Protein AF-0000000072576054 (afdb_homodimer)

Sequence (546 aa):
MPLNERQLDAFADEHAGQIPFDASPRHLAGPGDARHVTHGLAAAGWATISDPLSAEIVMASPDHRYRLQYDPQSATSAWWRLRATSADNEHGWYAEFGELVPAEVLSSLTDALIAPASPQSDPWQPVTSAGWRPDEAGAAHSPDAMCHIERRPTSEFHERPSWHIEVRDAHDTQYPGPRIWHAYLDEHAPDHLVGAFLSALTDQSPLQRGMFDRTAHYSAVKEPSPLRPQQVVDAHTSRVKVLRAQARAMRRQQTAPAKPPAPTTAVQPAARRMPLNERQLDAFADEHAGQIPFDASPRHLAGPGDARHVTHGLAAAGWATISDPLSAEIVMASPDHRYRLQYDPQSATSAWWRLRATSADNEHGWYAEFGELVPAEVLSSLTDALIAPASPQSDPWQPVTSAGWRPDEAGAAHSPDAMCHIERRPTSEFHERPSWHIEVRDAHDTQYPGPRIWHAYLDEHAPDHLVGAFLSALTDQSPLQRGMFDRTAHYSAVKEPSPLRPQQVVDAHTSRVKVLRAQARAMRRQQTAPAKPPAPTTAVQPAARR

Radius of gyration: 28.95 Å; Cα contacts (8 Å, |Δi|>4): 1069; chains: 2; bounding box: 53×137×101 Å

Organism: Streptomyces coelicolor (strain ATCC BAA-471 / A3(2) / M145) (NCBI:txid100226)

pLDDT: mean 88.99, std 12.32, range [41.44, 98.75]

Secondary structure (DSSP, 8-state):
----HHHHHHHHHHHHTS--EEEESGGGS----THHHHHHHHHTTPEE-S-TTSS-EEEE-TTSSEEEEE-TT-SSS-SEEEEE--BTTB--EEEEE-TTS-HHHHHHHHHHHHS-------TTHHHHHTTPEE-TTS-EE-TTS-EEEEEEPPPTT-SS-EEEEEEE----TTSPPPEEEEEEE-TTS-HHHHHHHHHHHH--SPEEE-TTPPPS-TT-EEEE-SS-HHHHHHHHHHHHHHHHHHHHHHHHHHHS-----------------/----HHHHHHHHHHHHTS--EEEESGGGS----THHHHHHHHHTTPEE-S-TTSS-EEEE-TTSSEEEEE-TT-SSS-SEEEEE--BTTB--EEEEE-TTS-HHHHHHHHHHHHS-------TTHHHHHTTPEE-TTS-EE-TTS-EEEEEEPPPTT-SS-EEEEEEE----TTSPPPEEEEEEE-TTS-HHHHHHHHHHHH--SPEEE-TTPPPS-TT-EEEE-SS-HHHHHHHHHHHHHHHHHHHHHHHHHHHS-----------------

Foldseek 3Di:
DADDPVNLVVVLVVLQVFQKKFKDDQQFFFAPDLCLAVNLQSLLPWDFDDDPVAPKTWTAHPVRQKIWIAALPDPDQFRIKIWGPDDDVAHIWIKTKGRTRYSNLLNLLNLCVLFDPDPQDQLCVLVVVLPFDADPQRWTADPVRQKIWDFAQADVPRPFTKIKIWGFDPDPPVDTHDTLMIMIIHRRPGRVSSSSSSNSSSDRGTDIDGPPDDTSDPPIDIGRDPDRSVVVSVVSVVSSVVSSVRSVVVVCVVPPPDDPPDPPPPDPPDPDD/DADDPVNLVVVLVVLQPFQKWFKDDQQFAFAPDLCLAVNLQSLLPWDFDDDPVAPKTWTAHPVRQKIWIAALPDPDQFRIKIWGPDDDVAHIWIKTKGRTRYSNLLNLLNLCVLFPPDPQDQLCVLVVVLPFDADPQRWTADPVRQKIWDFAQADVVRPFTKIKIWGFDPDPPVDTHDTLMIMIIHRRPGRVSSSSSVNSSSDRGTDIDGPPDDTSDPPIDIGRDPDRSVVVSVVSVVSSVVSSVRSVVVVCVVPPPDDPPDPPPPPPPDPDD

Structure (mmCIF, N/CA/C/O backbone):
data_AF-0000000072576054-model_v1
#
loop_
_entity.id
_entity.type
_entity.pdbx_description
1 polymer 'DUF317 domain-containing protein'
#
loop_
_atom_site.group_PDB
_atom_site.id
_atom_site.type_symbol
_atom_site.label_atom_id
_atom_site.label_alt_id
_atom_site.label_comp_id
_atom_site.label_asym_id
_atom_site.label_entity_id
_atom_site.label_seq_id
_atom_site.pdbx_PDB_ins_code
_atom_site.Cartn_x
_atom_site.Cartn_y
_atom_site.Cartn_z
_atom_site.occupancy
_atom_site.B_iso_or_equiv
_atom_site.auth_seq_id
_atom_site.auth_comp_id
_atom_site.auth_asym_id
_atom_site.auth_atom_id
_atom_site.pdbx_PDB_model_num
ATOM 1 N N . MET A 1 1 ? 1.215 14.828 -14.25 1 64.19 1 MET A N 1
ATOM 2 C CA . MET A 1 1 ? 0.018 15.078 -15.047 1 64.19 1 MET A CA 1
ATOM 3 C C . MET A 1 1 ? -1.132 15.555 -14.172 1 64.19 1 MET A C 1
ATOM 5 O O . MET A 1 1 ? -1.23 15.172 -13 1 64.19 1 MET A O 1
ATOM 9 N N . PRO A 1 2 ? -1.794 16.594 -14.625 1 79.31 2 PRO A N 1
ATOM 10 C CA . PRO A 1 2 ? -2.93 17.094 -13.852 1 79.31 2 PRO A CA 1
ATOM 11 C C . PRO A 1 2 ? -4 16.031 -13.609 1 79.31 2 PRO A C 1
ATOM 13 O O . PRO A 1 2 ? -4.105 15.07 -14.367 1 79.31 2 PRO A O 1
ATOM 16 N N . LEU A 1 3 ? -4.492 16.141 -12.453 1 87.06 3 LEU A N 1
ATOM 17 C CA . LEU A 1 3 ? -5.629 15.281 -12.125 1 87.06 3 LEU A CA 1
ATOM 18 C C . LEU A 1 3 ? -6.688 15.344 -13.219 1 87.06 3 LEU A C 1
ATOM 20 O O . LEU A 1 3 ? -7.145 16.422 -13.594 1 87.06 3 LEU A O 1
ATOM 24 N N . ASN A 1 4 ? -7.016 14.195 -13.82 1 89.81 4 ASN A N 1
ATOM 25 C CA . ASN A 1 4 ? -7.957 14.219 -14.938 1 89.81 4 ASN A CA 1
ATOM 26 C C . ASN A 1 4 ? -9.312 13.648 -14.531 1 89.81 4 ASN A C 1
ATOM 28 O O . ASN A 1 4 ? -9.492 13.195 -13.398 1 89.81 4 ASN A O 1
ATOM 32 N N . GLU A 1 5 ? -10.25 13.797 -15.43 1 90.75 5 GLU A N 1
ATOM 33 C CA . GLU A 1 5 ? -11.633 13.43 -15.164 1 90.75 5 GLU A CA 1
ATOM 34 C C . GLU A 1 5 ? -11.758 11.93 -14.883 1 90.75 5 GLU A C 1
ATOM 36 O O . GLU A 1 5 ? -12.57 11.516 -14.055 1 90.75 5 GLU A O 1
ATOM 41 N N . ARG A 1 6 ? -10.961 11.18 -15.531 1 89.69 6 ARG A N 1
ATOM 42 C CA . ARG A 1 6 ? -11 9.734 -15.344 1 89.69 6 ARG A CA 1
ATOM 43 C C . ARG A 1 6 ? -10.641 9.359 -13.914 1 89.69 6 ARG A C 1
ATOM 45 O O . ARG A 1 6 ? -11.25 8.453 -1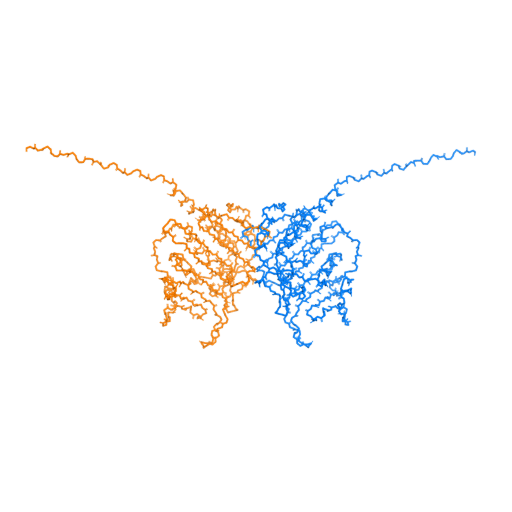3.328 1 89.69 6 ARG A O 1
ATOM 52 N N . GLN A 1 7 ? -9.711 10.031 -13.445 1 92.75 7 GLN A N 1
ATOM 53 C CA . GLN A 1 7 ? -9.273 9.766 -12.086 1 92.75 7 GLN A CA 1
ATOM 54 C C . GLN A 1 7 ? -10.352 10.164 -11.07 1 92.75 7 GLN A C 1
ATOM 56 O O . GLN A 1 7 ? -10.578 9.453 -10.094 1 92.75 7 GLN A O 1
ATOM 61 N N . LEU A 1 8 ? -11.016 11.266 -11.312 1 93.81 8 LEU A N 1
ATOM 62 C CA . LEU A 1 8 ? -12.102 11.68 -10.445 1 93.81 8 LEU A CA 1
ATOM 63 C C . LEU A 1 8 ? -13.289 10.727 -10.555 1 93.81 8 LEU A C 1
ATOM 65 O O . LEU A 1 8 ? -13.938 10.422 -9.547 1 93.81 8 LEU A O 1
ATOM 69 N N . ASP A 1 9 ? -13.508 10.242 -11.781 1 92.56 9 ASP A N 1
ATOM 70 C CA . ASP A 1 9 ? -14.562 9.266 -11.984 1 92.56 9 ASP A CA 1
ATOM 71 C C . ASP A 1 9 ? -14.266 7.969 -11.227 1 92.56 9 ASP A C 1
ATOM 73 O O . ASP A 1 9 ? -15.172 7.363 -10.641 1 92.56 9 ASP A O 1
ATOM 77 N N . ALA A 1 10 ? -13.039 7.539 -11.234 1 91.94 10 ALA A N 1
ATOM 78 C CA . ALA A 1 10 ? -12.656 6.328 -10.516 1 91.94 10 ALA A CA 1
ATOM 79 C C . ALA A 1 10 ? -12.883 6.484 -9.016 1 91.94 10 ALA A C 1
ATOM 81 O O . ALA A 1 10 ? -13.344 5.551 -8.352 1 91.94 10 ALA A O 1
ATOM 82 N N . PHE A 1 11 ? -12.531 7.598 -8.531 1 93.75 11 PHE A N 1
ATOM 83 C CA . PHE A 1 11 ? -12.789 7.914 -7.133 1 93.75 11 PHE A CA 1
ATOM 84 C C . PHE A 1 11 ? -14.281 7.855 -6.828 1 93.75 11 PHE A C 1
ATOM 86 O O . PHE A 1 11 ? -14.688 7.258 -5.832 1 93.75 11 PHE A O 1
ATOM 93 N N . ALA A 1 12 ? -15.023 8.477 -7.688 1 93.19 12 ALA A N 1
ATOM 94 C CA . ALA A 1 12 ? -16.469 8.523 -7.512 1 93.19 12 ALA A CA 1
ATOM 95 C C . ALA A 1 12 ? -17.078 7.121 -7.535 1 93.19 12 ALA A C 1
ATOM 97 O O . ALA A 1 12 ? -17.906 6.785 -6.691 1 93.19 12 ALA A O 1
ATOM 98 N N . ASP A 1 13 ? -16.656 6.348 -8.43 1 89.5 13 ASP A N 1
ATOM 99 C CA . ASP A 1 13 ? -17.172 4.988 -8.57 1 89.5 13 ASP A CA 1
ATOM 100 C C . ASP A 1 13 ? -16.891 4.168 -7.309 1 89.5 13 ASP A C 1
ATOM 102 O O . ASP A 1 13 ? -17.766 3.447 -6.828 1 89.5 13 ASP A O 1
ATOM 106 N N . GLU A 1 14 ? -15.703 4.266 -6.836 1 87.19 14 GLU A N 1
ATOM 107 C CA . GLU A 1 14 ? -15.32 3.529 -5.633 1 87.19 14 GLU A CA 1
ATOM 108 C C . GLU A 1 14 ? -16.172 3.938 -4.438 1 87.19 14 GLU A C 1
ATOM 110 O O . GLU A 1 14 ? -16.656 3.084 -3.689 1 87.19 14 GLU A O 1
ATOM 115 N N . HIS A 1 15 ? -16.453 5.199 -4.262 1 89.69 15 HIS A N 1
ATOM 116 C CA . HIS A 1 15 ? -17.141 5.711 -3.08 1 89.69 15 HIS A CA 1
ATOM 117 C C . HIS A 1 15 ? -18.656 5.664 -3.26 1 89.69 15 HIS A C 1
ATOM 119 O O . HIS A 1 15 ? -19.406 5.582 -2.279 1 89.69 15 HIS A O 1
ATOM 125 N N . ALA A 1 16 ? -19.125 5.738 -4.477 1 83.62 16 ALA A N 1
ATOM 126 C CA . ALA A 1 16 ? -20.547 5.766 -4.773 1 83.62 16 ALA A CA 1
ATOM 127 C C . ALA A 1 16 ? -21.219 4.461 -4.352 1 83.62 16 ALA A C 1
ATOM 129 O O . ALA A 1 16 ? -22.391 4.461 -3.959 1 83.62 16 ALA A O 1
ATOM 130 N N . GLY A 1 17 ? -20.469 3.441 -4.398 1 81.19 17 GLY A N 1
ATOM 131 C CA . GLY A 1 17 ? -21.062 2.164 -4.039 1 81.19 17 GLY A CA 1
ATOM 132 C C . GLY A 1 17 ? -20.938 1.835 -2.564 1 81.19 17 GLY A C 1
ATOM 133 O O . GLY A 1 17 ? -21.359 0.765 -2.121 1 81.19 17 GLY A O 1
ATOM 134 N N . GLN A 1 18 ? -20.312 2.754 -1.853 1 85 18 GLN A N 1
ATOM 135 C CA . GLN A 1 18 ? -20.078 2.488 -0.438 1 85 18 GLN A CA 1
ATOM 136 C C . GLN A 1 18 ? -20.938 3.393 0.445 1 85 18 GLN A C 1
ATOM 138 O O . GLN A 1 18 ? -20.938 4.613 0.276 1 85 18 GLN A O 1
ATOM 143 N N . ILE A 1 19 ? -21.781 2.82 1.372 1 85.12 19 ILE A N 1
ATOM 144 C CA . ILE A 1 19 ? -22.5 3.604 2.367 1 85.12 19 ILE A CA 1
ATOM 145 C C . ILE A 1 19 ? -21.531 4.121 3.424 1 85.12 19 ILE A C 1
ATOM 147 O O . ILE A 1 19 ? -20.875 3.336 4.113 1 85.12 19 ILE A O 1
ATOM 151 N N . PRO A 1 20 ? -21.562 5.414 3.508 1 91.88 20 PRO A N 1
ATOM 152 C CA . PRO A 1 20 ? -20.531 5.934 4.41 1 91.88 20 PRO A CA 1
ATOM 153 C C . PRO A 1 20 ? -20.922 5.812 5.883 1 91.88 20 PRO A C 1
ATOM 155 O O . PRO A 1 20 ? -22.094 5.926 6.227 1 91.88 20 PRO A O 1
ATOM 158 N N . PHE A 1 21 ? -20.016 5.59 6.688 1 95.75 21 PHE A N 1
ATOM 159 C CA . PHE A 1 21 ? -20.078 5.645 8.141 1 95.75 21 PHE A CA 1
ATOM 160 C C . PHE A 1 21 ? -19.25 6.805 8.68 1 95.75 21 PHE A C 1
ATOM 162 O O . PHE A 1 21 ? -18.219 7.148 8.102 1 95.75 21 PHE A O 1
ATOM 169 N N . ASP A 1 22 ? -19.797 7.406 9.711 1 96.94 22 ASP A N 1
ATOM 170 C CA . ASP A 1 22 ? -19.031 8.414 10.43 1 96.94 22 ASP A CA 1
ATOM 171 C C . ASP A 1 22 ? -18.109 7.773 11.469 1 96.94 22 ASP A C 1
ATOM 173 O O . ASP A 1 22 ? -18.562 6.992 12.305 1 96.94 22 ASP A O 1
ATOM 177 N N . ALA A 1 23 ? -16.859 8.047 11.32 1 97.25 23 ALA A N 1
ATOM 178 C CA . ALA A 1 23 ? -15.867 7.512 12.25 1 97.25 23 ALA A CA 1
ATOM 179 C C . ALA A 1 23 ? -15.266 8.617 13.109 1 97.25 23 ALA A C 1
ATOM 181 O O . ALA A 1 23 ? -14.805 9.633 12.594 1 97.25 23 ALA A O 1
ATOM 182 N N . SER A 1 24 ? -15.281 8.445 14.43 1 97.06 24 SER A N 1
ATOM 183 C CA . SER A 1 24 ? -14.766 9.398 15.406 1 97.06 24 SER A CA 1
ATOM 184 C C . SER A 1 24 ? -14.148 8.688 16.609 1 97.06 24 SER A C 1
ATOM 186 O O . SER A 1 24 ? -14.523 7.551 16.922 1 97.06 24 SER A O 1
ATOM 188 N N . PRO A 1 25 ? -13.289 9.43 17.297 1 97.19 25 PRO A N 1
ATOM 189 C CA . PRO A 1 25 ? -12.609 10.672 16.906 1 97.19 25 PRO A CA 1
ATOM 190 C C . PRO A 1 25 ? -11.68 10.484 15.711 1 97.19 25 PRO A C 1
ATOM 192 O O . PRO A 1 25 ? -11.383 9.352 15.328 1 97.19 25 PRO A O 1
ATOM 195 N N . ARG A 1 26 ? -11.203 11.547 15.086 1 98.25 26 ARG A N 1
ATOM 196 C CA . ARG A 1 26 ? -10.469 11.492 13.828 1 98.25 26 ARG A CA 1
ATOM 197 C C . ARG A 1 26 ? -9.172 10.703 13.984 1 98.25 26 ARG A C 1
ATOM 199 O O . ARG A 1 26 ? -8.797 9.93 13.102 1 98.25 26 ARG A O 1
ATOM 206 N N . HIS A 1 27 ? -8.555 10.898 15.102 1 98.12 27 HIS A N 1
ATOM 207 C CA . HIS A 1 27 ? -7.246 10.273 15.266 1 98.12 27 HIS A CA 1
ATOM 208 C C . HIS A 1 27 ? -7.367 8.758 15.383 1 98.12 27 HIS A C 1
ATOM 210 O O . HIS A 1 27 ? -6.367 8.047 15.32 1 98.12 27 HIS A O 1
ATOM 216 N N . LEU A 1 28 ? -8.602 8.25 15.469 1 97.5 28 LEU A N 1
ATOM 217 C CA . LEU A 1 28 ? -8.812 6.805 15.555 1 97.5 28 LEU A CA 1
ATOM 218 C C . LEU A 1 28 ? -9.555 6.289 14.328 1 97.5 28 LEU A C 1
ATOM 220 O O . LEU A 1 28 ? -9.867 5.098 14.242 1 97.5 28 LEU A O 1
ATOM 224 N N . ALA A 1 29 ? -9.828 7.09 13.375 1 97.5 29 ALA A N 1
ATOM 225 C CA . ALA A 1 29 ? -10.719 6.766 12.266 1 97.5 29 ALA A CA 1
ATOM 226 C C . ALA A 1 29 ? -10.039 5.832 11.273 1 97.5 29 ALA A C 1
ATOM 228 O O . ALA A 1 29 ? -10.703 5.133 10.508 1 97.5 29 ALA A O 1
ATOM 229 N N . GLY A 1 30 ? -8.695 5.832 11.273 1 96.69 30 GLY A N 1
ATOM 230 C CA . GLY A 1 30 ? -7.969 5.035 10.297 1 96.69 30 GLY A CA 1
ATOM 231 C C . GLY A 1 30 ? -7.531 5.832 9.086 1 96.69 30 GLY A C 1
ATOM 232 O O . GLY A 1 30 ? -7.852 7.016 8.961 1 96.69 30 GLY A O 1
ATOM 233 N N . PRO A 1 31 ? -6.84 5.234 8.188 1 96.31 31 PRO A N 1
ATOM 234 C CA . PRO A 1 31 ? -6.129 5.977 7.145 1 96.31 31 PRO A CA 1
ATOM 235 C C . PRO A 1 31 ? -7.062 6.555 6.086 1 96.31 31 PRO A C 1
ATOM 237 O O . PRO A 1 31 ? -6.809 7.641 5.559 1 96.31 31 PRO A O 1
ATOM 240 N N . GLY A 1 32 ? -8.164 5.77 5.75 1 95.06 32 GLY A N 1
ATOM 241 C CA . GLY A 1 32 ? -9.031 6.207 4.672 1 95.06 32 GLY A CA 1
ATOM 242 C C . GLY A 1 32 ? -8.367 6.133 3.307 1 95.06 32 GLY A C 1
ATOM 243 O O . GLY A 1 32 ? -7.445 5.344 3.102 1 95.06 32 GLY A O 1
ATOM 244 N N . ASP A 1 33 ? -8.891 6.895 2.373 1 95.19 33 ASP A N 1
ATOM 245 C CA . ASP A 1 33 ? -8.445 6.883 0.982 1 95.19 33 ASP A CA 1
ATOM 246 C C . ASP A 1 33 ? -7.297 7.863 0.765 1 95.19 33 ASP A C 1
ATOM 248 O O . ASP A 1 33 ? -7.469 9.078 0.924 1 95.19 33 ASP A O 1
ATOM 252 N N . ALA A 1 34 ? -6.109 7.348 0.356 1 97 34 ALA A N 1
ATOM 253 C CA . ALA A 1 34 ? -4.91 8.156 0.153 1 97 34 ALA A CA 1
ATOM 254 C C . ALA A 1 34 ? -5.152 9.25 -0.879 1 97 34 ALA A C 1
ATOM 256 O O . ALA A 1 34 ? -4.441 10.258 -0.906 1 97 34 ALA A O 1
ATOM 257 N N . ARG A 1 35 ? -6.199 9.141 -1.708 1 97.25 35 ARG A N 1
ATOM 258 C CA . ARG A 1 35 ? -6.453 10.07 -2.803 1 97.25 35 ARG A CA 1
ATOM 259 C C . ARG A 1 35 ? -6.969 11.406 -2.273 1 97.25 35 ARG A C 1
ATOM 261 O O . ARG A 1 35 ? -6.973 12.406 -2.998 1 97.25 35 ARG A O 1
ATOM 268 N N . HIS A 1 36 ? -7.355 11.461 -0.989 1 97.69 36 HIS A N 1
ATOM 269 C CA . HIS A 1 36 ? -7.582 12.766 -0.376 1 97.69 36 HIS A CA 1
ATOM 270 C C . HIS A 1 36 ? -6.328 13.633 -0.448 1 97.69 36 HIS A C 1
ATOM 272 O O . HIS A 1 36 ? -6.422 14.852 -0.591 1 97.69 36 HIS A O 1
ATOM 278 N N . VAL A 1 37 ? -5.184 12.992 -0.368 1 98.5 37 VAL A N 1
ATOM 279 C CA . VAL A 1 37 ? -3.914 13.711 -0.406 1 98.5 37 VAL A CA 1
ATOM 280 C C . VAL A 1 37 ? -3.443 13.852 -1.851 1 98.5 37 VAL A C 1
ATOM 282 O O . VAL A 1 37 ? -3.199 14.961 -2.324 1 98.5 37 VAL A O 1
ATOM 285 N N . THR A 1 38 ? -3.408 12.766 -2.609 1 98.38 38 THR A N 1
ATOM 286 C CA . THR A 1 38 ? -2.742 12.742 -3.908 1 98.38 38 THR A CA 1
ATOM 287 C C . THR A 1 38 ? -3.543 13.531 -4.941 1 98.38 38 THR A C 1
ATOM 289 O O . THR A 1 38 ? -2.967 14.211 -5.793 1 98.38 38 THR A O 1
ATOM 292 N N . HIS A 1 39 ? -4.879 13.445 -4.879 1 98.19 39 HIS A N 1
ATOM 293 C CA . HIS A 1 39 ? -5.695 14.195 -5.828 1 98.19 39 HIS A CA 1
ATOM 294 C C . HIS A 1 39 ? -5.473 15.695 -5.684 1 98.19 39 HIS A C 1
ATOM 296 O O . HIS A 1 39 ? -5.371 16.406 -6.68 1 98.19 39 HIS A O 1
ATOM 302 N N . GLY A 1 40 ? -5.465 16.141 -4.441 1 97.75 40 GLY A N 1
ATOM 303 C CA . GLY A 1 40 ? -5.223 17.562 -4.223 1 97.75 40 GLY A CA 1
ATOM 304 C C . GLY A 1 40 ? -3.9 18.031 -4.793 1 97.75 40 GLY A C 1
ATOM 305 O O . GLY A 1 40 ? -3.84 19.062 -5.461 1 97.75 40 GLY A O 1
ATOM 306 N N . LEU A 1 41 ? -2.844 17.281 -4.5 1 98.12 41 LEU A N 1
ATOM 307 C CA . LEU A 1 41 ? -1.516 17.625 -4.996 1 98.12 41 LEU A CA 1
ATOM 308 C C . LEU A 1 41 ? -1.479 17.594 -6.52 1 98.12 41 LEU A C 1
ATOM 310 O O . LEU A 1 41 ? -0.917 18.5 -7.148 1 98.12 41 LEU A O 1
ATOM 314 N N . ALA A 1 42 ? -2.105 16.578 -7.07 1 97.81 42 ALA A N 1
ATOM 315 C CA . ALA A 1 42 ? -2.156 16.484 -8.531 1 97.81 42 ALA A CA 1
ATOM 316 C C . ALA A 1 42 ? -2.895 17.672 -9.125 1 97.81 42 ALA A C 1
ATOM 318 O O . ALA A 1 42 ? -2.461 18.234 -10.133 1 97.81 42 ALA A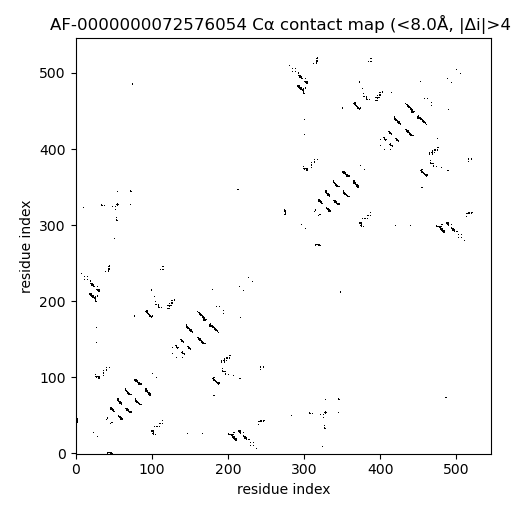 O 1
ATOM 319 N N . ALA A 1 43 ? -3.969 18.031 -8.531 1 96.56 43 ALA A N 1
ATOM 320 C CA . ALA A 1 43 ? -4.742 19.188 -8.992 1 96.56 43 ALA A CA 1
ATOM 321 C C . ALA A 1 43 ? -3.906 20.453 -8.961 1 96.56 43 ALA A C 1
ATOM 323 O O . ALA A 1 43 ? -4.109 21.359 -9.773 1 96.56 43 ALA A O 1
ATOM 324 N N . ALA A 1 44 ? -2.99 20.516 -8.047 1 96.5 44 ALA A N 1
ATOM 325 C CA . ALA A 1 44 ? -2.129 21.672 -7.883 1 96.5 44 ALA A CA 1
ATOM 326 C C . ALA A 1 44 ? -0.914 21.594 -8.805 1 96.5 44 ALA A C 1
ATOM 328 O O . ALA A 1 44 ? -0.01 22.438 -8.727 1 96.5 44 ALA A O 1
ATOM 329 N N . GLY A 1 45 ? -0.827 20.547 -9.562 1 96 45 GLY A N 1
ATOM 330 C CA . GLY A 1 45 ? 0.2 20.469 -10.594 1 96 45 GLY A CA 1
ATOM 331 C C . GLY A 1 45 ? 1.362 19.578 -10.203 1 96 45 GLY A C 1
ATOM 332 O O . GLY A 1 45 ? 2.369 19.516 -10.914 1 96 45 GLY A O 1
ATOM 333 N N . TRP A 1 46 ? 1.263 18.922 -9.07 1 97.25 46 TRP A N 1
ATOM 334 C CA . TRP A 1 46 ? 2.316 17.984 -8.695 1 97.25 46 TRP A CA 1
ATOM 335 C C . TRP A 1 46 ? 2.387 16.812 -9.672 1 97.25 46 TRP A C 1
ATOM 337 O O . TRP A 1 46 ? 1.355 16.328 -10.133 1 97.25 46 TRP A O 1
ATOM 347 N N . ALA A 1 47 ? 3.592 16.375 -9.953 1 96.75 47 ALA A N 1
ATOM 348 C CA . ALA A 1 47 ? 3.805 15.258 -10.867 1 96.75 47 ALA A CA 1
ATOM 349 C C . ALA A 1 47 ? 4.102 13.969 -10.102 1 96.75 47 ALA A C 1
ATOM 351 O O . ALA A 1 47 ? 4.82 13.992 -9.102 1 96.75 47 ALA A O 1
ATOM 352 N N . THR A 1 48 ? 3.445 12.898 -10.531 1 95.5 48 THR A N 1
ATOM 353 C CA . THR A 1 48 ? 3.82 11.586 -10.023 1 95.5 48 THR A CA 1
ATOM 354 C C . THR A 1 48 ? 5.098 11.086 -10.695 1 95.5 48 THR A C 1
ATOM 356 O O . THR A 1 48 ? 5.141 10.93 -11.914 1 95.5 48 THR A O 1
ATOM 359 N N . ILE A 1 49 ? 6.109 10.789 -9.945 1 94.62 49 ILE A N 1
ATOM 360 C CA . ILE A 1 49 ? 7.383 10.43 -10.555 1 94.62 49 ILE A CA 1
ATOM 361 C C . ILE A 1 49 ? 7.73 8.984 -10.219 1 94.62 49 ILE A C 1
ATOM 363 O O . ILE A 1 49 ? 8.75 8.461 -10.664 1 94.62 49 ILE A O 1
ATOM 367 N N . SER A 1 50 ? 6.934 8.344 -9.477 1 93.06 50 SER A N 1
ATOM 368 C CA . SER A 1 50 ? 7.145 6.941 -9.141 1 93.06 50 SER A CA 1
ATOM 369 C C . SER A 1 50 ? 6.699 6.027 -10.273 1 93.06 50 SER A C 1
ATOM 371 O O . SER A 1 50 ? 5.977 6.453 -11.18 1 93.06 50 SER A O 1
ATOM 373 N N . ASP A 1 51 ? 7.254 4.785 -10.234 1 92 51 ASP A N 1
ATOM 374 C CA . ASP A 1 51 ? 6.832 3.727 -11.148 1 92 51 ASP A CA 1
ATOM 375 C C . ASP A 1 51 ? 5.375 3.342 -10.906 1 92 51 ASP A C 1
ATOM 377 O O . ASP A 1 51 ? 5.016 2.908 -9.812 1 92 51 ASP A O 1
ATOM 381 N N . PRO A 1 52 ? 4.469 3.527 -11.945 1 91.75 52 PRO A N 1
ATOM 382 C CA . PRO A 1 52 ? 3.064 3.156 -11.75 1 91.75 52 PRO A CA 1
ATOM 383 C C . PRO A 1 52 ? 2.881 1.664 -11.477 1 91.75 52 PRO A C 1
ATOM 385 O O . PRO A 1 52 ? 1.791 1.231 -11.094 1 91.75 52 PRO A O 1
ATOM 388 N N . LEU A 1 53 ? 3.902 0.895 -11.656 1 95.75 53 LEU A N 1
ATOM 389 C CA . LEU A 1 53 ? 3.834 -0.545 -11.438 1 95.75 53 LEU A CA 1
ATOM 390 C C . LEU A 1 53 ? 4.297 -0.9 -10.031 1 95.75 53 LEU A C 1
ATOM 392 O O . LEU A 1 53 ? 4.398 -2.08 -9.68 1 95.75 53 LEU A O 1
ATOM 396 N N . SER A 1 54 ? 4.574 0.115 -9.266 1 94.44 54 SER A N 1
ATOM 397 C CA . SER A 1 54 ? 4.836 0.025 -7.836 1 94.44 54 SER A CA 1
ATOM 398 C C . SER A 1 54 ? 3.686 0.615 -7.027 1 94.44 54 SER A C 1
ATOM 400 O O . SER A 1 54 ? 3.008 1.538 -7.484 1 94.44 54 SER A O 1
ATOM 402 N N . ALA A 1 55 ? 3.463 0.024 -5.832 1 93.69 55 ALA A N 1
ATOM 403 C CA . ALA A 1 55 ? 2.43 0.575 -4.961 1 93.69 55 ALA A CA 1
ATOM 404 C C . ALA A 1 55 ? 2.885 1.889 -4.332 1 93.69 55 ALA A C 1
ATOM 406 O O . ALA A 1 55 ? 2.068 2.648 -3.805 1 93.69 55 ALA A O 1
ATOM 407 N N . GLU A 1 56 ? 4.176 2.129 -4.363 1 95.31 56 GLU A N 1
ATOM 408 C CA . GLU A 1 56 ? 4.723 3.389 -3.865 1 95.31 56 GLU A CA 1
ATOM 409 C C . GLU A 1 56 ? 4.324 4.559 -4.762 1 95.31 56 GLU A C 1
ATOM 411 O O . GLU A 1 56 ? 4.367 4.449 -5.988 1 95.31 56 GLU A O 1
ATOM 416 N N . ILE A 1 57 ? 3.91 5.652 -4.133 1 97.19 57 ILE A N 1
ATOM 417 C CA . ILE A 1 57 ? 3.605 6.879 -4.855 1 97.19 57 ILE A CA 1
ATOM 418 C C . ILE A 1 57 ? 4.582 7.98 -4.441 1 97.19 57 ILE A C 1
ATOM 420 O O . ILE A 1 57 ? 4.723 8.273 -3.25 1 97.1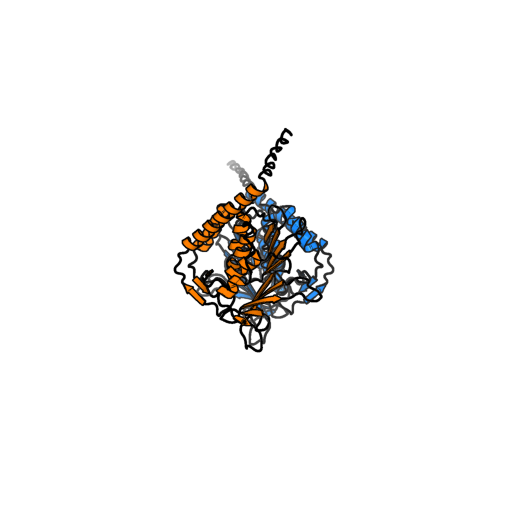9 57 ILE A O 1
ATOM 424 N N . VAL A 1 58 ? 5.27 8.492 -5.379 1 97.69 58 VAL A N 1
ATOM 425 C CA . VAL A 1 58 ? 6.137 9.641 -5.137 1 97.69 58 VAL A CA 1
ATOM 426 C C . VAL A 1 58 ? 5.715 10.797 -6.035 1 97.69 58 VAL A C 1
ATOM 428 O O . VAL A 1 58 ? 5.621 10.648 -7.254 1 97.69 58 VAL A O 1
ATOM 431 N N . MET A 1 59 ? 5.414 11.914 -5.453 1 98 59 MET A N 1
ATOM 432 C CA . MET A 1 59 ? 5.012 13.109 -6.184 1 98 59 MET A CA 1
ATOM 433 C C . MET A 1 59 ? 5.973 14.266 -5.914 1 98 59 MET A C 1
ATOM 435 O O . MET A 1 59 ? 6.496 14.391 -4.805 1 98 59 MET A O 1
ATOM 439 N N . ALA A 1 60 ? 6.23 15.023 -6.898 1 98.06 60 ALA A N 1
ATOM 440 C CA . ALA A 1 60 ? 7.078 16.203 -6.785 1 98.06 60 ALA A CA 1
ATOM 441 C C . ALA A 1 60 ? 6.312 17.469 -7.168 1 98.06 60 ALA A C 1
ATOM 443 O O . ALA A 1 60 ? 5.527 17.469 -8.117 1 98.06 60 ALA A O 1
ATOM 444 N N . SER A 1 61 ? 6.57 18.5 -6.414 1 96.44 61 SER A N 1
ATOM 445 C CA . SER A 1 61 ? 5.953 19.781 -6.738 1 96.44 61 SER A CA 1
ATOM 446 C C . SER A 1 61 ? 6.484 20.328 -8.055 1 96.44 61 SER A C 1
ATOM 448 O O . SER A 1 61 ? 7.559 19.938 -8.516 1 96.44 61 SER A O 1
ATOM 450 N N . PRO A 1 62 ? 5.703 21.203 -8.688 1 93.38 62 PRO A N 1
ATOM 451 C CA . PRO A 1 62 ? 6.121 21.734 -9.992 1 93.38 62 PRO A CA 1
ATOM 452 C C . PRO A 1 62 ? 7.461 22.469 -9.922 1 93.38 62 PRO A C 1
ATOM 454 O O . PRO A 1 62 ? 8.211 22.469 -10.906 1 93.38 62 PRO A O 1
ATOM 457 N N . ASP A 1 63 ? 7.719 23.094 -8.875 1 91.25 63 ASP A N 1
ATOM 458 C CA . ASP A 1 63 ? 8.969 23.844 -8.742 1 91.25 63 ASP A CA 1
ATOM 459 C C . ASP A 1 63 ? 10.086 22.938 -8.219 1 91.25 63 ASP A C 1
ATOM 461 O O . ASP A 1 63 ? 11.203 23.406 -7.98 1 91.25 63 ASP A O 1
ATOM 465 N N . HIS A 1 64 ? 9.82 21.703 -7.871 1 93.75 64 HIS A N 1
ATOM 466 C CA . HIS A 1 64 ? 10.75 20.656 -7.484 1 93.75 64 HIS A CA 1
ATOM 467 C C . HIS A 1 64 ? 11.297 20.891 -6.082 1 93.75 64 HIS A C 1
ATOM 469 O O . HIS A 1 64 ? 12.289 20.281 -5.684 1 93.75 64 HIS A O 1
ATOM 475 N N . ARG A 1 65 ? 10.641 21.75 -5.383 1 94.25 65 ARG A N 1
ATOM 476 C CA . ARG A 1 65 ? 11.07 22.047 -4.023 1 94.25 65 ARG A CA 1
ATOM 477 C C . ARG A 1 65 ? 10.562 21 -3.043 1 94.25 65 ARG A C 1
ATOM 479 O O . ARG A 1 65 ? 11.211 20.719 -2.033 1 94.25 65 ARG A O 1
ATOM 486 N N . TYR A 1 66 ? 9.43 20.453 -3.377 1 97 66 TYR A N 1
ATOM 487 C CA . TYR A 1 66 ? 8.797 19.531 -2.445 1 97 66 TYR A CA 1
ATOM 488 C C . TYR A 1 66 ? 8.656 18.141 -3.064 1 97 66 TYR A C 1
ATOM 490 O O . TYR A 1 66 ? 8.438 18.016 -4.27 1 97 66 TYR A O 1
ATOM 498 N N . ARG A 1 67 ? 8.742 17.172 -2.227 1 98.31 67 ARG A N 1
ATOM 499 C CA . ARG A 1 67 ? 8.516 15.773 -2.6 1 98.31 67 ARG A CA 1
ATOM 500 C C . ARG A 1 67 ? 7.684 15.055 -1.547 1 98.31 67 ARG A C 1
ATOM 502 O O . ARG A 1 67 ? 7.945 15.172 -0.348 1 98.31 67 ARG A O 1
ATOM 509 N N . LEU A 1 68 ? 6.66 14.438 -1.975 1 98.69 68 LEU A N 1
ATOM 510 C CA . LEU A 1 68 ? 5.848 13.586 -1.109 1 98.69 68 LEU A CA 1
ATOM 511 C C . LEU A 1 68 ? 5.969 12.125 -1.52 1 98.69 68 LEU A C 1
ATOM 513 O O . LEU A 1 68 ? 5.793 11.789 -2.691 1 98.69 68 LEU A O 1
ATOM 517 N N . GLN A 1 69 ? 6.289 11.297 -0.59 1 98.25 69 GLN A N 1
ATOM 518 C CA . GLN A 1 69 ? 6.355 9.852 -0.793 1 98.25 69 GLN A CA 1
ATOM 519 C C . GLN A 1 69 ? 5.316 9.125 0.056 1 98.25 69 GLN A C 1
ATOM 521 O O . GLN A 1 69 ? 5.207 9.375 1.259 1 98.25 69 GLN A O 1
ATOM 526 N N . TYR A 1 70 ? 4.488 8.32 -0.534 1 98.31 70 TYR A N 1
ATOM 527 C CA . TYR A 1 70 ? 3.596 7.367 0.121 1 98.31 70 TYR A CA 1
ATOM 528 C C . TYR A 1 70 ? 4.031 5.934 -0.152 1 98.31 70 TYR A C 1
ATOM 530 O O . TYR A 1 70 ? 4.035 5.488 -1.302 1 98.31 70 TYR A O 1
ATOM 538 N N . ASP A 1 71 ? 4.402 5.18 0.865 1 95.69 71 ASP A N 1
ATOM 539 C CA . ASP A 1 71 ? 4.832 3.789 0.748 1 95.69 71 ASP A CA 1
ATOM 540 C C . ASP A 1 71 ? 3.996 2.879 1.645 1 95.69 71 ASP A C 1
ATOM 542 O O . ASP A 1 71 ? 4.336 2.66 2.809 1 95.69 71 ASP A O 1
ATOM 546 N N . PRO A 1 72 ? 2.99 2.23 1.049 1 92.5 72 PRO A N 1
ATOM 547 C CA . PRO A 1 72 ? 2.096 1.402 1.86 1 92.5 72 PRO A CA 1
ATOM 548 C C . PRO A 1 72 ? 2.725 0.07 2.26 1 92.5 72 PRO A C 1
ATOM 550 O O . PRO A 1 72 ? 2.09 -0.736 2.945 1 92.5 72 PRO A O 1
ATOM 553 N N . GLN A 1 73 ? 3.91 -0.231 1.868 1 87.31 73 GLN A N 1
ATOM 554 C CA . GLN A 1 73 ? 4.641 -1.437 2.248 1 87.31 73 GLN A CA 1
ATOM 555 C C . GLN A 1 73 ? 5.879 -1.092 3.068 1 87.31 73 GLN A C 1
ATOM 557 O O . GLN A 1 73 ? 6.801 -1.903 3.18 1 87.31 73 GLN A O 1
ATOM 562 N N . SER A 1 74 ? 5.867 0.037 3.59 1 86.56 74 SER A N 1
ATOM 563 C CA . SER A 1 74 ? 7.035 0.494 4.336 1 86.56 74 SER A CA 1
ATOM 564 C C . SER A 1 74 ? 7.367 -0.456 5.48 1 86.56 74 SER A C 1
ATOM 566 O O . SER A 1 74 ? 6.469 -0.937 6.176 1 86.56 74 SER A O 1
ATOM 568 N N . ALA A 1 75 ? 8.633 -0.682 5.625 1 83.38 75 ALA A N 1
ATOM 569 C CA . ALA A 1 75 ? 9.109 -1.496 6.742 1 83.38 75 ALA A CA 1
ATOM 570 C C . ALA A 1 75 ? 9.312 -0.647 7.992 1 83.38 75 ALA A C 1
ATOM 572 O O . ALA A 1 75 ? 9.633 -1.172 9.062 1 83.38 75 ALA A O 1
ATOM 573 N N . THR A 1 76 ? 9.109 0.592 7.828 1 85.25 76 THR A N 1
ATOM 574 C CA . THR A 1 76 ? 9.258 1.521 8.945 1 85.25 76 THR A CA 1
ATOM 575 C C . THR A 1 76 ? 7.902 2.064 9.375 1 85.25 76 THR A C 1
ATOM 577 O O . THR A 1 76 ? 6.879 1.755 8.766 1 85.25 76 THR A O 1
ATOM 580 N N . SER A 1 77 ? 7.93 2.875 10.398 1 89.88 77 SER A N 1
ATOM 581 C CA . SER A 1 77 ? 6.703 3.473 10.914 1 89.88 77 SER A CA 1
ATOM 582 C C . SER A 1 77 ? 6.285 4.68 10.086 1 89.88 77 SER A C 1
ATOM 584 O O . SER A 1 77 ? 5.195 5.227 10.273 1 89.88 77 SER A O 1
ATOM 586 N N . ALA A 1 78 ? 7.109 5.086 9.117 1 95.44 78 ALA A N 1
ATOM 587 C CA . ALA A 1 78 ? 6.809 6.234 8.266 1 95.44 78 ALA A CA 1
ATOM 588 C C . ALA A 1 78 ? 6.242 5.781 6.922 1 95.44 78 ALA A C 1
ATOM 590 O O . ALA A 1 78 ? 6.988 5.344 6.043 1 95.44 78 ALA A O 1
ATOM 591 N N . TRP A 1 79 ? 4.969 5.957 6.77 1 96.5 79 TRP A N 1
ATOM 592 C CA . TRP A 1 79 ? 4.309 5.582 5.523 1 96.5 79 TRP A CA 1
ATOM 593 C C . TRP A 1 79 ? 4.238 6.766 4.562 1 96.5 79 TRP A C 1
ATOM 595 O O . TRP A 1 79 ? 4.246 6.582 3.344 1 96.5 79 TRP A O 1
ATOM 605 N N . TRP A 1 80 ? 4.074 7.949 5.176 1 98.5 80 TRP A N 1
ATOM 606 C CA . TRP A 1 80 ? 4.129 9.195 4.422 1 98.5 80 TRP A CA 1
ATOM 607 C C . TRP A 1 80 ? 5.387 9.984 4.77 1 98.5 80 TRP A C 1
ATOM 609 O O . TRP A 1 80 ? 5.719 10.156 5.949 1 98.5 80 TRP A O 1
ATOM 619 N N . ARG A 1 81 ? 6.074 10.445 3.75 1 98.44 81 ARG A N 1
ATOM 620 C CA . ARG A 1 81 ? 7.223 11.32 3.945 1 98.44 81 ARG A CA 1
ATOM 621 C C . ARG A 1 81 ? 7.121 12.562 3.061 1 98.44 81 ARG A C 1
ATOM 623 O O . ARG A 1 81 ? 6.855 12.453 1.862 1 98.44 81 ARG A O 1
ATOM 630 N N . LEU A 1 82 ? 7.199 13.672 3.625 1 98.69 82 LEU A N 1
ATOM 631 C CA . LEU A 1 82 ? 7.191 14.961 2.936 1 98.69 82 LEU A CA 1
ATOM 632 C C . LEU A 1 82 ? 8.508 15.703 3.156 1 98.69 82 LEU A C 1
ATOM 634 O O . LEU A 1 82 ? 8.93 15.898 4.301 1 98.69 82 LEU A O 1
ATOM 638 N N . ARG A 1 83 ? 9.133 16.062 2.084 1 98.19 83 ARG A N 1
ATOM 639 C CA . ARG A 1 83 ? 10.43 16.719 2.154 1 98.19 83 ARG A CA 1
ATOM 640 C C . ARG A 1 83 ? 10.414 18.031 1.371 1 98.19 83 ARG A C 1
ATOM 642 O O . ARG A 1 83 ? 9.836 18.109 0.286 1 98.19 83 ARG A O 1
ATOM 649 N N . ALA A 1 84 ? 10.969 19.016 1.92 1 96.94 84 ALA A N 1
ATOM 650 C CA . ALA A 1 84 ? 11.234 20.281 1.255 1 96.94 84 ALA A CA 1
ATOM 651 C C . ALA A 1 84 ? 12.734 20.531 1.126 1 96.94 84 ALA A C 1
ATOM 653 O O . ALA A 1 84 ? 13.477 20.438 2.109 1 96.94 84 ALA A O 1
ATOM 654 N N . THR A 1 85 ? 13.188 20.75 -0.068 1 95.56 85 THR A N 1
ATOM 655 C CA . THR A 1 85 ? 14.602 21.062 -0.279 1 95.56 85 THR A CA 1
ATOM 656 C C . THR A 1 85 ? 14.906 22.5 0.144 1 95.56 85 THR A C 1
ATOM 658 O O . THR A 1 85 ? 14.008 23.344 0.184 1 95.56 85 THR A O 1
ATOM 661 N N . SER A 1 86 ? 16.219 22.625 0.531 1 91.19 86 SER A N 1
ATOM 662 C CA . SER A 1 86 ? 16.641 23.984 0.86 1 91.19 86 SER A CA 1
ATOM 663 C C . SER A 1 86 ? 16.609 24.875 -0.372 1 91.19 86 SER A C 1
ATOM 665 O O . SER A 1 86 ? 16.906 24.422 -1.481 1 91.19 86 SER A O 1
ATOM 667 N N . ALA A 1 87 ? 16.031 25.891 -0.33 1 81.44 87 ALA A N 1
ATOM 668 C CA . ALA A 1 87 ? 16.078 26.922 -1.372 1 81.44 87 ALA A CA 1
ATOM 669 C C . ALA A 1 87 ? 16.594 28.25 -0.825 1 81.44 87 ALA A C 1
ATOM 671 O O . ALA A 1 87 ? 16.844 28.375 0.377 1 81.44 87 ALA A O 1
ATOM 672 N N . ASP A 1 88 ? 16.688 29.156 -1.697 1 71.25 88 ASP A N 1
ATOM 673 C CA . ASP A 1 88 ? 17.203 30.469 -1.315 1 71.25 88 ASP A CA 1
ATOM 674 C C . ASP A 1 88 ? 16.797 30.812 0.114 1 71.25 88 ASP A C 1
ATOM 676 O O . ASP A 1 88 ? 15.609 30.953 0.413 1 71.25 88 ASP A O 1
ATOM 680 N N . ASN A 1 89 ? 17.609 31.031 1.011 1 71.81 89 ASN A N 1
ATOM 681 C CA . ASN A 1 89 ? 17.547 31.5 2.389 1 71.81 89 ASN A CA 1
ATOM 682 C C . ASN A 1 89 ? 16.531 30.719 3.207 1 71.81 89 ASN A C 1
ATOM 684 O O . ASN A 1 89 ? 16.078 31.172 4.258 1 71.81 89 ASN A O 1
ATOM 688 N N . GLU A 1 90 ? 15.867 29.641 2.568 1 83.88 90 GLU A N 1
ATOM 689 C CA . GLU A 1 90 ? 14.945 28.812 3.346 1 83.88 90 GLU A CA 1
ATOM 690 C C . GLU A 1 90 ? 15.531 27.422 3.604 1 83.88 90 GLU A C 1
ATOM 692 O O . GLU A 1 90 ? 16.062 26.781 2.688 1 83.88 90 GLU A O 1
ATOM 697 N N . HIS A 1 91 ? 15.492 27.031 4.809 1 89.5 91 HIS A N 1
ATOM 698 C CA . HIS A 1 91 ? 15.984 25.719 5.188 1 89.5 91 HIS A CA 1
ATOM 699 C C . HIS A 1 91 ? 15.07 24.609 4.66 1 89.5 91 HIS A C 1
ATOM 701 O O . HIS A 1 91 ? 13.844 24.781 4.637 1 89.5 91 HIS A O 1
ATOM 707 N N . GLY A 1 92 ? 15.648 23.625 4.18 1 94.81 92 GLY A N 1
ATOM 708 C CA . GLY A 1 92 ? 14.867 22.438 3.92 1 94.81 92 GLY A CA 1
ATOM 709 C C . GLY A 1 92 ? 14.234 21.859 5.172 1 94.81 92 GLY A C 1
ATOM 710 O O . GLY A 1 92 ? 14.664 22.156 6.285 1 94.81 92 GLY A O 1
ATOM 711 N N . TRP A 1 93 ? 13.18 21.125 5.012 1 95.88 93 TRP A N 1
ATOM 712 C CA . TRP A 1 93 ? 12.547 20.516 6.172 1 95.88 93 TRP A CA 1
ATOM 713 C C . TRP A 1 93 ? 11.961 19.156 5.82 1 95.88 93 TRP A C 1
ATOM 715 O O . TRP A 1 93 ? 11.945 18.75 4.652 1 95.88 93 TRP A O 1
ATOM 725 N N . TYR A 1 94 ? 11.602 18.438 6.863 1 97.44 94 TYR A N 1
ATOM 726 C CA . TYR A 1 94 ? 11.156 17.047 6.75 1 97.44 94 TYR A CA 1
ATOM 727 C C . TYR A 1 94 ? 9.984 16.781 7.684 1 97.44 94 TYR A C 1
ATOM 729 O O . TYR A 1 94 ? 9.945 17.297 8.805 1 97.44 94 TYR A O 1
ATOM 737 N N . ALA A 1 95 ? 9.008 16.062 7.172 1 98.25 95 ALA A N 1
ATOM 738 C CA . ALA A 1 95 ? 7.902 15.539 7.977 1 98.25 95 ALA A CA 1
ATOM 739 C C . ALA A 1 95 ? 7.57 14.102 7.594 1 98.25 95 ALA A C 1
ATOM 741 O O . ALA A 1 95 ? 7.785 13.695 6.453 1 98.25 95 ALA A O 1
ATOM 742 N N . GLU A 1 96 ? 7.059 13.305 8.5 1 98.69 96 GLU A N 1
ATOM 743 C CA . GLU A 1 96 ? 6.625 11.938 8.211 1 98.69 96 GLU A CA 1
ATOM 744 C C . GLU A 1 96 ? 5.375 11.578 9.008 1 98.69 96 GLU A C 1
ATOM 746 O O . GLU A 1 96 ? 5.113 12.156 10.062 1 98.69 96 GLU A O 1
ATOM 751 N N . PHE A 1 97 ? 4.637 10.672 8.57 1 98.62 97 PHE A N 1
ATOM 752 C CA . PHE A 1 97 ? 3.373 10.242 9.156 1 98.62 97 PHE A CA 1
ATOM 753 C C . PHE A 1 97 ? 3.217 8.727 9.055 1 98.62 97 PHE A C 1
ATOM 755 O O . PHE A 1 97 ? 3.629 8.117 8.07 1 98.62 97 PHE A O 1
ATOM 762 N N . GLY A 1 98 ? 2.584 8.172 10.031 1 97.62 98 GLY A N 1
ATOM 763 C CA . GLY A 1 98 ? 2.447 6.723 10.125 1 97.62 98 GLY A CA 1
ATOM 764 C C . GLY A 1 98 ? 1.347 6.168 9.234 1 97.62 98 GLY A C 1
ATOM 765 O O . GLY A 1 98 ? 0.655 6.926 8.555 1 97.62 98 GLY A O 1
ATOM 766 N N . GLU A 1 99 ? 1.199 4.922 9.305 1 94.69 99 GLU A N 1
ATOM 767 C CA . GLU A 1 99 ? 0.308 4.117 8.477 1 94.69 99 GLU A CA 1
ATOM 768 C C . GLU A 1 99 ? -1.147 4.535 8.664 1 94.69 99 GLU A C 1
ATOM 770 O O . GLU A 1 99 ? -1.911 4.598 7.695 1 94.69 99 GLU A O 1
ATOM 775 N N . LEU A 1 100 ? -1.486 4.848 9.875 1 96.62 100 LEU A N 1
ATOM 776 C CA . LEU A 1 100 ? -2.906 4.934 10.203 1 96.62 100 LEU A CA 1
ATOM 777 C C . LEU A 1 100 ? -3.336 6.383 10.383 1 96.62 100 LEU A C 1
ATOM 779 O O . LEU A 1 100 ? -4.43 6.652 10.883 1 96.62 100 LEU A O 1
ATOM 783 N N . VAL A 1 101 ? -2.414 7.328 9.992 1 98.12 101 VAL A N 1
ATOM 784 C CA . VAL A 1 101 ? -2.828 8.727 9.961 1 98.12 101 VAL A CA 1
ATOM 785 C C . VAL A 1 101 ? -3.99 8.898 8.992 1 98.12 101 VAL A C 1
ATOM 787 O O . VAL A 1 101 ? -3.945 8.398 7.863 1 98.12 101 VAL A O 1
ATOM 790 N N . PRO A 1 102 ? -5.039 9.586 9.414 1 98.38 102 PRO A N 1
ATOM 791 C CA . PRO A 1 102 ? -6.121 9.812 8.453 1 98.38 102 PRO A CA 1
ATOM 792 C C . PRO A 1 102 ? -5.691 10.68 7.273 1 98.38 102 PRO A C 1
ATOM 794 O O . PRO A 1 102 ? -5.141 11.766 7.469 1 98.38 102 PRO A O 1
ATOM 797 N N . ALA A 1 103 ? -5.973 10.234 6.098 1 98.25 103 ALA A N 1
ATOM 798 C CA . ALA A 1 103 ? -5.602 10.953 4.883 1 98.25 103 ALA A CA 1
ATOM 799 C C . ALA A 1 103 ? -6.203 12.359 4.875 1 98.25 103 ALA A C 1
ATOM 801 O O . ALA A 1 103 ? -5.59 13.297 4.371 1 98.25 103 ALA A O 1
ATOM 802 N N . GLU A 1 104 ? -7.363 12.508 5.422 1 98.38 104 GLU A N 1
ATOM 803 C CA . GLU A 1 104 ? -8.062 13.789 5.457 1 98.38 104 GLU A CA 1
ATOM 804 C C . GLU A 1 104 ? -7.332 14.789 6.348 1 98.38 104 GLU A C 1
ATOM 806 O O . GLU A 1 104 ? -7.328 15.984 6.066 1 98.38 104 GLU A O 1
ATOM 811 N N . VAL A 1 105 ? -6.754 14.266 7.43 1 98.56 105 VAL A N 1
ATOM 812 C CA . VAL A 1 105 ? -5.969 15.125 8.305 1 98.56 105 VAL A CA 1
ATOM 813 C C . VAL A 1 105 ? -4.68 15.539 7.594 1 98.56 105 VAL A C 1
ATOM 815 O O . VAL A 1 105 ? -4.328 16.719 7.562 1 98.56 105 VAL A O 1
ATOM 818 N N . LEU A 1 106 ? -4.043 14.586 6.977 1 98.75 106 LEU A N 1
ATOM 819 C CA . LEU A 1 106 ? -2.812 14.859 6.238 1 98.75 106 LEU A CA 1
ATOM 820 C C . LEU A 1 106 ? -3.076 15.781 5.059 1 98.75 106 LEU A C 1
ATOM 822 O O . LEU A 1 106 ? -2.252 16.641 4.742 1 98.75 106 LEU A O 1
ATOM 826 N N . SER A 1 107 ? -4.227 15.656 4.41 1 98.38 107 SER A N 1
ATOM 827 C CA . SER A 1 107 ? -4.535 16.484 3.248 1 98.38 107 SER A CA 1
ATOM 828 C C . SER A 1 107 ? -4.676 17.953 3.631 1 98.38 107 SER A C 1
ATOM 830 O O . SER A 1 107 ? -4.387 18.828 2.826 1 98.38 107 SER A O 1
ATOM 832 N N . SER A 1 108 ? -5.129 18.203 4.871 1 97.31 108 SER A N 1
ATOM 833 C CA . SER A 1 108 ? -5.195 19.578 5.316 1 97.31 108 SER A CA 1
ATOM 834 C C . SER A 1 108 ? -3.812 20.234 5.328 1 97.31 108 SER A C 1
ATOM 836 O O . SER A 1 108 ? -3.666 21.406 4.973 1 97.31 108 SER A O 1
ATOM 838 N N . LEU A 1 109 ? -2.824 19.484 5.789 1 97.25 109 LEU A N 1
ATOM 839 C CA . LEU A 1 109 ? -1.445 19.953 5.762 1 97.25 109 LEU A CA 1
ATOM 840 C C . LEU A 1 109 ? -0.977 20.188 4.328 1 97.25 109 LEU A C 1
ATOM 842 O O . LEU A 1 109 ? -0.406 21.234 4.023 1 97.25 109 LEU A O 1
ATOM 846 N N . THR A 1 110 ? -1.257 19.266 3.398 1 98 110 THR A N 1
ATOM 847 C CA . THR A 1 110 ? -0.775 19.406 2.029 1 98 110 THR A CA 1
ATOM 848 C C . THR A 1 110 ? -1.544 20.5 1.291 1 98 110 THR A C 1
ATOM 850 O O . THR A 1 110 ? -0.991 21.172 0.423 1 98 110 THR A O 1
ATOM 853 N N . ASP A 1 111 ? -2.811 20.641 1.609 1 96.5 111 ASP A N 1
ATOM 854 C CA . ASP A 1 111 ? -3.561 21.766 1.037 1 96.5 111 ASP A CA 1
ATOM 855 C C . ASP A 1 111 ? -2.936 23.094 1.425 1 96.5 111 ASP A C 1
ATOM 857 O O . ASP A 1 111 ? -2.85 24.016 0.6 1 96.5 111 ASP A O 1
ATOM 861 N N . ALA A 1 112 ? -2.539 23.172 2.689 1 94.81 112 ALA A N 1
ATOM 862 C CA . ALA A 1 112 ? -1.917 24.406 3.174 1 94.81 112 ALA A CA 1
ATOM 863 C C . ALA A 1 112 ? -0.599 24.672 2.455 1 94.81 112 ALA A C 1
ATOM 865 O O . ALA A 1 112 ? -0.18 25.828 2.322 1 94.81 112 ALA A O 1
ATOM 866 N N . LEU A 1 113 ? 0.039 23.609 2.023 1 93 113 LEU A N 1
ATOM 867 C CA . LEU A 1 113 ? 1.294 23.719 1.288 1 93 113 LEU A CA 1
ATOM 868 C C . LEU A 1 113 ? 1.071 24.391 -0.067 1 93 113 LEU A C 1
ATOM 870 O O . LEU A 1 113 ? 1.958 25.078 -0.579 1 93 113 LEU A O 1
ATOM 874 N N . ILE A 1 114 ? -0.106 24.203 -0.669 1 92.38 114 ILE A N 1
ATOM 875 C CA . ILE A 1 114 ? -0.468 24.703 -1.989 1 92.38 114 ILE A CA 1
ATOM 876 C C . ILE A 1 114 ? -1.046 26.109 -1.862 1 92.38 114 ILE A C 1
ATOM 878 O O . ILE A 1 114 ? -0.929 26.922 -2.785 1 92.38 114 ILE A O 1
ATOM 882 N N . ALA A 1 115 ? -1.63 26.375 -0.73 1 86.94 115 ALA A N 1
ATOM 883 C CA . ALA A 1 115 ? -2.303 27.656 -0.493 1 86.94 115 ALA A CA 1
ATOM 884 C C . ALA A 1 115 ? -1.296 28.75 -0.173 1 86.94 115 ALA A C 1
ATOM 886 O O . ALA A 1 115 ? -0.171 28.469 0.246 1 86.94 115 ALA A O 1
ATOM 887 N N . PRO A 1 116 ? -1.78 29.969 -0.523 1 77.88 116 PRO A N 1
ATOM 888 C CA . PRO A 1 116 ? -0.931 31.078 -0.106 1 77.88 116 PRO A CA 1
ATOM 889 C C . PRO A 1 116 ? -0.679 31.109 1.4 1 77.88 116 PRO A C 1
ATOM 891 O O . PRO A 1 116 ? -1.564 30.75 2.182 1 77.88 116 PRO A O 1
ATOM 894 N N . ALA A 1 117 ? 0.581 31.406 1.685 1 71.38 117 ALA A N 1
ATOM 895 C CA . ALA A 1 117 ? 0.966 31.406 3.094 1 71.38 117 ALA A CA 1
ATOM 896 C C . ALA A 1 117 ? 0.074 32.344 3.908 1 71.38 117 ALA A C 1
ATOM 898 O O . ALA A 1 117 ? -0.208 33.469 3.486 1 71.38 117 ALA A O 1
ATOM 899 N N . SER A 1 118 ? -0.793 31.703 4.66 1 69.19 118 SER A N 1
ATOM 900 C CA . SER A 1 11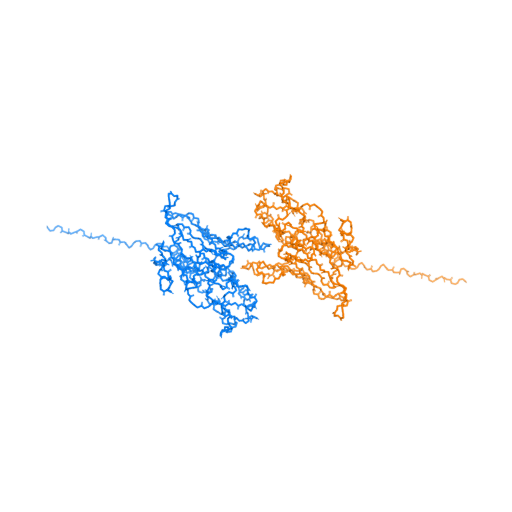8 ? -1.575 32.5 5.598 1 69.19 118 SER A CA 1
ATOM 901 C C . SER A 1 118 ? -0.715 33 6.758 1 69.19 118 SER A C 1
ATOM 903 O O . SER A 1 118 ? 0.288 32.375 7.102 1 69.19 118 SER A O 1
ATOM 905 N N . PRO A 1 119 ? -0.988 34.281 7.203 1 65.62 119 PRO A N 1
ATOM 906 C CA . PRO A 1 119 ? -0.205 34.75 8.352 1 65.62 119 PRO A CA 1
ATOM 907 C C . PRO A 1 119 ? -0.098 33.688 9.453 1 65.62 119 PRO A C 1
ATOM 909 O O . PRO A 1 119 ? -0.988 32.844 9.586 1 65.62 119 PRO A O 1
ATOM 912 N N . GLN A 1 120 ? 1.123 33.625 10.016 1 63 120 GLN A N 1
ATOM 913 C CA . GLN A 1 120 ? 1.588 32.594 10.961 1 63 120 GLN A CA 1
ATOM 914 C C . GLN A 1 120 ? 0.638 32.5 12.148 1 63 120 GLN A C 1
ATOM 916 O O . GLN A 1 120 ? 0.411 33.469 12.867 1 63 120 GLN A O 1
ATOM 921 N N . SER A 1 121 ? -0.314 31.578 12.055 1 73.38 121 SER A N 1
ATOM 922 C CA . SER A 1 121 ? -1.092 31.344 13.266 1 73.38 121 SER A CA 1
ATOM 923 C C . SER A 1 121 ? -0.401 30.344 14.18 1 73.38 121 SER A C 1
ATOM 925 O O . SER A 1 121 ? 0.392 29.516 13.719 1 73.38 121 SER A O 1
ATOM 927 N N . ASP A 1 122 ? -0.365 30.641 15.539 1 88 122 ASP A N 1
ATOM 928 C CA . ASP A 1 122 ? 0.096 29.703 16.562 1 88 122 ASP A CA 1
ATOM 929 C C . ASP A 1 122 ? -0.473 28.312 16.312 1 88 122 ASP A C 1
ATOM 931 O O . ASP A 1 122 ? -1.688 28.109 16.375 1 88 122 ASP A O 1
ATOM 935 N N . PRO A 1 123 ? 0.44 27.406 15.977 1 92.12 123 PRO A N 1
ATOM 936 C CA . PRO A 1 123 ? -0.044 26.062 15.695 1 92.12 123 PRO A CA 1
ATOM 937 C C . PRO A 1 123 ? -0.799 25.438 16.859 1 92.12 123 PRO A C 1
ATOM 939 O O . PRO A 1 123 ? -1.554 24.484 16.688 1 92.12 123 PRO A O 1
ATOM 942 N N . TRP A 1 124 ? -0.656 26 18.109 1 93.81 124 TRP A N 1
ATOM 943 C CA . TRP A 1 124 ? -1.318 25.438 19.281 1 93.81 124 TRP A CA 1
ATOM 944 C C . TRP A 1 124 ? -2.766 25.922 19.375 1 93.81 124 TRP A C 1
ATOM 946 O O . TRP A 1 124 ? -3.576 25.344 20.094 1 93.81 124 TRP A O 1
ATOM 956 N N . GLN A 1 125 ? -3.076 26.953 18.688 1 93.19 125 GLN A N 1
ATOM 957 C CA . GLN A 1 125 ? -4.383 27.594 18.828 1 93.19 125 GLN A CA 1
ATOM 958 C C . GLN A 1 125 ? -5.508 26.609 18.547 1 93.19 125 GLN A C 1
ATOM 960 O O . GLN A 1 125 ? -6.453 26.484 19.328 1 93.19 125 GLN A O 1
ATOM 965 N N . PRO A 1 126 ? -5.438 25.859 17.453 1 94.31 126 PRO A N 1
ATOM 966 C CA . PRO A 1 126 ? -6.508 24.891 17.234 1 94.31 126 PRO A CA 1
ATOM 967 C C . PRO A 1 126 ? -6.594 23.844 18.328 1 94.31 126 PRO A C 1
ATOM 969 O O . PRO A 1 126 ? -7.688 23.359 18.641 1 94.31 126 PRO A O 1
ATOM 972 N N . VAL A 1 127 ? -5.539 23.453 18.906 1 96.56 127 VAL A N 1
ATOM 973 C CA . VAL A 1 127 ? -5.484 22.438 19.953 1 96.56 127 VAL A CA 1
ATOM 974 C C . VAL A 1 127 ? -6.168 22.953 21.203 1 96.56 127 VAL A C 1
ATOM 976 O O . VAL A 1 127 ? -6.996 22.266 21.797 1 96.56 127 VAL A O 1
ATOM 979 N N . THR A 1 128 ? -5.828 24.203 21.516 1 93.56 128 THR A N 1
ATOM 980 C CA . THR A 1 128 ? -6.422 24.844 22.672 1 93.56 128 THR A CA 1
ATOM 981 C C . THR A 1 128 ? -7.922 25.047 22.469 1 93.56 128 THR A C 1
ATOM 983 O O . THR A 1 128 ? -8.719 24.766 23.375 1 93.56 128 THR A O 1
ATOM 986 N N . SER A 1 129 ? -8.281 25.484 21.297 1 93.81 129 SER A N 1
ATOM 987 C CA . SER A 1 129 ? -9.672 25.766 20.984 1 93.81 129 SER A CA 1
ATOM 988 C C . SER A 1 129 ? -10.523 24.5 21.031 1 93.81 129 SER A C 1
ATOM 990 O O . SER A 1 129 ? -11.711 24.562 21.328 1 93.81 129 SER A O 1
ATOM 992 N N . ALA A 1 130 ? -9.906 23.391 20.75 1 95.25 130 ALA A N 1
ATOM 993 C CA . ALA A 1 130 ? -10.617 22.109 20.734 1 95.25 130 ALA A CA 1
ATOM 994 C C . ALA A 1 130 ? -10.734 21.516 22.125 1 95.25 130 ALA A C 1
ATOM 996 O O . ALA A 1 130 ? -11.375 20.484 22.328 1 95.25 130 ALA A O 1
ATOM 997 N N . GLY A 1 131 ? -10.109 22.094 23.047 1 94.06 131 GLY A N 1
ATOM 998 C CA . GLY A 1 131 ? -10.25 21.688 24.438 1 94.06 131 GLY A CA 1
ATOM 999 C C . GLY A 1 131 ? -9.328 20.547 24.828 1 94.06 131 GLY A C 1
ATOM 1000 O O . GLY A 1 131 ? -9.609 19.812 25.766 1 94.06 131 GLY A O 1
ATOM 1001 N N . TRP A 1 132 ? -8.289 20.312 24.031 1 96.19 132 TRP A N 1
ATOM 1002 C CA . TRP A 1 132 ? -7.324 19.297 24.422 1 96.19 132 TRP A CA 1
ATOM 1003 C C . TRP A 1 132 ? -6.586 19.703 25.688 1 96.19 132 TRP A C 1
ATOM 1005 O O . TRP A 1 132 ? -6.273 20.875 25.891 1 96.19 132 TRP A O 1
ATOM 1015 N N . ARG A 1 133 ? -6.234 18.75 26.531 1 93.19 133 ARG A N 1
ATOM 1016 C CA . ARG A 1 133 ? -5.715 19.031 27.859 1 93.19 133 ARG A CA 1
ATOM 1017 C C . ARG A 1 133 ? -4.191 19.109 27.859 1 93.19 133 ARG A C 1
ATOM 1019 O O . ARG A 1 133 ? -3.514 18.172 27.422 1 93.19 133 ARG A O 1
ATOM 1026 N N . PRO A 1 134 ? -3.729 20.219 28.266 1 92.44 134 PRO A N 1
ATOM 1027 C CA . PRO A 1 134 ? -2.273 20.297 28.406 1 92.44 134 PRO A CA 1
ATOM 1028 C C . PRO A 1 134 ? -1.751 19.531 29.609 1 92.44 134 PRO A C 1
ATOM 1030 O O . PRO A 1 134 ? -2.473 19.344 30.594 1 92.44 134 PRO A O 1
ATOM 1033 N N . ASP A 1 135 ? -0.595 18.969 29.484 1 89.25 135 ASP A N 1
ATOM 1034 C CA . ASP A 1 135 ? 0.038 18.359 30.641 1 89.25 135 ASP A CA 1
ATOM 1035 C C . ASP A 1 135 ? 1.194 19.219 31.156 1 89.25 135 ASP A C 1
ATOM 1037 O O . ASP A 1 135 ? 1.422 20.312 30.656 1 89.25 135 ASP A O 1
ATOM 1041 N N . GLU A 1 136 ? 1.94 18.75 32.156 1 87.56 136 GLU A N 1
ATOM 1042 C CA . GLU A 1 136 ? 2.975 19.531 32.844 1 87.56 136 GLU A CA 1
ATOM 1043 C C . GLU A 1 136 ? 4.172 19.781 31.938 1 87.56 136 GLU A C 1
ATOM 1045 O O . GLU A 1 136 ? 4.867 20.781 32.094 1 87.56 136 GLU A O 1
ATOM 1050 N N . ALA A 1 137 ? 4.359 18.953 30.984 1 86.12 137 ALA A N 1
ATOM 1051 C CA . ALA A 1 137 ? 5.523 19.047 30.109 1 86.12 137 ALA A CA 1
ATOM 1052 C C . ALA A 1 137 ? 5.23 19.922 28.906 1 86.12 137 ALA A C 1
ATOM 1054 O O . ALA A 1 137 ? 6.109 20.156 28.062 1 86.12 137 ALA A O 1
ATOM 1055 N N . GLY A 1 138 ? 3.988 20.453 28.844 1 87.19 138 GLY A N 1
ATOM 1056 C CA . GLY A 1 138 ? 3.627 21.344 27.734 1 87.19 138 GLY A CA 1
ATOM 1057 C C . GLY A 1 138 ? 3.02 20.609 26.562 1 87.19 138 GLY A C 1
ATOM 1058 O O . GLY A 1 138 ? 2.748 21.203 25.516 1 87.19 138 GLY A O 1
ATOM 1059 N N . ALA A 1 139 ? 2.814 19.297 26.75 1 93.12 139 ALA A N 1
ATOM 1060 C CA . ALA A 1 139 ? 2.137 18.5 25.719 1 93.12 139 ALA A CA 1
ATOM 1061 C C . ALA A 1 139 ? 0.622 18.594 25.875 1 93.12 139 ALA A C 1
ATOM 1063 O O . ALA A 1 139 ? 0.12 19.094 26.875 1 93.12 139 ALA A O 1
ATOM 1064 N N . ALA A 1 140 ? -0.066 18.297 24.844 1 96.38 140 ALA A N 1
ATOM 1065 C CA . ALA A 1 140 ? -1.526 18.281 24.875 1 96.38 140 ALA A CA 1
ATOM 1066 C C . ALA A 1 140 ? -2.07 16.891 24.594 1 96.38 140 ALA A C 1
ATOM 1068 O O . ALA A 1 140 ? -1.482 16.125 23.812 1 96.38 140 ALA A O 1
ATOM 1069 N N . HIS A 1 141 ? -3.184 16.547 25.188 1 95.12 141 HIS A N 1
ATOM 1070 C CA . HIS A 1 141 ? -3.803 15.234 25.031 1 95.12 141 HIS A CA 1
ATOM 1071 C C . HIS A 1 141 ? -5.246 15.359 24.562 1 95.12 141 HIS A C 1
ATOM 1073 O O . HIS A 1 141 ? -5.965 16.266 24.969 1 95.12 141 HIS A O 1
ATOM 1079 N N . SER A 1 142 ? -5.605 14.406 23.703 1 95.94 142 SER A N 1
ATOM 1080 C CA . SER A 1 142 ? -7.012 14.32 23.328 1 95.94 142 SER A CA 1
ATOM 1081 C C . SER A 1 142 ? -7.887 13.953 24.516 1 95.94 142 SER A C 1
ATOM 1083 O O . SER A 1 142 ? -7.387 13.477 25.547 1 95.94 142 SER A O 1
ATOM 1085 N N . PRO A 1 143 ? -9.188 14.258 24.406 1 92.62 143 PRO A N 1
ATOM 1086 C CA . PRO A 1 143 ? -10.086 13.961 25.516 1 92.62 143 PRO A CA 1
ATOM 1087 C C . PRO A 1 143 ? -10.016 12.492 25.953 1 92.62 143 PRO A C 1
ATOM 1089 O O . PRO A 1 143 ? -10.172 12.195 27.141 1 92.62 143 PRO A O 1
ATOM 1092 N N . ASP A 1 144 ? -9.836 11.531 25.031 1 91.31 144 ASP A N 1
ATOM 1093 C CA . ASP A 1 144 ? -9.773 10.109 25.359 1 91.31 144 ASP A CA 1
ATOM 1094 C C . ASP A 1 144 ? -8.367 9.711 25.797 1 91.31 144 ASP A C 1
ATOM 1096 O O . ASP A 1 144 ? -8.102 8.539 26.047 1 91.31 144 ASP A O 1
ATOM 1100 N N . ALA A 1 145 ? -7.414 10.656 25.719 1 91.69 145 ALA A N 1
ATOM 1101 C CA . ALA A 1 145 ? -6.039 10.516 26.203 1 91.69 145 ALA A CA 1
ATOM 1102 C C . ALA A 1 145 ? -5.234 9.594 25.281 1 91.69 145 ALA A C 1
ATOM 1104 O O . ALA A 1 145 ? -4.141 9.148 25.656 1 91.69 145 ALA A O 1
ATOM 1105 N N . MET A 1 146 ? -5.746 9.328 24.109 1 94.12 146 MET A N 1
ATOM 1106 C CA . MET A 1 146 ? -5.051 8.391 23.234 1 94.12 146 MET A CA 1
ATOM 1107 C C . MET A 1 146 ? -4.121 9.125 22.266 1 94.12 146 MET A C 1
ATOM 1109 O O . MET A 1 146 ? -3.221 8.523 21.688 1 94.12 146 MET A O 1
ATOM 1113 N N . CYS A 1 147 ? -4.383 10.352 22.047 1 96.06 147 CYS A N 1
ATOM 1114 C CA . CYS A 1 147 ? -3.541 11.156 21.172 1 96.06 147 CYS A CA 1
ATOM 1115 C C . CYS A 1 147 ? -2.781 12.219 21.969 1 96.06 147 CYS A C 1
ATOM 1117 O O . CYS A 1 147 ? -3.365 12.922 22.781 1 96.06 147 CYS A O 1
ATOM 1119 N N . HIS A 1 148 ? -1.516 12.281 21.625 1 95.19 148 HIS A N 1
ATOM 1120 C CA . HIS A 1 148 ? -0.611 13.195 22.312 1 95.19 148 HIS A CA 1
ATOM 1121 C C . HIS A 1 148 ? 0.138 14.078 21.328 1 95.19 148 HIS A C 1
ATOM 1123 O O . HIS A 1 148 ? 0.631 13.602 20.312 1 95.19 148 HIS A O 1
ATOM 1129 N N . ILE A 1 149 ? 0.184 15.391 21.625 1 97.31 149 ILE A N 1
ATOM 1130 C CA . ILE A 1 149 ? 0.904 16.359 20.812 1 97.31 149 ILE A CA 1
ATOM 1131 C C . ILE A 1 149 ? 1.997 17.031 21.641 1 97.31 149 ILE A C 1
ATOM 1133 O O . ILE A 1 149 ? 1.729 17.547 22.734 1 97.31 149 ILE A O 1
ATOM 1137 N N . GLU A 1 150 ? 3.191 16.969 21.109 1 95.31 150 GLU A N 1
ATOM 1138 C CA . GLU A 1 150 ? 4.312 17.547 21.844 1 95.31 150 GLU A CA 1
ATOM 1139 C C . GLU A 1 150 ? 5.203 18.375 20.938 1 95.31 150 GLU A C 1
ATOM 1141 O O . GLU A 1 150 ? 5.547 17.938 19.828 1 95.31 150 GLU A O 1
ATOM 1146 N N . ARG A 1 151 ? 5.414 19.578 21.359 1 93.5 151 ARG A N 1
ATOM 1147 C CA . ARG A 1 151 ? 6.488 20.359 20.766 1 93.5 151 ARG A CA 1
ATOM 1148 C C . ARG A 1 151 ? 7.781 20.219 21.547 1 93.5 151 ARG A C 1
ATOM 1150 O O . ARG A 1 151 ? 7.93 20.797 22.625 1 93.5 151 ARG A O 1
ATOM 1157 N N . ARG A 1 152 ? 8.641 19.391 21.062 1 88.69 152 ARG A N 1
ATOM 1158 C CA . ARG A 1 152 ? 9.844 19.031 21.812 1 88.69 152 ARG A CA 1
ATOM 1159 C C . ARG A 1 152 ? 10.938 20.078 21.609 1 88.69 152 ARG A C 1
ATOM 1161 O O . ARG A 1 152 ? 11.305 20.391 20.484 1 88.69 152 ARG A O 1
ATOM 1168 N N . PRO A 1 153 ? 11.242 20.656 22.812 1 75.75 153 PRO A N 1
ATOM 1169 C CA . PRO A 1 153 ? 12.242 21.734 22.75 1 75.75 153 PRO A CA 1
ATOM 1170 C C . PRO A 1 153 ? 13.594 21.234 22.234 1 75.75 153 PRO A C 1
ATOM 1172 O O . PRO A 1 153 ? 13.836 20.031 22.188 1 75.75 153 PRO A O 1
ATOM 1175 N N . THR A 1 154 ? 14.289 22.266 21.875 1 65.06 154 THR A N 1
ATOM 1176 C CA . THR A 1 154 ? 15.688 22.188 21.453 1 65.06 154 THR A CA 1
ATOM 1177 C C . THR A 1 154 ? 16.516 21.453 22.5 1 65.06 154 THR A C 1
ATOM 1179 O O . THR A 1 154 ? 16.234 21.531 23.703 1 65.06 154 THR A O 1
ATOM 1182 N N . SER A 1 155 ? 17.109 20.328 22.109 1 60.53 155 SER A N 1
ATOM 1183 C CA . SER A 1 155 ? 18.172 19.781 22.953 1 60.53 155 SER A CA 1
ATOM 1184 C C . SER A 1 155 ? 19.547 20.172 22.422 1 60.53 155 SER A C 1
ATOM 1186 O O . SER A 1 155 ? 19.656 20.922 21.453 1 60.53 155 SER A O 1
ATOM 1188 N N . GLU A 1 156 ? 20.594 19.969 23.156 1 58.41 156 GLU A N 1
ATOM 1189 C CA . GLU A 1 156 ? 21.984 20.188 22.719 1 58.41 156 GLU A CA 1
ATOM 1190 C C . GLU A 1 156 ? 22.156 19.891 21.234 1 58.41 156 GLU A C 1
ATOM 1192 O O . GLU A 1 156 ? 22.969 20.516 20.562 1 58.41 156 GLU A O 1
ATOM 1197 N N . PHE A 1 157 ? 21.219 19.141 20.719 1 54.5 157 PHE A N 1
ATOM 1198 C CA . PHE A 1 157 ? 21.406 18.656 19.344 1 54.5 157 PHE A CA 1
ATOM 1199 C C . PHE A 1 157 ? 20.375 19.266 18.406 1 54.5 157 PHE A C 1
ATOM 1201 O O . PHE A 1 157 ? 20.484 19.141 17.188 1 54.5 157 PHE A O 1
ATOM 1208 N N . HIS A 1 158 ? 19.312 19.906 19.062 1 59.16 158 HIS A N 1
ATOM 1209 C CA . HIS A 1 158 ? 18.297 20.484 18.203 1 59.16 158 HIS A CA 1
ATOM 1210 C C . HIS A 1 158 ? 18.094 21.969 18.5 1 59.16 158 HIS A C 1
ATOM 1212 O O . HIS A 1 158 ? 17.703 22.344 19.609 1 59.16 158 HIS A O 1
ATOM 1218 N N . GLU A 1 159 ? 18.406 22.875 17.594 1 65.06 159 GLU A N 1
ATOM 1219 C CA . GLU A 1 159 ? 18.359 24.328 17.766 1 65.06 159 GLU A CA 1
ATOM 1220 C C . GLU A 1 159 ? 16.922 24.828 17.734 1 65.06 159 GLU A C 1
ATOM 1222 O O . GLU A 1 159 ? 16.641 25.938 18.203 1 65.06 159 GLU A O 1
ATOM 1227 N N . ARG A 1 160 ? 16.047 24.062 17.141 1 78.19 160 ARG A N 1
ATOM 1228 C CA . ARG A 1 160 ? 14.648 24.469 17.047 1 78.19 160 ARG A CA 1
ATOM 1229 C C . ARG A 1 160 ? 13.711 23.328 17.391 1 78.19 160 ARG A C 1
ATOM 1231 O O . ARG A 1 160 ? 14.078 22.156 17.281 1 78.19 160 ARG A O 1
ATOM 1238 N N . PRO A 1 161 ? 12.641 23.688 17.984 1 87.44 161 PRO A N 1
ATOM 1239 C CA . PRO A 1 161 ? 11.734 22.609 18.422 1 87.44 161 PRO A CA 1
ATOM 1240 C C . PRO A 1 161 ? 11.086 21.875 17.25 1 87.44 161 PRO A C 1
ATOM 1242 O O . PRO A 1 161 ? 10.906 22.453 16.172 1 87.44 161 PRO A O 1
ATOM 1245 N N . SER A 1 162 ? 10.852 20.609 17.406 1 94 162 SER A N 1
ATOM 1246 C CA . SER A 1 162 ? 10.156 19.766 16.438 1 94 162 SER A CA 1
ATOM 1247 C C . SER A 1 162 ? 8.805 19.312 16.984 1 94 162 SER A C 1
ATOM 1249 O O . SER A 1 162 ? 8.555 19.391 18.188 1 94 162 SER A O 1
ATOM 1251 N N . TRP A 1 163 ? 7.938 19.016 16.172 1 96.12 163 TRP A N 1
ATOM 1252 C CA . TRP A 1 163 ? 6.598 18.578 16.562 1 96.12 163 TRP A CA 1
ATOM 1253 C C . TRP A 1 163 ? 6.484 17.062 16.516 1 96.12 163 TRP A C 1
ATOM 1255 O O . TRP A 1 163 ? 6.883 16.422 15.531 1 96.12 163 TRP A O 1
ATOM 1265 N N . HIS A 1 164 ? 5.945 16.469 17.578 1 96.38 164 HIS A N 1
ATOM 1266 C CA . HIS A 1 164 ? 5.703 15.039 17.719 1 96.38 164 HIS A CA 1
ATOM 1267 C C . HIS A 1 164 ? 4.25 14.758 18.094 1 96.38 164 HIS A C 1
ATOM 1269 O O . HIS A 1 164 ? 3.766 15.227 19.125 1 96.38 164 HIS A O 1
ATOM 1275 N N . ILE A 1 165 ? 3.584 14.102 17.281 1 97.69 165 ILE A N 1
ATOM 1276 C CA . ILE A 1 165 ? 2.219 13.656 17.531 1 97.69 165 ILE A CA 1
ATOM 1277 C C . ILE A 1 165 ? 2.178 12.133 17.594 1 97.69 165 ILE A C 1
ATOM 1279 O O . ILE A 1 165 ? 2.725 11.461 16.703 1 97.69 165 ILE A O 1
ATOM 1283 N N . GLU A 1 166 ? 1.538 11.578 18.594 1 96.5 166 GLU A N 1
ATOM 1284 C CA . GLU A 1 166 ? 1.459 10.125 18.719 1 96.5 166 GLU A CA 1
ATOM 1285 C C . GLU A 1 166 ? 0.069 9.688 19.172 1 96.5 166 GLU A C 1
ATOM 1287 O O . GLU A 1 166 ? -0.549 10.344 20.016 1 96.5 166 GLU A O 1
ATOM 1292 N N . VAL A 1 167 ? -0.435 8.711 18.578 1 96.5 167 VAL A N 1
ATOM 1293 C CA . VAL A 1 167 ? -1.62 7.996 19.031 1 96.5 167 VAL A CA 1
ATOM 1294 C C . VAL A 1 167 ? -1.215 6.641 19.609 1 96.5 167 VAL A C 1
ATOM 1296 O O . VAL A 1 167 ? -0.495 5.875 18.969 1 96.5 167 VAL A O 1
ATOM 1299 N N . ARG A 1 168 ? -1.65 6.391 20.812 1 94.62 168 ARG A N 1
ATOM 1300 C CA . ARG A 1 168 ? -1.32 5.152 21.516 1 94.62 168 ARG A CA 1
ATOM 1301 C C . ARG A 1 168 ? -2.561 4.535 22.141 1 94.62 168 ARG A C 1
ATOM 1303 O O . ARG A 1 168 ? -3.506 5.25 22.5 1 94.62 168 ARG A O 1
ATOM 1310 N N . ASP A 1 169 ? -2.525 3.193 22.266 1 89.38 169 ASP A N 1
ATOM 1311 C CA . ASP A 1 169 ? -3.59 2.506 22.984 1 89.38 169 ASP A CA 1
ATOM 1312 C C . ASP A 1 169 ? -3.541 2.83 24.484 1 89.38 169 ASP A C 1
ATOM 1314 O O . ASP A 1 169 ? -2.463 2.893 25.078 1 89.38 169 ASP A O 1
ATOM 1318 N N . ALA A 1 170 ? -4.633 3.441 25.078 1 74.06 170 ALA A N 1
ATOM 1319 C CA . ALA A 1 170 ? -4.723 3.914 26.453 1 74.06 170 ALA A CA 1
ATOM 1320 C C . ALA A 1 170 ? -4.539 2.764 27.438 1 74.06 170 ALA A C 1
ATOM 1322 O O . ALA A 1 170 ? -5.32 1.812 27.438 1 74.06 170 ALA A O 1
ATOM 1323 N N . HIS A 1 171 ? -3.432 1.92 27.312 1 64.5 171 HIS A N 1
ATOM 1324 C CA . HIS A 1 171 ? -3.414 1.016 28.453 1 64.5 171 HIS A CA 1
ATOM 1325 C C . HIS A 1 171 ? -3.277 1.785 29.766 1 64.5 171 HIS A C 1
ATOM 1327 O O . HIS A 1 171 ? -3.121 3.008 29.75 1 64.5 171 HIS A O 1
ATOM 1333 N N . ASP A 1 172 ? -2.904 1.218 30.828 1 58.88 172 ASP A N 1
ATOM 1334 C CA . ASP A 1 172 ? -2.824 1.775 32.188 1 58.88 172 ASP A CA 1
ATOM 1335 C C . ASP A 1 172 ? -1.89 2.982 32.219 1 58.88 172 ASP A C 1
ATOM 1337 O O . ASP A 1 172 ? -0.999 3.113 31.375 1 58.88 172 ASP A O 1
ATOM 1341 N N . THR A 1 173 ? -2.451 4.203 32.75 1 56 173 THR A N 1
ATOM 1342 C CA . THR A 1 173 ? -1.768 5.473 32.969 1 56 173 THR A CA 1
ATOM 1343 C C . THR A 1 173 ? -0.271 5.254 33.188 1 56 173 THR A C 1
ATOM 1345 O O . THR A 1 173 ? 0.543 6.086 32.781 1 56 173 THR A O 1
ATOM 1348 N N . GLN A 1 174 ? 0.068 4.105 33.719 1 59.81 174 GLN A N 1
ATOM 1349 C CA . GLN A 1 174 ? 1.453 3.867 34.094 1 59.81 174 GLN A CA 1
ATOM 1350 C C . GLN A 1 174 ? 2.23 3.188 32.969 1 59.81 174 GLN A C 1
ATOM 1352 O O . GLN A 1 174 ? 3.453 3.328 32.906 1 59.81 174 GLN A O 1
ATOM 1357 N N . TYR A 1 175 ? 1.429 2.574 32.094 1 68.69 175 TYR A N 1
ATOM 1358 C CA . TYR A 1 175 ? 2.115 1.84 31.031 1 68.69 175 TYR A CA 1
ATOM 1359 C C . TYR A 1 175 ? 1.526 2.176 29.672 1 68.69 175 TYR A C 1
ATOM 1361 O O . TYR A 1 175 ? 0.493 1.626 29.281 1 68.69 175 TYR A O 1
ATOM 1369 N N . PRO A 1 176 ? 2.252 3.123 28.906 1 74.69 176 PRO A N 1
ATOM 1370 C CA . PRO A 1 176 ? 1.723 3.492 27.578 1 74.69 176 PRO A CA 1
ATOM 1371 C C . PRO A 1 176 ? 1.582 2.295 26.641 1 74.69 176 PRO A C 1
ATOM 1373 O O . PRO A 1 176 ? 2.445 1.414 26.625 1 74.69 176 PRO A O 1
ATOM 1376 N N . GLY A 1 177 ? 0.414 2.082 26.125 1 82.69 177 GLY A N 1
ATOM 1377 C CA . GLY A 1 177 ? 0.167 1.038 25.141 1 82.69 177 GLY A CA 1
ATOM 1378 C C . GLY A 1 177 ? 0.975 1.213 23.875 1 82.69 177 GLY A C 1
ATOM 1379 O O . GLY A 1 177 ? 1.761 2.154 23.75 1 82.69 177 GLY A O 1
ATOM 1380 N N . PRO A 1 178 ? 0.905 0.26 23.047 1 89.31 178 PRO A N 1
ATOM 1381 C CA . PRO A 1 178 ? 1.651 0.335 21.781 1 89.31 178 PRO A CA 1
ATOM 1382 C C . PRO A 1 178 ? 1.242 1.53 20.938 1 89.31 178 PRO A C 1
ATOM 1384 O O . PRO A 1 178 ? 0.082 1.949 20.953 1 89.31 178 PRO A O 1
ATOM 1387 N N . ARG A 1 179 ? 2.207 2.111 20.297 1 93.94 179 ARG A N 1
ATOM 1388 C CA . ARG A 1 179 ? 1.938 3.193 19.344 1 93.94 179 ARG A CA 1
ATOM 1389 C C . ARG A 1 179 ? 1.062 2.715 18.203 1 93.94 179 ARG A C 1
ATOM 1391 O O . ARG A 1 179 ? 1.337 1.675 17.594 1 93.94 179 ARG A O 1
ATOM 1398 N N . ILE A 1 180 ? 0.032 3.441 17.938 1 95.56 180 ILE A N 1
ATOM 1399 C CA . ILE A 1 180 ? -0.874 3.16 16.844 1 95.56 180 ILE A CA 1
ATOM 1400 C C . ILE A 1 180 ? -0.385 3.869 15.578 1 95.56 180 ILE A C 1
ATOM 1402 O O . ILE A 1 180 ? -0.166 3.234 14.547 1 95.56 180 ILE A O 1
ATOM 1406 N N . TRP A 1 181 ? -0.141 5.121 15.641 1 97.12 181 TRP A N 1
ATOM 1407 C CA . TRP A 1 181 ? 0.531 5.863 14.578 1 97.12 181 TRP A CA 1
ATOM 1408 C C . TRP A 1 181 ? 1.177 7.133 15.125 1 97.12 181 TRP A C 1
ATOM 1410 O O . TRP A 1 181 ? 0.979 7.484 16.297 1 97.12 181 TRP A O 1
ATOM 1420 N N . HIS A 1 182 ? 1.994 7.777 14.266 1 97.81 182 HIS A N 1
ATOM 1421 C CA . HIS A 1 182 ? 2.689 8.992 14.68 1 97.81 182 HIS A CA 1
ATOM 1422 C C . HIS A 1 182 ? 2.785 9.992 13.539 1 97.81 182 HIS A C 1
ATOM 1424 O O . HIS A 1 182 ? 2.5 9.664 12.391 1 97.81 182 HIS A O 1
ATOM 1430 N N . ALA A 1 183 ? 3.066 11.156 13.906 1 98.56 183 ALA A N 1
ATOM 1431 C CA . ALA A 1 183 ? 3.459 12.234 12.992 1 98.56 183 ALA A CA 1
ATOM 1432 C C . ALA A 1 183 ? 4.637 13.023 13.555 1 98.56 183 ALA A C 1
ATOM 1434 O O . ALA A 1 183 ? 4.715 13.266 14.758 1 98.56 183 ALA A O 1
ATOM 1435 N N . TYR A 1 184 ? 5.523 13.328 12.719 1 97.81 184 TYR A N 1
ATOM 1436 C CA . TYR A 1 184 ? 6.723 14.086 13.07 1 97.81 184 TYR A CA 1
ATOM 1437 C C . TYR A 1 184 ? 6.965 15.219 12.07 1 97.81 184 TYR A C 1
ATOM 1439 O O . TYR A 1 184 ? 6.949 14.992 10.859 1 97.81 184 TYR A O 1
ATOM 1447 N N . LEU A 1 185 ? 7.125 16.406 12.508 1 97.19 185 LEU A N 1
ATOM 1448 C CA . LEU A 1 185 ? 7.543 17.562 11.719 1 97.19 185 LEU A CA 1
ATOM 1449 C C . LEU A 1 185 ? 8.789 18.203 12.305 1 97.19 185 LEU A C 1
ATOM 1451 O O . LEU A 1 185 ? 8.789 18.609 13.469 1 97.19 185 LEU A O 1
ATOM 1455 N N . ASP A 1 186 ? 9.773 18.281 11.508 1 94.69 186 ASP A N 1
ATOM 1456 C CA . ASP A 1 186 ? 11.062 18.703 12.055 1 94.69 186 ASP A CA 1
ATOM 1457 C C . ASP A 1 186 ? 11.055 20.203 12.359 1 94.69 186 ASP A C 1
ATOM 1459 O O . ASP A 1 186 ? 10.023 20.859 12.242 1 94.69 186 ASP A O 1
ATOM 1463 N N . GLU A 1 187 ? 12.164 20.75 12.805 1 91.38 187 GLU A N 1
ATOM 1464 C CA . GLU A 1 187 ? 12.266 22.094 13.398 1 91.38 187 GLU A CA 1
ATOM 1465 C C . GLU A 1 187 ? 12.078 23.172 12.336 1 91.38 187 GLU A C 1
ATOM 1467 O O . GLU A 1 187 ? 11.805 24.328 12.672 1 91.38 187 GLU A O 1
ATOM 1472 N N . HIS A 1 188 ? 12.234 22.797 11.125 1 91.75 188 HIS A N 1
ATOM 1473 C CA . HIS A 1 188 ? 12.18 23.828 10.086 1 91.75 188 HIS A CA 1
ATOM 1474 C C . HIS A 1 188 ? 10.844 23.797 9.344 1 91.75 188 HIS A C 1
ATOM 1476 O O . HIS A 1 188 ? 10.602 24.609 8.461 1 91.75 188 HIS A O 1
ATOM 1482 N N . ALA A 1 189 ? 9.977 22.828 9.727 1 93.31 189 ALA A N 1
ATOM 1483 C CA . ALA A 1 189 ? 8.656 22.781 9.109 1 93.31 189 ALA A CA 1
ATOM 1484 C C . ALA A 1 189 ? 7.879 24.062 9.406 1 93.31 189 ALA A C 1
ATOM 1486 O O . ALA A 1 189 ? 7.801 24.5 10.555 1 93.31 189 ALA A O 1
ATOM 1487 N N . PRO A 1 190 ? 7.266 24.703 8.375 1 91.38 190 PRO A N 1
ATOM 1488 C CA . PRO A 1 190 ? 6.527 25.953 8.594 1 91.38 190 PRO A CA 1
ATOM 1489 C C . PRO A 1 190 ? 5.371 25.781 9.578 1 91.38 190 PRO A C 1
ATOM 1491 O O . PRO A 1 190 ? 4.625 24.812 9.5 1 91.38 190 PRO A O 1
ATOM 1494 N N . ASP A 1 191 ? 5.152 26.75 10.422 1 90.88 191 ASP A N 1
ATOM 1495 C CA . ASP A 1 191 ? 4.141 26.719 11.477 1 90.88 191 ASP A CA 1
ATOM 1496 C C . ASP A 1 191 ? 2.736 26.578 10.883 1 90.88 191 ASP A C 1
ATOM 1498 O O . ASP A 1 191 ? 1.868 25.938 11.469 1 90.88 191 ASP A O 1
ATOM 1502 N N . HIS A 1 192 ? 2.52 27.25 9.766 1 92.62 192 HIS A N 1
ATOM 1503 C CA . HIS A 1 192 ? 1.168 27.219 9.227 1 92.62 192 HIS A CA 1
ATOM 1504 C C . HIS A 1 192 ? 0.791 25.812 8.75 1 92.62 192 HIS A C 1
ATOM 1506 O O . HIS A 1 192 ? -0.386 25.453 8.766 1 92.62 192 HIS A O 1
ATOM 1512 N N . LEU A 1 193 ? 1.769 25.031 8.289 1 95.12 193 LEU A N 1
ATOM 1513 C CA . LEU A 1 193 ? 1.5 23.641 7.922 1 95.12 193 LEU A CA 1
ATOM 1514 C C . LEU A 1 193 ? 1.148 22.812 9.148 1 95.12 193 LEU A C 1
ATOM 1516 O O . LEU A 1 193 ? 0.201 22.016 9.117 1 95.12 193 LEU A O 1
ATOM 1520 N N . VAL A 1 194 ? 1.914 23.047 10.195 1 95.25 194 VAL A N 1
ATOM 1521 C CA . VAL A 1 194 ? 1.637 22.359 11.445 1 95.25 194 VAL A CA 1
ATOM 1522 C C . VAL A 1 194 ? 0.237 22.734 11.938 1 95.25 194 VAL A C 1
ATOM 1524 O O . VAL A 1 194 ? -0.535 21.859 12.336 1 95.25 194 VAL A O 1
ATOM 1527 N N . GLY A 1 195 ? -0.025 24.016 11.883 1 94.88 195 GLY A N 1
ATOM 1528 C CA . GLY A 1 195 ? -1.337 24.484 12.297 1 94.88 195 GLY A CA 1
ATOM 1529 C C . GLY A 1 195 ? -2.473 23.844 11.531 1 94.88 195 GLY A C 1
ATOM 1530 O O . GLY A 1 195 ? -3.494 23.469 12.109 1 94.88 195 GLY A O 1
ATOM 1531 N N . ALA A 1 196 ? -2.33 23.703 10.219 1 95.88 196 ALA A N 1
ATOM 1532 C CA . ALA A 1 196 ? -3.344 23.078 9.375 1 95.88 196 ALA A CA 1
ATOM 1533 C C . ALA A 1 196 ? -3.561 21.625 9.773 1 95.88 196 ALA A C 1
ATOM 1535 O O . ALA A 1 196 ? -4.699 21.156 9.852 1 95.88 196 ALA A O 1
ATOM 1536 N N . PHE A 1 197 ? -2.482 20.953 10.039 1 97.75 197 PHE A N 1
ATOM 1537 C CA . PHE A 1 197 ? -2.547 19.547 10.445 1 97.75 197 PHE A CA 1
ATOM 1538 C C . PHE A 1 197 ? -3.268 19.406 11.781 1 97.75 197 PHE A C 1
ATOM 1540 O O . PHE A 1 197 ? -4.191 18.609 11.914 1 97.75 197 PHE A O 1
ATOM 1547 N N . LEU A 1 198 ? -2.824 20.188 12.742 1 97.62 198 LEU A N 1
ATOM 1548 C CA . LEU A 1 198 ? -3.389 20.094 14.086 1 97.62 198 LEU A CA 1
ATOM 1549 C C . LEU A 1 198 ? -4.848 20.531 14.094 1 97.62 198 LEU A C 1
ATOM 1551 O O . LEU A 1 198 ? -5.664 19.969 14.828 1 97.62 198 LEU A O 1
ATOM 1555 N N . SER A 1 199 ? -5.184 21.547 13.297 1 96.69 199 SER A N 1
ATOM 1556 C CA . SER A 1 199 ? -6.578 21.969 13.18 1 96.69 199 SER A CA 1
ATOM 1557 C C . SER A 1 199 ? -7.461 20.844 12.68 1 96.69 199 SER A C 1
ATOM 1559 O O . SER A 1 199 ? -8.547 20.609 13.219 1 96.69 199 SER A O 1
ATOM 1561 N N . ALA A 1 200 ? -6.98 20.156 11.68 1 98 200 ALA A N 1
ATOM 1562 C CA . ALA A 1 200 ? -7.734 19.016 11.141 1 98 200 ALA A CA 1
ATOM 1563 C C . ALA A 1 200 ? -7.809 17.875 12.148 1 98 200 ALA A C 1
ATOM 1565 O O . ALA A 1 200 ? -8.836 17.203 12.266 1 98 200 ALA A O 1
ATOM 1566 N N . LEU A 1 201 ? -6.715 17.625 12.836 1 98.44 201 LEU A N 1
ATOM 1567 C CA . LEU A 1 201 ? -6.629 16.531 13.797 1 98.44 201 LEU A CA 1
ATOM 1568 C C . LEU A 1 201 ? -7.602 16.75 14.953 1 98.44 201 LEU A C 1
ATOM 1570 O O . LEU A 1 201 ? -8.234 15.797 15.422 1 98.44 201 LEU A O 1
ATOM 1574 N N . THR A 1 202 ? -7.75 18 15.344 1 97.56 202 THR A N 1
ATOM 1575 C CA . THR A 1 202 ? -8.531 18.297 16.547 1 97.56 202 THR A CA 1
ATOM 1576 C C . THR A 1 202 ? -9.977 18.625 16.188 1 97.56 202 THR A C 1
ATOM 1578 O O . THR A 1 202 ? -10.812 18.844 17.062 1 97.56 202 THR A O 1
ATOM 1581 N N . ASP A 1 203 ? -10.266 18.688 14.891 1 97.38 203 ASP A N 1
ATOM 1582 C CA . ASP A 1 203 ? -11.641 18.875 14.438 1 97.38 203 ASP A CA 1
ATOM 1583 C C . ASP A 1 203 ? -12.547 17.75 14.93 1 97.38 203 ASP A C 1
ATOM 1585 O O . ASP A 1 203 ? -12.18 16.578 14.844 1 97.38 203 ASP A O 1
ATOM 1589 N N . GLN A 1 204 ? -13.711 18.047 15.422 1 96.06 204 GLN A N 1
ATOM 1590 C CA . GLN A 1 204 ? -14.586 17.062 16.047 1 96.06 204 GLN A CA 1
ATOM 1591 C C . GLN A 1 204 ? -15.508 16.422 15.016 1 96.06 204 GLN A C 1
ATOM 1593 O O . GLN A 1 204 ? -16.156 15.406 15.305 1 96.06 204 GLN A O 1
ATOM 1598 N N . SER A 1 205 ? -15.555 17 13.859 1 96.88 205 SER A N 1
ATOM 1599 C CA . SER A 1 205 ? -16.391 16.391 12.82 1 96.88 205 SER A CA 1
ATOM 1600 C C . SER A 1 205 ? -15.859 15.016 12.438 1 96.88 205 SER A C 1
ATOM 1602 O O . SER A 1 205 ? -14.648 14.805 12.352 1 96.88 205 SER A O 1
ATOM 1604 N N . PRO A 1 206 ? -16.75 14.102 12.234 1 97.31 206 PRO A N 1
ATOM 1605 C CA . PRO A 1 206 ? -16.312 12.742 11.906 1 97.31 206 PRO A CA 1
ATOM 1606 C C . PRO A 1 206 ? -15.75 12.617 10.492 1 97.31 206 PRO A C 1
ATOM 1608 O O . PRO A 1 206 ? -15.906 13.539 9.688 1 97.31 206 PRO A O 1
ATOM 1611 N N . LEU A 1 207 ? -15.023 11.578 10.266 1 97.5 207 LEU A N 1
ATOM 1612 C CA . LEU A 1 207 ? -14.547 11.219 8.938 1 97.5 207 LEU A CA 1
ATOM 1613 C C . LEU A 1 207 ? -15.375 10.078 8.344 1 97.5 207 LEU A C 1
ATOM 1615 O O . LEU A 1 207 ? -15.844 9.203 9.078 1 97.5 207 LEU A O 1
ATOM 1619 N N . GLN A 1 208 ? -15.508 10.078 7.055 1 96 208 GLN A N 1
ATOM 1620 C CA . GLN A 1 208 ? -16.344 9.062 6.406 1 96 208 GLN A CA 1
ATOM 1621 C C . GLN A 1 208 ? -15.516 7.82 6.07 1 96 208 GLN A C 1
ATOM 1623 O O . GLN A 1 208 ? -14.422 7.922 5.512 1 96 208 GLN A O 1
ATOM 1628 N N . ARG A 1 209 ? -16 6.707 6.453 1 95.31 209 ARG A N 1
ATOM 1629 C CA . ARG A 1 209 ? -15.414 5.406 6.16 1 95.31 209 ARG A CA 1
ATOM 1630 C C . ARG A 1 209 ? -16.469 4.445 5.605 1 95.31 209 ARG A C 1
ATOM 1632 O O . ARG A 1 209 ? -17.656 4.578 5.902 1 95.31 209 ARG A O 1
ATOM 1639 N N . GLY A 1 210 ? -15.977 3.586 4.703 1 90.94 210 GLY A N 1
ATOM 1640 C CA . GLY A 1 210 ? -16.844 2.49 4.309 1 90.94 210 GLY A CA 1
ATOM 1641 C C . GLY A 1 210 ? -17.047 1.46 5.402 1 90.94 210 GLY A C 1
ATOM 1642 O O . GLY A 1 210 ? -16.328 1.46 6.402 1 90.94 210 GLY A O 1
ATOM 1643 N N . MET A 1 211 ? -18 0.604 5.188 1 84.25 211 MET A N 1
ATOM 1644 C CA . MET A 1 211 ? -18.375 -0.399 6.18 1 84.25 211 MET A CA 1
ATOM 1645 C C . MET A 1 211 ? -17.188 -1.279 6.543 1 84.25 211 MET A C 1
ATOM 1647 O O . MET A 1 211 ? -16.984 -1.607 7.711 1 84.25 211 MET A O 1
ATOM 1651 N N . PHE A 1 212 ? -16.266 -1.572 5.602 1 84.38 212 PHE A N 1
ATOM 1652 C CA . PHE A 1 212 ? -15.203 -2.537 5.859 1 84.38 212 PHE A CA 1
ATOM 1653 C C . PHE A 1 212 ? -13.844 -1.851 5.883 1 84.38 212 PHE A C 1
ATOM 1655 O O . PHE A 1 212 ? -12.805 -2.516 5.883 1 84.38 212 PHE A O 1
ATOM 1662 N N . ASP A 1 213 ? -13.953 -0.512 5.914 1 89.56 213 ASP A N 1
ATOM 1663 C CA . ASP A 1 213 ? -12.688 0.211 5.992 1 89.56 213 ASP A CA 1
ATOM 1664 C C . ASP A 1 213 ? -11.992 -0.045 7.324 1 89.56 213 ASP A C 1
ATOM 1666 O O . ASP A 1 213 ? -12.648 -0.156 8.359 1 89.56 213 ASP A O 1
ATOM 1670 N N . ARG A 1 214 ? -10.664 -0.108 7.211 1 87.62 214 ARG A N 1
ATOM 1671 C CA . ARG A 1 214 ? -9.844 -0.28 8.406 1 87.62 214 ARG A CA 1
ATOM 1672 C C . ARG A 1 214 ? -9.891 0.961 9.289 1 87.62 214 ARG A C 1
ATOM 1674 O O . ARG A 1 214 ? -9.773 2.086 8.797 1 87.62 214 ARG A O 1
ATOM 1681 N N . THR A 1 215 ? -10.141 0.769 10.594 1 91.56 215 THR A N 1
ATOM 1682 C CA . THR A 1 215 ? -10 1.831 11.586 1 91.56 215 THR A CA 1
ATOM 1683 C C . THR A 1 215 ? -8.648 1.73 12.289 1 91.56 215 THR A C 1
ATOM 1685 O O . THR A 1 215 ? -7.938 0.732 12.141 1 91.56 215 THR A O 1
ATOM 1688 N N . ALA A 1 216 ? -8.258 2.764 12.977 1 92.06 216 ALA A N 1
ATOM 1689 C CA . ALA A 1 216 ? -6.973 2.77 13.68 1 92.06 216 ALA A CA 1
ATOM 1690 C C . ALA A 1 216 ? -7.059 1.989 14.984 1 92.06 216 ALA A C 1
ATOM 1692 O O . ALA A 1 216 ? -6.059 1.444 15.453 1 92.06 216 ALA A O 1
ATOM 1693 N N . HIS A 1 217 ? -8.211 1.995 15.562 1 91.12 217 HIS A N 1
ATOM 1694 C CA . HIS A 1 217 ? -8.43 1.355 16.859 1 91.12 217 HIS A CA 1
ATOM 1695 C C . HIS A 1 217 ? -9.867 0.864 16.984 1 91.12 217 HIS A C 1
ATOM 1697 O O . HIS A 1 217 ? -10.797 1.475 16.438 1 91.12 217 HIS A O 1
ATOM 1703 N N . TYR A 1 218 ? -10.039 -0.157 17.766 1 89 218 TYR A N 1
ATOM 1704 C CA . TYR A 1 218 ? -11.359 -0.751 17.922 1 89 218 TYR A CA 1
ATOM 1705 C C . TYR A 1 218 ? -12.305 0.194 18.672 1 89 218 TYR A C 1
ATOM 1707 O O . TYR A 1 218 ? -13.523 0.059 18.578 1 89 218 TYR A O 1
ATOM 1715 N N . SER A 1 219 ? -11.773 1.163 19.438 1 90.06 219 SER A N 1
ATOM 1716 C CA . SER A 1 219 ? -12.602 2.08 20.219 1 90.06 219 SER A CA 1
ATOM 1717 C C . SER A 1 219 ? -13.164 3.193 19.328 1 90.06 219 SER A C 1
ATOM 1719 O O . SER A 1 219 ? -13.992 3.988 19.781 1 90.06 219 SER A O 1
ATOM 1721 N N . ALA A 1 220 ? -12.68 3.234 18.062 1 93 220 ALA A N 1
ATOM 1722 C CA . ALA A 1 220 ? -13.273 4.203 17.141 1 93 220 ALA A CA 1
ATOM 1723 C C . ALA A 1 220 ? -14.773 3.973 17 1 93 220 ALA A C 1
ATOM 1725 O O . ALA A 1 220 ? -15.219 2.836 16.844 1 93 220 ALA A O 1
ATOM 1726 N N . VAL A 1 221 ? -15.484 5 17.094 1 92.5 221 VAL A N 1
ATOM 1727 C CA . VAL A 1 221 ? -16.938 4.914 16.953 1 92.5 221 VAL A CA 1
ATOM 1728 C C . VAL A 1 221 ? -17.312 5.055 15.477 1 92.5 221 VAL A C 1
ATOM 1730 O O . VAL A 1 221 ? -16.969 6.047 14.836 1 92.5 221 VAL A O 1
ATOM 1733 N N . LYS A 1 222 ? -17.938 4.062 15.008 1 92.88 222 LYS A N 1
ATOM 1734 C CA . LYS A 1 222 ? -18.453 4.102 13.641 1 92.88 222 LYS A CA 1
ATOM 1735 C C . LYS A 1 222 ? -19.984 4.051 13.633 1 92.88 222 LYS A C 1
ATOM 1737 O O . LYS A 1 222 ? -20.578 3.109 14.156 1 92.88 222 LYS A O 1
ATOM 1742 N N . GLU A 1 223 ? -20.656 5.078 13.117 1 95.38 223 GLU A N 1
ATOM 1743 C CA . GLU A 1 223 ? -22.094 5.125 12.961 1 95.38 223 GLU A CA 1
ATOM 1744 C C . GLU A 1 223 ? -22.5 5.477 11.531 1 95.38 223 GLU A C 1
ATOM 1746 O O . GLU A 1 223 ? -21.75 6.168 10.828 1 95.38 223 GLU A O 1
ATOM 1751 N N . PRO A 1 224 ? -23.641 4.945 11.133 1 94.12 224 PRO A N 1
ATOM 1752 C CA . PRO A 1 224 ? -24.078 5.328 9.781 1 94.12 224 PRO A CA 1
ATOM 1753 C C . PRO A 1 224 ? -24.078 6.84 9.57 1 94.12 224 PRO A C 1
ATOM 1755 O O . PRO A 1 224 ? -24.547 7.586 10.438 1 94.12 224 PRO A O 1
ATOM 1758 N N . SER A 1 225 ? -23.516 7.227 8.57 1 95.44 225 SER A N 1
ATOM 1759 C CA . SER A 1 225 ? -23.453 8.648 8.25 1 95.44 225 SER A CA 1
ATOM 1760 C C . SER A 1 225 ? -24.75 9.141 7.629 1 95.44 225 SER A C 1
ATOM 1762 O O . SER A 1 225 ? -25.375 8.438 6.836 1 95.44 225 SER A O 1
ATOM 1764 N N . PRO A 1 226 ? -25.172 10.367 7.992 1 94.75 226 PRO A N 1
ATOM 1765 C CA . PRO A 1 226 ? -26.328 10.938 7.316 1 94.75 226 PRO A CA 1
ATOM 1766 C C . PRO A 1 226 ? -26.047 11.336 5.871 1 94.75 226 PRO A C 1
ATOM 1768 O O . PRO A 1 226 ? -26.969 11.641 5.109 1 94.75 226 PRO A O 1
ATOM 1771 N N . LEU A 1 227 ? -24.844 11.258 5.48 1 94.69 227 LEU A N 1
ATOM 1772 C CA . LEU A 1 227 ? -24.469 11.656 4.129 1 94.69 227 LEU A CA 1
ATOM 1773 C C . LEU A 1 227 ? -24.734 10.523 3.137 1 94.69 227 LEU A C 1
ATOM 1775 O O . LEU A 1 227 ? -24.531 9.352 3.457 1 94.69 227 LEU A O 1
ATOM 1779 N N . ARG A 1 228 ? -25.172 10.898 1.977 1 93.69 228 ARG A N 1
ATOM 1780 C CA . ARG A 1 228 ? -25.203 9.969 0.854 1 93.69 228 ARG A CA 1
ATOM 1781 C C . ARG A 1 228 ? -23.812 9.812 0.235 1 93.69 228 ARG A C 1
ATOM 1783 O O . ARG A 1 228 ? -23 10.734 0.297 1 93.69 228 ARG A O 1
ATOM 1790 N N . PRO A 1 229 ? -23.562 8.703 -0.427 1 93.38 229 PRO A N 1
ATOM 1791 C CA . PRO A 1 229 ? -22.281 8.508 -1.085 1 93.38 229 PRO A CA 1
ATOM 1792 C C . PRO A 1 229 ? -21.938 9.633 -2.055 1 93.38 229 PRO A C 1
ATOM 1794 O O . PRO A 1 229 ? -20.781 10.102 -2.082 1 93.38 229 PRO A O 1
ATOM 1797 N N . GLN A 1 230 ? -22.906 10.117 -2.781 1 93.38 230 GLN A N 1
ATOM 1798 C CA . GLN A 1 230 ? -22.672 11.172 -3.77 1 93.38 230 GLN A CA 1
ATOM 1799 C C . GLN A 1 230 ? -22.219 12.461 -3.1 1 93.38 230 GLN A C 1
ATOM 1801 O O . GLN A 1 230 ? -21.422 13.211 -3.67 1 93.38 230 GLN A O 1
ATOM 1806 N N . GLN A 1 231 ? -22.641 12.727 -1.938 1 95.25 231 GLN A N 1
ATOM 1807 C CA . GLN A 1 231 ? -22.234 13.93 -1.225 1 95.25 231 GLN A CA 1
ATOM 1808 C C . GLN A 1 231 ? -20.766 13.867 -0.833 1 95.25 231 GLN A C 1
ATOM 1810 O O . GLN A 1 231 ? -20.062 14.883 -0.83 1 95.25 231 GLN A O 1
ATOM 1815 N N . VAL A 1 232 ? -20.344 12.68 -0.515 1 94.44 232 VAL A N 1
ATOM 1816 C CA . VAL A 1 232 ? -18.938 12.469 -0.187 1 94.44 232 VAL A CA 1
ATOM 1817 C C . VAL A 1 232 ? -18.078 12.734 -1.418 1 94.44 232 VAL A C 1
ATOM 1819 O O . VAL A 1 232 ? -17.062 13.438 -1.336 1 94.44 232 VAL A O 1
ATOM 1822 N N . VAL A 1 233 ? -18.484 12.266 -2.531 1 95.44 233 VAL A N 1
ATOM 1823 C CA . VAL A 1 233 ? -17.781 12.438 -3.795 1 95.44 233 VAL A CA 1
ATOM 1824 C C . VAL A 1 233 ? -17.797 13.914 -4.199 1 95.44 233 VAL A C 1
ATOM 1826 O O . VAL A 1 233 ? -16.781 14.461 -4.625 1 95.44 233 VAL A O 1
ATOM 1829 N N . ASP A 1 234 ? -18.938 14.562 -4.027 1 95.75 234 ASP A N 1
ATOM 1830 C CA . ASP A 1 234 ? -19.078 15.969 -4.375 1 95.75 234 ASP A CA 1
ATOM 1831 C C . ASP A 1 234 ? -18.141 16.844 -3.527 1 95.75 234 ASP A C 1
ATOM 1833 O O . ASP A 1 234 ? -17.531 17.781 -4.035 1 95.75 234 ASP A O 1
ATOM 1837 N N . ALA A 1 235 ? -18.094 16.562 -2.258 1 96 235 ALA A N 1
ATOM 1838 C CA . ALA A 1 235 ? -17.203 17.312 -1.375 1 96 235 ALA A CA 1
ATOM 1839 C C . ALA A 1 235 ? -15.75 17.188 -1.822 1 96 235 ALA A C 1
ATOM 1841 O O . ALA A 1 235 ? -15.008 18.172 -1.835 1 96 235 ALA A O 1
ATOM 1842 N N . HIS A 1 236 ? -15.383 15.977 -2.195 1 96.5 236 HIS A N 1
ATOM 1843 C CA . HIS A 1 236 ? -14.031 15.727 -2.67 1 96.5 236 HIS A CA 1
ATOM 1844 C C . HIS A 1 236 ? -13.75 16.484 -3.963 1 96.5 236 HIS A C 1
ATOM 1846 O O . HIS A 1 236 ? -12.727 17.156 -4.082 1 96.5 236 HIS A O 1
ATOM 1852 N N . THR A 1 237 ? -14.641 16.453 -4.863 1 96.12 237 THR A N 1
ATOM 1853 C CA . THR A 1 237 ? -14.477 17.109 -6.164 1 96.12 237 THR A CA 1
ATOM 1854 C C . THR A 1 237 ? -14.43 18.625 -6.008 1 96.12 237 THR A C 1
ATOM 1856 O O . THR A 1 237 ? -13.633 19.297 -6.668 1 96.12 237 THR A O 1
ATOM 1859 N N . SER A 1 238 ? -15.273 19.125 -5.148 1 96.81 238 SER A N 1
ATOM 1860 C CA . SER A 1 238 ? -15.266 20.562 -4.875 1 96.81 238 SER A CA 1
ATOM 1861 C C . SER A 1 238 ? -13.922 21 -4.301 1 96.81 238 SER A C 1
ATOM 1863 O O . SER A 1 238 ? -13.375 22.031 -4.715 1 96.81 238 SER A O 1
ATOM 1865 N N . ARG A 1 239 ? -13.461 20.234 -3.354 1 96.31 239 ARG A N 1
ATOM 1866 C CA . ARG A 1 239 ? -12.164 20.547 -2.758 1 96.31 239 ARG A CA 1
ATOM 1867 C C . ARG A 1 239 ? -11.07 20.562 -3.818 1 96.31 239 ARG A C 1
ATOM 1869 O O . ARG A 1 239 ? -10.25 21.484 -3.854 1 96.31 239 ARG A O 1
ATOM 1876 N N . VAL A 1 240 ? -11.039 19.578 -4.656 1 96.69 240 VAL A N 1
ATOM 1877 C CA . VAL A 1 240 ? -10.039 19.453 -5.707 1 96.69 240 VAL A CA 1
ATOM 1878 C C . VAL A 1 240 ? -10.109 20.672 -6.637 1 96.69 240 VAL A C 1
ATOM 1880 O O . VAL A 1 240 ? -9.086 21.219 -7.031 1 96.69 240 VAL A O 1
ATOM 1883 N N . LYS A 1 241 ? -11.305 21.109 -6.926 1 95.75 241 LYS A N 1
ATOM 1884 C CA . LYS A 1 241 ? -11.5 22.281 -7.777 1 95.75 241 LYS A CA 1
ATOM 1885 C C . LYS A 1 241 ? -10.938 23.531 -7.113 1 95.75 241 LYS A C 1
ATOM 1887 O O . LYS A 1 241 ? -10.281 24.344 -7.773 1 95.75 241 LYS A O 1
ATOM 1892 N N . VAL A 1 242 ? -11.203 23.656 -5.863 1 96 242 VAL A N 1
ATOM 1893 C CA . VAL A 1 242 ? -10.711 24.797 -5.117 1 96 242 VAL A CA 1
ATOM 1894 C C . VAL A 1 242 ? -9.18 24.812 -5.137 1 96 242 VAL A C 1
ATOM 1896 O O . VAL A 1 242 ? -8.562 25.859 -5.367 1 96 242 VAL A O 1
ATOM 1899 N N . LEU A 1 243 ? -8.555 23.656 -4.926 1 95.94 243 LEU A N 1
ATOM 1900 C CA . LEU A 1 243 ? -7.102 23.547 -4.883 1 95.94 243 LEU A CA 1
ATOM 1901 C C . LEU A 1 243 ? -6.492 23.859 -6.246 1 95.94 243 LEU A C 1
ATOM 1903 O O . LEU A 1 243 ? -5.441 24.5 -6.332 1 95.94 243 LEU A O 1
ATOM 1907 N N . ARG A 1 244 ? -7.148 23.422 -7.258 1 95.31 244 ARG A N 1
ATOM 1908 C CA . ARG A 1 244 ? -6.688 23.719 -8.609 1 95.31 244 ARG A CA 1
ATOM 1909 C C . ARG A 1 244 ? -6.691 25.219 -8.867 1 95.31 244 ARG A C 1
ATOM 1911 O O . ARG A 1 244 ? -5.723 25.766 -9.398 1 95.31 244 ARG A O 1
ATOM 1918 N N . ALA A 1 245 ? -7.754 25.828 -8.461 1 94.81 245 ALA A N 1
ATOM 1919 C CA . ALA A 1 245 ? -7.875 27.281 -8.641 1 94.81 245 ALA A CA 1
ATOM 1920 C C . ALA A 1 245 ? -6.816 28.016 -7.832 1 94.81 245 ALA A C 1
ATOM 1922 O O . ALA A 1 245 ? -6.223 28.984 -8.312 1 94.81 245 ALA A O 1
ATOM 1923 N N . GLN A 1 246 ? -6.602 27.594 -6.648 1 93.31 246 GLN A N 1
ATOM 1924 C CA . GLN A 1 246 ? -5.594 28.219 -5.797 1 93.31 246 GLN A CA 1
ATOM 1925 C C . GLN A 1 246 ? -4.199 28.078 -6.402 1 93.31 246 GLN A C 1
ATOM 1927 O O . GLN A 1 246 ? -3.424 29.047 -6.402 1 93.31 246 GLN A O 1
ATOM 1932 N N . ALA A 1 247 ? -3.898 26.922 -6.859 1 93.19 247 ALA A N 1
ATOM 1933 C CA . ALA A 1 247 ? -2.588 26.688 -7.461 1 93.19 247 ALA A CA 1
ATOM 1934 C C . ALA A 1 247 ? -2.375 27.578 -8.68 1 93.19 247 ALA A C 1
ATOM 1936 O O . ALA A 1 247 ? -1.285 28.109 -8.875 1 93.19 247 ALA A O 1
ATOM 1937 N N . ARG A 1 248 ? -3.402 27.734 -9.469 1 91.31 248 ARG A N 1
ATOM 1938 C CA . ARG A 1 248 ? -3.318 28.594 -10.656 1 91.31 248 ARG A CA 1
ATOM 1939 C C . ARG A 1 248 ? -3.094 30.047 -10.258 1 91.31 248 ARG A C 1
ATOM 1941 O O . ARG A 1 248 ? -2.305 30.75 -10.891 1 91.31 248 ARG A O 1
ATOM 1948 N N . ALA A 1 249 ? -3.793 30.406 -9.266 1 90.06 249 ALA A N 1
ATOM 1949 C CA . ALA A 1 249 ? -3.65 31.781 -8.781 1 90.06 249 ALA A CA 1
ATOM 1950 C C . ALA A 1 249 ? -2.234 32.031 -8.281 1 90.06 249 ALA A C 1
ATOM 1952 O O . ALA A 1 249 ? -1.66 33.094 -8.539 1 90.06 249 A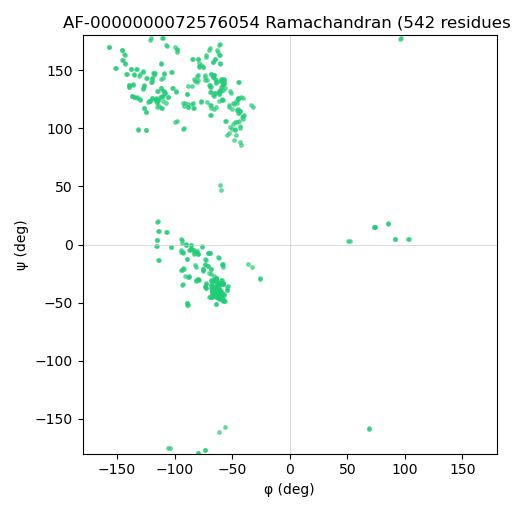LA A O 1
ATOM 1953 N N . MET A 1 250 ? -1.691 31.125 -7.633 1 87.88 250 MET A N 1
ATOM 1954 C CA . MET A 1 250 ? -0.344 31.266 -7.094 1 87.88 250 MET A CA 1
ATOM 1955 C C . MET A 1 250 ? 0.69 31.328 -8.211 1 87.88 250 MET A C 1
ATOM 1957 O O . MET A 1 250 ? 1.644 32.094 -8.141 1 87.88 250 MET A O 1
ATOM 1961 N N . ARG A 1 251 ? 0.536 30.594 -9.203 1 86.75 251 ARG A N 1
ATOM 1962 C CA . ARG A 1 251 ? 1.457 30.594 -10.336 1 86.75 251 ARG A CA 1
ATOM 1963 C C . ARG A 1 251 ? 1.401 31.922 -11.086 1 86.75 251 ARG A C 1
ATOM 1965 O O . ARG A 1 251 ? 2.43 32.406 -11.547 1 86.75 251 ARG A O 1
ATOM 1972 N N . ARG A 1 252 ? 0.234 32.438 -11.195 1 86.5 252 ARG A N 1
ATOM 1973 C CA . ARG A 1 252 ? 0.06 33.719 -11.867 1 86.5 252 ARG A CA 1
ATOM 1974 C C . ARG A 1 252 ? 0.727 34.844 -11.078 1 86.5 252 ARG A C 1
ATOM 1976 O O . ARG A 1 252 ? 1.31 35.781 -11.656 1 86.5 252 ARG A O 1
ATOM 1983 N N . GLN A 1 253 ? 0.647 34.781 -9.836 1 83.69 253 GLN A N 1
ATOM 1984 C CA . GLN A 1 253 ? 1.249 35.781 -8.977 1 83.69 253 GLN A CA 1
ATOM 1985 C C . GLN A 1 253 ? 2.771 35.719 -9.039 1 83.69 253 GLN A C 1
ATOM 1987 O O . GLN A 1 253 ? 3.441 36.75 -8.961 1 83.69 253 GLN A O 1
ATOM 1992 N N . GLN A 1 254 ? 3.305 34.562 -9.258 1 80 254 GLN A N 1
ATOM 1993 C CA . GLN A 1 254 ? 4.754 34.406 -9.305 1 80 254 GLN A CA 1
ATOM 1994 C C . GLN A 1 254 ? 5.316 34.844 -10.648 1 80 254 GLN A C 1
ATOM 1996 O O . GLN A 1 254 ? 6.469 35.281 -10.734 1 80 254 GLN A O 1
ATOM 2001 N N . THR A 1 255 ? 4.574 34.719 -11.703 1 74.5 255 THR A N 1
ATOM 2002 C CA . THR A 1 255 ? 5.066 35.094 -13.031 1 74.5 255 THR A CA 1
ATOM 2003 C C . THR A 1 255 ? 4.703 36.531 -13.359 1 74.5 255 THR A C 1
ATOM 2005 O O . THR A 1 255 ? 5.074 37.031 -14.422 1 74.5 255 THR A O 1
ATOM 2008 N N . ALA A 1 256 ? 3.938 37.219 -12.586 1 69.19 256 ALA A N 1
ATOM 2009 C CA . ALA A 1 256 ? 3.574 38.625 -12.875 1 69.19 256 ALA A CA 1
ATOM 2010 C C . ALA A 1 256 ? 4.781 39.531 -12.734 1 69.19 256 ALA A C 1
ATOM 2012 O O . ALA A 1 256 ? 5.527 39.438 -11.758 1 69.19 256 ALA A O 1
ATOM 2013 N N . PRO A 1 257 ? 5.238 40.062 -13.906 1 61.16 257 PRO A N 1
ATOM 2014 C CA . PRO A 1 257 ? 6.371 41 -13.875 1 61.16 257 PRO A CA 1
ATOM 2015 C C . PRO A 1 257 ? 6.246 42.062 -12.773 1 61.16 257 PRO A C 1
ATOM 2017 O O . PRO A 1 257 ? 5.133 42.469 -12.43 1 61.16 257 PRO A O 1
ATOM 2020 N N . ALA A 1 258 ? 7.316 42.188 -11.875 1 59.53 258 ALA A N 1
ATOM 2021 C CA . ALA A 1 258 ? 7.43 43.219 -10.852 1 59.53 258 ALA A CA 1
ATOM 2022 C C . ALA A 1 258 ? 6.953 44.562 -11.375 1 59.53 258 ALA A C 1
ATOM 2024 O O . ALA A 1 258 ? 7.227 44.938 -12.523 1 59.53 258 ALA A O 1
ATOM 2025 N N . LYS A 1 259 ? 5.848 45.062 -10.883 1 59.09 259 LYS A N 1
ATOM 2026 C CA . LYS A 1 259 ? 5.422 46.438 -11.258 1 59.09 259 LYS A CA 1
ATOM 2027 C C . LYS A 1 259 ? 6.602 47.406 -11.242 1 59.09 259 LYS A C 1
ATOM 2029 O O . LYS A 1 259 ? 7.391 47.406 -10.297 1 59.09 259 LYS A O 1
ATOM 2034 N N . PRO A 1 260 ? 7.012 47.969 -12.32 1 60.62 260 PRO A N 1
ATOM 2035 C CA . PRO A 1 260 ? 8.086 48.969 -12.32 1 60.62 260 PRO A CA 1
ATOM 2036 C C . PRO A 1 260 ? 7.906 50 -11.227 1 60.62 260 PRO A C 1
ATOM 2038 O O . PRO A 1 260 ? 6.777 50.344 -10.875 1 60.62 260 PRO A O 1
ATOM 2041 N N . PRO A 1 261 ? 8.875 50.156 -10.328 1 59.59 261 PRO A N 1
ATOM 2042 C CA . PRO A 1 261 ? 8.742 51.219 -9.312 1 59.59 261 PRO A CA 1
ATOM 2043 C C . PRO A 1 261 ? 8.18 52.5 -9.883 1 59.59 261 PRO A C 1
ATOM 2045 O O . PRO A 1 261 ? 8.398 52.812 -11.055 1 59.59 261 PRO A O 1
ATOM 2048 N N . ALA A 1 262 ? 7.137 53.062 -9.344 1 62.5 262 ALA A N 1
ATOM 2049 C CA . ALA A 1 262 ? 6.586 54.344 -9.742 1 62.5 262 ALA A CA 1
ATOM 2050 C C . ALA A 1 262 ? 7.691 55.375 -9.93 1 62.5 262 ALA A C 1
ATOM 2052 O O . ALA A 1 262 ? 8.68 55.375 -9.195 1 62.5 262 ALA A O 1
ATOM 2053 N N . PRO A 1 263 ? 7.848 56.031 -10.992 1 59.44 263 PRO A N 1
ATOM 2054 C CA . PRO A 1 263 ? 8.859 57.062 -11.164 1 59.44 263 PRO A CA 1
ATOM 2055 C C . PRO A 1 263 ? 8.859 58.094 -10.039 1 59.44 263 PRO A C 1
ATOM 2057 O O . PRO A 1 263 ? 7.793 58.562 -9.625 1 59.44 263 PRO A O 1
ATOM 2060 N N . THR A 1 264 ? 9.742 58.031 -9.039 1 56.16 264 THR A N 1
ATOM 2061 C CA . THR A 1 264 ? 9.922 59.094 -8.062 1 56.16 264 THR A CA 1
ATOM 2062 C C . THR A 1 264 ? 9.914 60.469 -8.742 1 56.16 264 THR A C 1
ATOM 2064 O O . THR A 1 264 ? 10.758 60.75 -9.602 1 56.16 264 THR A O 1
ATOM 2067 N N . THR A 1 265 ? 8.781 61.094 -8.969 1 54.06 265 THR A N 1
ATOM 2068 C CA . THR A 1 265 ? 8.711 62.469 -9.445 1 54.06 265 THR A CA 1
ATOM 2069 C C . THR A 1 265 ? 9.758 63.344 -8.75 1 54.06 265 THR A C 1
ATOM 2071 O O . THR A 1 265 ? 9.844 63.344 -7.523 1 54.06 265 THR A O 1
ATOM 2074 N N . ALA A 1 266 ? 10.82 63.781 -9.383 1 57.25 266 ALA A N 1
ATOM 2075 C CA . ALA A 1 266 ? 11.844 64.75 -9.023 1 57.25 266 ALA A CA 1
ATOM 2076 C C . ALA A 1 266 ? 11.211 66.062 -8.453 1 57.25 266 ALA A C 1
ATOM 2078 O O . ALA A 1 266 ? 10.344 66.625 -9.086 1 57.25 266 ALA A O 1
ATOM 2079 N N . VAL A 1 267 ? 11.164 66.25 -7.152 1 54.12 267 VAL A N 1
ATOM 2080 C CA . VAL A 1 267 ? 10.828 67.5 -6.484 1 54.12 267 VAL A CA 1
ATOM 2081 C C . VAL A 1 267 ? 11.617 68.625 -7.109 1 54.12 267 VAL A C 1
ATOM 2083 O O . VAL A 1 267 ? 12.836 68.5 -7.285 1 54.12 267 VAL A O 1
ATOM 2086 N N . GLN A 1 268 ? 11.039 69.5 -7.926 1 54.28 268 GLN A N 1
ATOM 2087 C CA . GLN A 1 268 ? 11.531 70.75 -8.531 1 54.28 268 GLN A CA 1
ATOM 2088 C C . GLN A 1 268 ? 12.273 71.625 -7.504 1 54.28 268 GLN A C 1
ATOM 2090 O O . GLN A 1 268 ? 11.805 71.75 -6.375 1 54.28 268 GLN A O 1
ATOM 2095 N N . PRO A 1 269 ? 13.609 71.875 -7.699 1 54.03 269 PRO A N 1
ATOM 2096 C CA . PRO A 1 269 ? 14.422 72.75 -6.832 1 54.03 269 PRO A CA 1
ATOM 2097 C C . PRO A 1 269 ? 13.742 74.062 -6.512 1 54.03 269 PRO A C 1
ATOM 2099 O O . PRO A 1 269 ? 13.023 74.625 -7.348 1 54.03 269 PRO A O 1
ATOM 2102 N N . ALA A 1 270 ? 13.398 74.375 -5.262 1 53.94 270 ALA A N 1
ATOM 2103 C CA . ALA A 1 270 ? 12.891 75.688 -4.738 1 53.94 270 ALA A CA 1
ATOM 2104 C C . ALA A 1 270 ? 13.688 76.875 -5.277 1 53.94 270 ALA A C 1
ATOM 2106 O O . ALA A 1 270 ? 14.914 76.812 -5.324 1 53.94 270 ALA A O 1
ATOM 2107 N N . ALA A 1 271 ? 13.195 77.688 -6.191 1 54.25 271 ALA A N 1
ATOM 2108 C CA . ALA A 1 271 ? 13.711 78.938 -6.707 1 54.25 271 ALA A CA 1
ATOM 2109 C C . ALA A 1 271 ? 14.25 79.812 -5.578 1 54.25 271 ALA A C 1
ATOM 2111 O O . ALA A 1 271 ? 13.578 80 -4.562 1 54.25 271 ALA A O 1
ATOM 2112 N N . ARG A 1 272 ? 15.555 79.875 -5.395 1 51.84 272 ARG A N 1
ATOM 2113 C CA . ARG A 1 272 ? 16.203 80.875 -4.551 1 51.84 272 ARG A CA 1
ATOM 2114 C C . ARG A 1 272 ? 15.688 82.25 -4.859 1 51.84 272 ARG A C 1
ATOM 2116 O O . ARG A 1 272 ? 15.797 82.75 -5.992 1 51.84 272 ARG A O 1
ATOM 2123 N N . ARG A 1 273 ? 14.633 82.688 -4.18 1 41.44 273 ARG A N 1
ATOM 2124 C CA . ARG A 1 273 ? 14.547 84.188 -4.137 1 41.44 273 ARG A CA 1
ATOM 2125 C C . ARG A 1 273 ? 15.75 84.75 -3.416 1 41.44 273 ARG A C 1
ATOM 2127 O O . ARG A 1 273 ? 16.219 84.188 -2.412 1 41.44 273 ARG A O 1
ATOM 2134 N N . MET B 1 1 ? 0.391 0.188 -20.953 1 64.19 1 MET B N 1
ATOM 2135 C CA . MET B 1 1 ? 1.641 0.59 -21.594 1 64.19 1 MET B CA 1
ATOM 2136 C C . MET B 1 1 ? 2.75 -0.413 -21.297 1 64.19 1 MET B C 1
ATOM 2138 O O . MET B 1 1 ? 2.771 -1.026 -20.234 1 64.19 1 MET B O 1
ATOM 2142 N N . PRO B 1 2 ? 3.457 -0.783 -22.328 1 79.75 2 PRO B N 1
ATOM 2143 C CA . PRO B 1 2 ? 4.562 -1.724 -22.125 1 79.75 2 PRO B CA 1
ATOM 2144 C C . PRO B 1 2 ? 5.582 -1.225 -21.109 1 79.75 2 PRO B C 1
ATOM 2146 O O . PRO B 1 2 ? 5.703 -0.016 -20.891 1 79.75 2 PRO B O 1
ATOM 2149 N N . LEU B 1 3 ? 6.016 -2.16 -20.391 1 87.38 3 LEU B N 1
ATOM 2150 C CA . LEU B 1 3 ? 7.102 -1.861 -19.469 1 87.38 3 LEU B CA 1
ATOM 2151 C C . LEU B 1 3 ? 8.219 -1.102 -20.172 1 87.38 3 LEU B C 1
ATOM 2153 O O . LEU B 1 3 ? 8.727 -1.55 -21.203 1 87.38 3 LEU B O 1
ATOM 2157 N N . ASN B 1 4 ? 8.547 0.105 -19.688 1 89.94 4 ASN B N 1
ATOM 2158 C CA . ASN B 1 4 ? 9.547 0.908 -20.375 1 89.94 4 ASN B CA 1
ATOM 2159 C C . ASN B 1 4 ? 10.867 0.957 -19.609 1 89.94 4 ASN B C 1
ATOM 2161 O O . ASN B 1 4 ? 10.969 0.403 -18.516 1 89.94 4 ASN B O 1
ATOM 2165 N N . GLU B 1 5 ? 11.867 1.5 -20.25 1 91.06 5 GLU B N 1
ATOM 2166 C CA . GLU B 1 5 ? 13.219 1.524 -19.719 1 91.06 5 GLU B CA 1
ATOM 2167 C C . GLU B 1 5 ? 13.289 2.303 -18.406 1 91.06 5 GLU B C 1
ATOM 2169 O O . GLU B 1 5 ? 14.039 1.943 -17.5 1 91.06 5 GLU B O 1
ATOM 2174 N N . ARG B 1 6 ? 12.492 3.293 -18.312 1 90.06 6 ARG B N 1
ATOM 2175 C CA . ARG B 1 6 ? 12.477 4.109 -17.094 1 90.06 6 ARG B CA 1
ATOM 2176 C C . ARG B 1 6 ? 12.039 3.287 -15.891 1 90.06 6 ARG B C 1
ATOM 2178 O O . ARG B 1 6 ? 12.586 3.436 -14.797 1 90.06 6 ARG B O 1
ATOM 2185 N N . GLN B 1 7 ? 11.102 2.508 -16.156 1 92.81 7 GLN B N 1
ATOM 2186 C CA . GLN B 1 7 ? 10.586 1.664 -15.078 1 92.81 7 GLN B CA 1
ATOM 2187 C C . GLN B 1 7 ? 11.625 0.629 -14.648 1 92.81 7 GLN B C 1
ATOM 2189 O O . GLN B 1 7 ? 11.781 0.362 -13.453 1 92.81 7 GLN B O 1
ATOM 2194 N N . LEU B 1 8 ? 12.336 0.071 -15.594 1 93.88 8 LEU B N 1
ATOM 2195 C CA . LEU B 1 8 ? 13.398 -0.877 -15.266 1 93.88 8 LEU B CA 1
ATOM 2196 C C . LEU B 1 8 ? 14.547 -0.18 -14.555 1 93.88 8 LEU B C 1
ATOM 2198 O O . LEU B 1 8 ? 15.141 -0.741 -13.625 1 93.88 8 LEU B O 1
ATOM 2202 N N . ASP B 1 9 ? 14.82 1.043 -15 1 92.75 9 ASP B N 1
ATOM 2203 C CA . ASP B 1 9 ? 15.852 1.828 -14.336 1 92.75 9 ASP B CA 1
ATOM 2204 C C . ASP B 1 9 ? 15.477 2.125 -12.891 1 92.75 9 ASP B C 1
ATOM 2206 O O . ASP B 1 9 ? 16.328 2.076 -11.992 1 92.75 9 ASP B O 1
ATOM 2210 N N . ALA B 1 10 ? 14.242 2.447 -12.633 1 92.06 10 ALA B N 1
ATOM 2211 C CA . ALA B 1 10 ? 13.773 2.717 -11.281 1 92.06 10 ALA B CA 1
ATOM 2212 C C . ALA B 1 10 ? 13.93 1.485 -10.391 1 92.06 10 ALA B C 1
ATOM 2214 O O . ALA B 1 10 ? 14.336 1.598 -9.227 1 92.06 10 ALA B O 1
ATOM 2215 N N . PHE B 1 11 ? 13.586 0.389 -10.922 1 93.81 11 PHE B N 1
ATOM 2216 C CA . PHE B 1 11 ? 13.773 -0.873 -10.219 1 93.81 11 PHE B CA 1
ATOM 2217 C C . PHE B 1 11 ? 15.242 -1.09 -9.883 1 93.81 11 PHE B C 1
ATOM 2219 O O . PHE B 1 11 ? 15.586 -1.446 -8.758 1 93.81 11 PHE B O 1
ATOM 2226 N N . ALA B 1 12 ? 16.062 -0.875 -10.875 1 93.38 12 ALA B N 1
ATOM 2227 C CA . ALA B 1 12 ? 17.5 -1.063 -10.711 1 93.38 12 ALA B CA 1
ATOM 2228 C C . ALA B 1 12 ? 18.062 -0.131 -9.648 1 93.38 12 ALA B C 1
ATOM 2230 O O . ALA B 1 12 ? 18.828 -0.557 -8.781 1 93.38 12 ALA B O 1
ATOM 2231 N N . ASP B 1 13 ? 17.672 1.062 -9.688 1 89.69 13 ASP B N 1
ATOM 2232 C CA . ASP B 1 13 ? 18.156 2.053 -8.734 1 89.69 13 ASP B CA 1
ATOM 2233 C C . ASP B 1 13 ? 17.781 1.661 -7.305 1 89.69 13 ASP B C 1
ATOM 2235 O O . ASP B 1 13 ? 18.609 1.763 -6.395 1 89.69 13 ASP B O 1
ATOM 2239 N N . GLU B 1 14 ? 16.578 1.27 -7.133 1 87.44 14 GLU B N 1
ATOM 2240 C CA . GLU B 1 14 ? 16.094 0.872 -5.809 1 87.44 14 GLU B CA 1
ATOM 2241 C C . GLU B 1 14 ? 16.875 -0.321 -5.277 1 87.44 14 GLU B C 1
ATOM 2243 O O . GLU B 1 14 ? 17.281 -0.338 -4.109 1 87.44 14 GLU B O 1
ATOM 2248 N N . HIS B 1 15 ? 17.203 -1.301 -6.094 1 89.62 15 HIS B N 1
ATOM 2249 C CA . HIS B 1 15 ? 17.812 -2.549 -5.652 1 89.62 15 HIS B CA 1
ATOM 2250 C C . HIS B 1 15 ? 19.328 -2.453 -5.668 1 89.62 15 HIS B C 1
ATOM 2252 O O . HIS B 1 15 ? 20 -3.154 -4.914 1 89.62 15 HIS B O 1
ATOM 2258 N N . ALA B 1 16 ? 19.875 -1.608 -6.516 1 84.5 16 ALA B N 1
ATOM 2259 C CA . ALA B 1 16 ? 21.328 -1.495 -6.684 1 84.5 16 ALA B CA 1
ATOM 2260 C C . ALA B 1 16 ? 21.984 -0.965 -5.414 1 84.5 16 ALA B C 1
ATOM 2262 O O . ALA B 1 16 ? 23.141 -1.279 -5.133 1 84.5 16 ALA B O 1
ATOM 2263 N N . GLY B 1 17 ? 21.234 -0.225 -4.672 1 81.19 17 GLY B N 1
ATOM 2264 C CA . GLY B 1 17 ? 21.812 0.323 -3.459 1 81.19 17 GLY B CA 1
ATOM 2265 C C . GLY B 1 17 ? 21.562 -0.539 -2.236 1 81.19 17 GLY B C 1
AT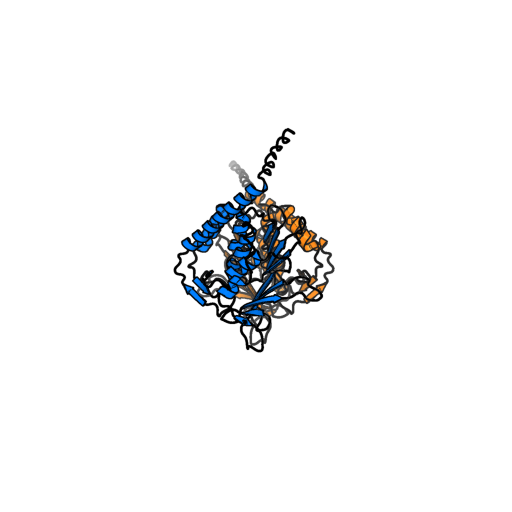OM 2266 O O . GLY B 1 17 ? 21.984 -0.191 -1.13 1 81.19 17 GLY B O 1
ATOM 2267 N N . GLN B 1 18 ? 20.891 -1.649 -2.453 1 84.06 18 GLN B N 1
ATOM 2268 C CA . GLN B 1 18 ? 20.547 -2.504 -1.323 1 84.06 18 GLN B CA 1
ATOM 2269 C C . GLN B 1 18 ? 21.391 -3.771 -1.306 1 84.06 18 GLN B C 1
ATOM 2271 O O . GLN B 1 18 ? 21.438 -4.508 -2.293 1 84.06 18 GLN B O 1
ATOM 2276 N N . ILE B 1 19 ? 22.172 -4.039 -0.19 1 82.31 19 ILE B N 1
ATOM 2277 C CA . ILE B 1 19 ? 22.875 -5.305 -0.017 1 82.31 19 ILE B CA 1
ATOM 2278 C C . ILE B 1 19 ? 21.859 -6.426 0.218 1 82.31 19 ILE B C 1
ATOM 2280 O O . ILE B 1 19 ? 21.141 -6.418 1.215 1 82.31 19 ILE B O 1
ATOM 2284 N N . PRO B 1 20 ? 21.938 -7.352 -0.709 1 91.19 20 PRO B N 1
ATOM 2285 C CA . PRO B 1 20 ? 20.875 -8.344 -0.58 1 91.19 20 PRO B CA 1
ATOM 2286 C C . PRO B 1 20 ? 21.172 -9.391 0.491 1 91.19 20 PRO B C 1
ATOM 2288 O O . PRO B 1 20 ? 22.328 -9.766 0.692 1 91.19 20 PRO B O 1
ATOM 2291 N N . PHE B 1 21 ? 20.219 -9.82 1.14 1 95.31 21 PHE B N 1
ATOM 2292 C CA . PHE B 1 21 ? 20.203 -10.961 2.043 1 95.31 21 PHE B CA 1
ATOM 2293 C C . PHE B 1 21 ? 19.391 -12.109 1.449 1 95.31 21 PHE B C 1
ATOM 2295 O O . PHE B 1 21 ? 18.422 -11.875 0.725 1 95.31 21 PHE B O 1
ATOM 2302 N N . ASP B 1 22 ? 19.891 -13.289 1.718 1 96.69 22 ASP B N 1
ATOM 2303 C CA . ASP B 1 22 ? 19.125 -14.484 1.384 1 96.69 22 ASP B CA 1
ATOM 2304 C C . ASP B 1 22 ? 18.125 -14.828 2.49 1 96.69 22 ASP B C 1
ATOM 2306 O O . ASP B 1 22 ? 18.516 -14.984 3.65 1 96.69 22 ASP B O 1
ATOM 2310 N N . ALA B 1 23 ? 16.891 -14.852 2.107 1 97.06 23 ALA B N 1
ATOM 2311 C CA . ALA B 1 23 ? 15.836 -15.164 3.068 1 97.06 23 ALA B CA 1
ATOM 2312 C C . ALA B 1 23 ? 15.219 -16.531 2.779 1 97.06 23 ALA B C 1
ATOM 2314 O O . ALA B 1 23 ? 14.828 -16.812 1.646 1 97.06 23 ALA B O 1
ATOM 2315 N N . SER B 1 24 ? 15.164 -17.391 3.781 1 96.94 24 SER B N 1
ATOM 2316 C CA . SER B 1 24 ? 14.617 -18.75 3.682 1 96.94 24 SER B CA 1
ATOM 2317 C C . SER B 1 24 ? 13.914 -19.156 4.973 1 96.94 24 SER B C 1
ATOM 2319 O O . SER B 1 24 ? 14.227 -18.625 6.043 1 96.94 24 SER B O 1
ATOM 2321 N N . PRO B 1 25 ? 13.047 -20.141 4.828 1 97.12 25 PRO B N 1
ATOM 2322 C CA . PRO B 1 25 ? 12.422 -20.672 3.609 1 97.12 25 PRO B CA 1
ATOM 2323 C C . PRO B 1 25 ? 11.555 -19.625 2.9 1 97.12 25 PRO B C 1
ATOM 2325 O O . PRO B 1 25 ? 11.242 -18.594 3.477 1 97.12 25 PRO B O 1
ATOM 2328 N N . ARG B 1 26 ? 11.156 -19.859 1.657 1 98.19 26 ARG B N 1
ATOM 232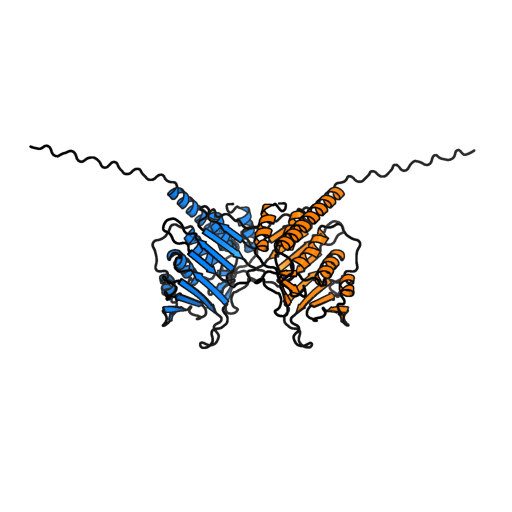9 C CA . ARG B 1 26 ? 10.484 -18.875 0.822 1 98.19 26 ARG B CA 1
ATOM 2330 C C . ARG B 1 26 ? 9.156 -18.438 1.442 1 98.19 26 ARG B C 1
ATOM 2332 O O . ARG B 1 26 ? 8.805 -17.25 1.414 1 98.19 26 ARG B O 1
ATOM 2339 N N . HIS B 1 27 ? 8.477 -19.391 2.008 1 98.12 27 HIS B N 1
ATOM 2340 C CA . HIS B 1 27 ? 7.145 -19.078 2.508 1 98.12 27 HIS B CA 1
ATOM 2341 C C . HIS B 1 27 ? 7.215 -18.156 3.723 1 98.12 27 HIS B C 1
ATOM 2343 O O . HIS B 1 27 ? 6.199 -17.609 4.16 1 98.12 27 HIS B O 1
ATOM 2349 N N . LEU B 1 28 ? 8.438 -17.906 4.23 1 97.44 28 LEU B N 1
ATOM 2350 C CA . LEU B 1 28 ? 8.602 -17.016 5.375 1 97.44 28 LEU B CA 1
ATOM 2351 C C . LEU B 1 28 ? 9.383 -15.766 4.992 1 97.44 28 LEU B C 1
ATOM 2353 O O . LEU B 1 28 ? 9.656 -14.914 5.84 1 97.44 28 LEU B O 1
ATOM 2357 N N . ALA B 1 29 ? 9.734 -15.586 3.781 1 97.31 29 ALA B N 1
ATOM 2358 C CA . ALA B 1 29 ? 10.672 -14.547 3.344 1 97.31 29 ALA B CA 1
ATOM 2359 C C . ALA B 1 29 ? 10.008 -13.18 3.34 1 97.31 29 ALA B C 1
ATOM 2361 O O . ALA B 1 29 ? 10.688 -12.148 3.381 1 97.31 29 ALA B O 1
ATOM 2362 N N . GLY B 1 30 ? 8.656 -13.156 3.277 1 96.5 30 GLY B N 1
ATOM 2363 C CA . GLY B 1 30 ? 7.957 -11.891 3.186 1 96.5 30 GLY B CA 1
ATOM 2364 C C . GLY B 1 30 ? 7.609 -11.5 1.762 1 96.5 30 GLY B C 1
ATOM 2365 O O . GLY B 1 30 ? 7.977 -12.195 0.814 1 96.5 30 GLY B O 1
ATOM 2366 N N . PRO B 1 31 ? 6.941 -10.422 1.576 1 96.12 31 PRO B N 1
ATOM 2367 C CA . PRO B 1 31 ? 6.309 -10.125 0.289 1 96.12 31 PRO B CA 1
ATOM 2368 C C . PRO B 1 31 ? 7.32 -9.727 -0.786 1 96.12 31 PRO B C 1
ATOM 2370 O O . PRO B 1 31 ? 7.133 -10.047 -1.963 1 96.12 31 PRO B O 1
ATOM 2373 N N . GLY B 1 32 ? 8.406 -8.977 -0.347 1 94.88 32 GLY B N 1
ATOM 2374 C CA . GLY B 1 32 ? 9.352 -8.469 -1.336 1 94.88 32 GLY B CA 1
ATOM 2375 C C . GLY B 1 32 ? 8.758 -7.391 -2.225 1 94.88 32 GLY B C 1
ATOM 2376 O O . GLY B 1 32 ? 7.82 -6.695 -1.824 1 94.88 32 GLY B O 1
ATOM 2377 N N . ASP B 1 33 ? 9.344 -7.211 -3.381 1 95.06 33 ASP B N 1
ATOM 2378 C CA . ASP B 1 33 ? 8.977 -6.156 -4.32 1 95.06 33 ASP B CA 1
ATOM 2379 C C . ASP B 1 33 ? 7.867 -6.621 -5.266 1 95.06 33 ASP B C 1
ATOM 2381 O O . ASP B 1 33 ? 8.062 -7.547 -6.051 1 95.06 33 ASP B O 1
ATOM 2385 N N . ALA B 1 34 ? 6.691 -5.953 -5.223 1 96.94 34 ALA B N 1
ATOM 2386 C CA . ALA B 1 34 ? 5.531 -6.309 -6.035 1 96.94 34 ALA B CA 1
ATOM 2387 C C . ALA B 1 34 ? 5.867 -6.273 -7.523 1 96.94 34 ALA B C 1
ATOM 2389 O O . ALA B 1 34 ? 5.199 -6.918 -8.336 1 96.94 34 ALA B O 1
ATOM 2390 N N . ARG B 1 35 ? 6.945 -5.59 -7.926 1 97.25 35 ARG B N 1
ATOM 2391 C CA . ARG B 1 35 ? 7.293 -5.398 -9.328 1 97.25 35 ARG B CA 1
ATOM 2392 C C . ARG B 1 35 ? 7.816 -6.688 -9.953 1 97.25 35 ARG B C 1
ATOM 2394 O O . ARG B 1 35 ? 7.895 -6.812 -11.172 1 97.25 35 ARG B O 1
ATOM 2401 N N . HIS B 1 36 ? 8.141 -7.691 -9.117 1 97.62 36 HIS B N 1
ATOM 2402 C CA . HIS B 1 36 ? 8.383 -9.023 -9.672 1 97.62 36 HIS B CA 1
ATOM 2403 C C . HIS B 1 36 ? 7.16 -9.523 -10.438 1 97.62 36 HIS B C 1
ATOM 2405 O O . HIS B 1 36 ? 7.301 -10.234 -11.43 1 97.62 36 HIS B O 1
ATOM 2411 N N . VAL B 1 37 ? 5.988 -9.141 -9.977 1 98.44 37 VAL B N 1
ATOM 2412 C CA . VAL B 1 37 ? 4.746 -9.562 -10.609 1 98.44 37 VAL B CA 1
ATOM 2413 C C . VAL B 1 37 ? 4.355 -8.57 -11.703 1 98.44 37 VAL B C 1
ATOM 2415 O O . VAL B 1 37 ? 4.172 -8.953 -12.859 1 98.44 37 VAL B O 1
ATOM 2418 N N . THR B 1 38 ? 4.328 -7.273 -11.398 1 98.38 38 THR B N 1
ATOM 2419 C CA . THR B 1 38 ? 3.727 -6.277 -12.273 1 98.38 38 THR B CA 1
ATOM 2420 C C . THR B 1 38 ? 4.602 -6.035 -13.5 1 98.38 38 THR B C 1
ATOM 2422 O O . THR B 1 38 ? 4.09 -5.84 -14.602 1 98.38 38 THR B O 1
ATOM 2425 N N . HIS B 1 39 ? 5.93 -6.047 -13.32 1 98.19 39 HIS B N 1
ATOM 2426 C CA . HIS B 1 39 ? 6.82 -5.844 -14.461 1 98.19 39 HIS B CA 1
ATOM 2427 C C . HIS B 1 39 ? 6.645 -6.941 -15.5 1 98.19 39 HIS B C 1
ATOM 2429 O O . HIS B 1 39 ? 6.621 -6.664 -16.703 1 98.19 39 HIS B O 1
ATOM 2435 N N . GLY B 1 40 ? 6.59 -8.164 -15.023 1 97.75 40 GLY B N 1
ATOM 2436 C CA . GLY B 1 40 ? 6.383 -9.266 -15.953 1 97.75 40 GLY B CA 1
ATOM 2437 C C . GLY B 1 40 ? 5.105 -9.125 -16.766 1 97.75 40 GLY B C 1
ATOM 2438 O O . GLY B 1 40 ? 5.113 -9.312 -17.984 1 97.75 40 GLY B O 1
ATOM 2439 N N . LEU B 1 41 ? 4.004 -8.836 -16.062 1 98.12 41 LEU B N 1
ATOM 2440 C CA . LEU B 1 41 ? 2.717 -8.68 -16.734 1 98.12 41 LEU B CA 1
ATOM 2441 C C . LEU B 1 41 ? 2.754 -7.52 -17.719 1 98.12 41 LEU B C 1
ATOM 2443 O O . LEU B 1 41 ? 2.252 -7.637 -18.844 1 98.12 41 LEU B O 1
ATOM 2447 N N . ALA B 1 42 ? 3.373 -6.434 -17.266 1 97.81 42 ALA B N 1
ATOM 2448 C CA . ALA B 1 42 ? 3.494 -5.281 -18.156 1 97.81 42 ALA B CA 1
ATOM 2449 C C . ALA B 1 42 ? 4.297 -5.637 -19.406 1 97.81 42 ALA B C 1
ATOM 2451 O O . ALA B 1 42 ? 3.932 -5.25 -20.516 1 97.81 42 ALA B O 1
ATOM 2452 N N . ALA B 1 43 ? 5.355 -6.332 -19.234 1 96.62 43 ALA B N 1
ATOM 2453 C CA . ALA B 1 43 ? 6.188 -6.762 -20.344 1 96.62 43 ALA B CA 1
ATOM 2454 C C . ALA B 1 43 ? 5.391 -7.621 -21.328 1 96.62 43 ALA B C 1
ATOM 2456 O O . ALA B 1 43 ? 5.664 -7.617 -22.531 1 96.62 43 ALA B O 1
ATOM 2457 N N . ALA B 1 44 ? 4.434 -8.328 -20.812 1 96.5 44 ALA B N 1
ATOM 2458 C CA . ALA B 1 44 ? 3.6 -9.211 -21.625 1 96.5 44 ALA B CA 1
ATOM 2459 C C . ALA B 1 44 ? 2.434 -8.445 -22.25 1 96.5 44 ALA B C 1
ATOM 2461 O O . ALA B 1 44 ? 1.556 -9.039 -22.875 1 96.5 44 ALA B O 1
ATOM 2462 N N . GLY B 1 45 ? 2.35 -7.18 -21.969 1 96 45 GLY B N 1
ATOM 2463 C CA . GLY B 1 45 ? 1.376 -6.34 -22.656 1 96 45 GLY B CA 1
ATOM 2464 C C . GLY B 1 45 ? 0.169 -6.012 -21.797 1 96 45 GLY B C 1
ATOM 2465 O O . GLY B 1 45 ? -0.804 -5.434 -22.281 1 96 45 GLY B O 1
ATOM 2466 N N . TRP B 1 46 ? 0.192 -6.434 -20.547 1 97.25 46 TRP B N 1
ATOM 2467 C CA . TRP B 1 46 ? -0.908 -6.074 -19.656 1 97.25 46 TRP B CA 1
ATOM 2468 C C . TRP B 1 46 ? -0.963 -4.566 -19.438 1 97.25 46 TRP B C 1
ATOM 2470 O O . TRP B 1 46 ? 0.075 -3.914 -19.297 1 97.25 46 TRP B O 1
ATOM 2480 N N . ALA B 1 47 ? -2.17 -4.035 -19.375 1 96.75 47 ALA B N 1
ATOM 2481 C CA . ALA B 1 47 ? -2.369 -2.605 -19.156 1 96.75 47 ALA B CA 1
ATOM 2482 C C . ALA B 1 47 ? -2.736 -2.318 -17.703 1 96.75 47 ALA B C 1
ATOM 2484 O O . ALA B 1 47 ? -3.506 -3.062 -17.078 1 96.75 47 ALA B O 1
ATOM 2485 N N . THR B 1 48 ? -2.08 -1.306 -17.156 1 95.44 48 THR B N 1
ATOM 2486 C CA . THR B 1 48 ? -2.512 -0.806 -15.852 1 95.44 48 THR B CA 1
ATOM 2487 C C . THR B 1 48 ? -3.76 0.06 -15.992 1 95.44 48 THR B C 1
ATOM 2489 O O . THR B 1 48 ? -3.742 1.077 -16.688 1 95.44 48 THR B O 1
ATOM 2492 N N . ILE B 1 49 ? -4.809 -0.267 -15.32 1 94.38 49 ILE B N 1
ATOM 2493 C CA . ILE B 1 49 ? -6.055 0.462 -15.523 1 94.38 49 ILE B CA 1
ATOM 2494 C C . ILE B 1 49 ? -6.453 1.176 -14.234 1 94.38 49 ILE B C 1
ATOM 2496 O O . ILE B 1 49 ? -7.469 1.878 -14.195 1 94.38 49 ILE B O 1
ATOM 2500 N N . SER B 1 50 ? -5.719 1.019 -13.234 1 92.75 50 SER B N 1
ATOM 2501 C CA . SER B 1 50 ? -5.98 1.693 -11.969 1 92.75 50 SER B CA 1
ATOM 2502 C C . SER B 1 50 ? -5.5 3.141 -12 1 92.75 50 SER B C 1
ATOM 2504 O O . SER B 1 50 ? -4.719 3.52 -12.875 1 92.75 50 SER B O 1
ATOM 2506 N N . ASP B 1 51 ? -6.078 3.949 -11.062 1 91.69 51 ASP B N 1
ATOM 2507 C CA . ASP B 1 51 ? -5.648 5.324 -10.844 1 91.69 51 ASP B CA 1
ATOM 2508 C C . ASP B 1 51 ? -4.219 5.375 -10.297 1 91.69 51 ASP B C 1
ATOM 2510 O O . ASP B 1 51 ? -3.939 4.836 -9.227 1 91.69 51 ASP B O 1
ATOM 2514 N N . PRO B 1 52 ? -3.244 5.996 -11.078 1 91.62 52 PRO B N 1
ATOM 2515 C CA . PRO B 1 52 ? -1.869 6.07 -10.578 1 91.62 52 PRO B CA 1
ATOM 2516 C C . PRO B 1 52 ? -1.756 6.855 -9.273 1 91.62 52 PRO B C 1
ATOM 2518 O O . PRO B 1 52 ? -0.707 6.832 -8.625 1 91.62 52 PRO B O 1
ATOM 2521 N N . LEU B 1 53 ? -2.791 7.535 -8.891 1 95.75 53 LEU B N 1
ATOM 2522 C CA . LEU B 1 53 ? -2.787 8.32 -7.66 1 95.75 53 LEU B CA 1
ATOM 2523 C C . LEU B 1 53 ? -3.344 7.512 -6.496 1 95.75 53 LEU B C 1
ATOM 2525 O O . LEU B 1 53 ? -3.494 8.031 -5.387 1 95.75 53 LEU B O 1
ATOM 2529 N N . SER B 1 54 ? -3.641 6.281 -6.77 1 94.44 54 SER B N 1
ATOM 2530 C CA . SER B 1 54 ? -3.986 5.27 -5.777 1 94.44 54 SER B CA 1
ATOM 2531 C C . SER B 1 54 ? -2.875 4.238 -5.629 1 94.44 54 SER B C 1
ATOM 2533 O O . SER B 1 54 ? -2.158 3.947 -6.59 1 94.44 54 SER B O 1
ATOM 2535 N N . ALA B 1 55 ? -2.727 3.73 -4.387 1 93.75 55 ALA B N 1
ATOM 2536 C CA . ALA B 1 55 ? -1.726 2.689 -4.168 1 93.75 55 ALA B CA 1
ATOM 2537 C C . ALA B 1 55 ? -2.184 1.357 -4.758 1 93.75 55 ALA B C 1
ATOM 2539 O O . ALA B 1 55 ? -1.377 0.44 -4.934 1 93.75 55 ALA B O 1
ATOM 2540 N N . GLU B 1 56 ? -3.455 1.253 -5.035 1 95.25 56 GLU B N 1
ATOM 2541 C CA . GLU B 1 56 ? -3.992 0.054 -5.672 1 95.25 56 GLU B CA 1
ATOM 2542 C C . GLU B 1 56 ? -3.518 -0.062 -7.117 1 95.25 56 GLU B C 1
ATOM 2544 O O . GLU B 1 56 ? -3.508 0.926 -7.855 1 95.25 56 GLU B O 1
ATOM 2549 N N . ILE B 1 57 ? -3.109 -1.266 -7.488 1 97.12 57 ILE B N 1
ATOM 2550 C CA . ILE B 1 57 ? -2.729 -1.549 -8.867 1 97.12 57 ILE B CA 1
ATOM 2551 C C . ILE B 1 57 ? -3.697 -2.564 -9.469 1 97.12 57 ILE B C 1
ATOM 2553 O O . ILE B 1 57 ? -3.9 -3.646 -8.914 1 97.12 57 ILE B O 1
ATOM 2557 N N . VAL B 1 58 ? -4.309 -2.189 -10.523 1 97.69 58 VAL B N 1
ATOM 2558 C CA . VAL B 1 58 ? -5.152 -3.109 -11.273 1 97.69 58 VAL B CA 1
ATOM 2559 C C . VAL B 1 58 ? -4.648 -3.219 -12.711 1 97.69 58 VAL B C 1
ATOM 2561 O O . VAL B 1 58 ? -4.488 -2.209 -13.398 1 97.69 58 VAL B O 1
ATOM 2564 N N . MET B 1 59 ? -4.348 -4.395 -13.133 1 97.94 59 MET B N 1
ATOM 2565 C CA . MET B 1 59 ? -3.869 -4.652 -14.492 1 97.94 59 MET B CA 1
ATOM 2566 C C . MET B 1 59 ? -4.812 -5.602 -15.227 1 97.94 59 MET B C 1
ATOM 2568 O O . MET B 1 59 ? -5.387 -6.504 -14.617 1 97.94 59 MET B O 1
ATOM 2572 N N . ALA B 1 60 ? -4.988 -5.371 -16.469 1 98 60 ALA B N 1
ATOM 2573 C CA . ALA B 1 60 ? -5.809 -6.227 -17.328 1 98 60 ALA B CA 1
ATOM 2574 C C . ALA B 1 60 ? -4.984 -6.793 -18.484 1 98 60 ALA B C 1
ATOM 2576 O O . ALA B 1 60 ? -4.152 -6.094 -19.062 1 98 60 ALA B O 1
ATOM 2577 N N . SER B 1 61 ? -5.254 -8.031 -18.766 1 96.44 61 SER B N 1
ATOM 2578 C CA . SER B 1 61 ? -4.582 -8.656 -19.906 1 96.44 61 SER B CA 1
ATOM 2579 C C . SER B 1 61 ? -5.023 -8.023 -21.219 1 96.44 61 SER B C 1
ATOM 2581 O O . SER B 1 61 ? -6.082 -7.398 -21.297 1 96.44 61 SER B O 1
ATOM 2583 N N . PRO B 1 62 ? -4.188 -8.148 -22.25 1 93.38 62 PRO B N 1
ATOM 2584 C CA . PRO B 1 62 ? -4.52 -7.516 -23.531 1 93.38 62 PRO B CA 1
ATOM 2585 C C . PRO B 1 62 ? -5.84 -8.023 -24.109 1 93.38 62 PRO B C 1
ATOM 2587 O O . PRO B 1 62 ? -6.539 -7.277 -24.812 1 93.38 62 PRO B O 1
ATOM 2590 N N . ASP B 1 63 ? -6.133 -9.219 -23.906 1 91.06 63 ASP B N 1
ATOM 2591 C CA . ASP B 1 63 ? -7.363 -9.789 -24.453 1 91.06 63 ASP B CA 1
ATOM 2592 C C . ASP B 1 63 ? -8.539 -9.555 -23.5 1 91.06 63 ASP B C 1
ATOM 2594 O O . ASP B 1 63 ? -9.648 -10.023 -23.75 1 91.06 63 ASP B O 1
ATOM 2598 N N . HIS B 1 64 ? -8.312 -9 -22.328 1 93.62 64 HIS B N 1
ATOM 2599 C CA . HIS B 1 64 ? -9.297 -8.57 -21.344 1 93.62 64 HIS B CA 1
ATOM 2600 C C . HIS B 1 64 ? -9.914 -9.758 -20.625 1 93.62 64 HIS B C 1
ATOM 2602 O O . HIS B 1 64 ? -10.945 -9.625 -19.953 1 93.62 64 HIS B O 1
ATOM 2608 N N . ARG B 1 65 ? -9.273 -10.875 -20.766 1 94.25 65 ARG B N 1
ATOM 2609 C CA . ARG B 1 65 ? -9.773 -12.078 -20.109 1 94.25 65 ARG B CA 1
ATOM 2610 C C . ARG B 1 65 ? -9.359 -12.117 -18.641 1 94.25 65 ARG B C 1
ATOM 2612 O O . ARG B 1 65 ? -10.07 -12.664 -17.797 1 94.25 65 ARG B O 1
ATOM 2619 N N . TYR B 1 66 ? -8.219 -11.539 -18.391 1 97 66 TYR B N 1
ATOM 2620 C CA . TYR B 1 66 ? -7.664 -11.633 -17.047 1 97 66 TYR B CA 1
ATOM 2621 C C . TYR B 1 66 ? -7.535 -10.258 -16.406 1 97 66 TYR B C 1
ATOM 2623 O O . TYR B 1 66 ? -7.262 -9.273 -17.109 1 97 66 TYR B O 1
ATOM 2631 N N . ARG B 1 67 ? -7.699 -10.227 -15.133 1 98.38 67 ARG B N 1
ATOM 2632 C CA . ARG B 1 67 ? -7.496 -9.023 -14.32 1 98.38 67 ARG B CA 1
ATOM 2633 C C . ARG B 1 67 ? -6.738 -9.352 -13.039 1 98.38 67 ARG B C 1
ATOM 2635 O O . ARG B 1 67 ? -7.066 -10.32 -12.344 1 98.38 67 ARG B O 1
ATOM 2642 N N . LEU B 1 68 ? -5.703 -8.656 -12.797 1 98.69 68 LEU B N 1
ATOM 2643 C CA . LEU B 1 68 ? -4.969 -8.758 -11.547 1 98.69 68 LEU B CA 1
ATOM 2644 C C . LEU B 1 68 ? -5.109 -7.477 -10.727 1 98.69 68 LEU B C 1
ATOM 2646 O O . LEU B 1 68 ? -4.883 -6.379 -11.242 1 98.69 68 LEU B O 1
ATOM 2650 N N . GLN B 1 69 ? -5.508 -7.613 -9.516 1 98.19 69 GLN B N 1
ATOM 2651 C CA . GLN B 1 69 ? -5.613 -6.504 -8.578 1 98.19 69 GLN B CA 1
ATOM 2652 C C . GLN B 1 69 ? -4.645 -6.68 -7.41 1 98.19 69 GLN B C 1
ATOM 2654 O O . GLN B 1 69 ? -4.59 -7.75 -6.797 1 98.19 69 GLN B O 1
ATOM 2659 N N . TYR B 1 70 ? -3.824 -5.723 -7.137 1 98.31 70 TYR B N 1
ATOM 2660 C CA . TYR B 1 70 ? -2.998 -5.605 -5.941 1 98.31 70 TYR B CA 1
ATOM 2661 C C . TYR B 1 70 ? -3.455 -4.438 -5.074 1 98.31 70 TYR B C 1
ATOM 2663 O O . TYR B 1 70 ? -3.406 -3.281 -5.504 1 98.31 70 TYR B O 1
ATOM 2671 N N . ASP B 1 71 ? -3.895 -4.672 -3.863 1 95.62 71 ASP B N 1
ATOM 2672 C CA . ASP B 1 71 ? -4.355 -3.652 -2.928 1 95.62 71 ASP B CA 1
ATOM 2673 C C . ASP B 1 71 ? -3.598 -3.734 -1.606 1 95.62 71 ASP B C 1
ATOM 2675 O O . ASP B 1 71 ? -4 -4.461 -0.696 1 95.62 71 ASP B O 1
ATOM 2679 N N . PRO B 1 72 ? -2.584 -2.861 -1.453 1 92.38 72 PRO B N 1
ATOM 2680 C CA . PRO B 1 72 ? -1.762 -2.932 -0.243 1 92.38 72 PRO B CA 1
ATOM 2681 C C . PRO B 1 72 ? -2.459 -2.342 0.98 1 92.38 72 PRO B C 1
ATOM 2683 O O . PRO B 1 72 ? -1.894 -2.338 2.076 1 92.38 72 PRO B O 1
ATOM 2686 N N . GLN B 1 73 ? -3.627 -1.823 0.874 1 87.19 73 GLN B N 1
ATOM 2687 C CA . GLN B 1 73 ? -4.422 -1.298 1.98 1 87.19 73 GLN B CA 1
ATOM 2688 C C . GLN B 1 73 ? -5.691 -2.121 2.186 1 87.19 73 GLN B C 1
ATOM 2690 O O . GLN B 1 73 ? -6.652 -1.646 2.795 1 87.19 73 GLN B O 1
ATOM 2695 N N . SER B 1 74 ? -5.652 -3.26 1.701 1 86.38 74 SER B N 1
ATOM 2696 C CA . SER B 1 74 ? -6.836 -4.109 1.783 1 86.38 74 SER B CA 1
ATOM 2697 C C . SER B 1 74 ? -7.266 -4.32 3.23 1 86.38 74 SER B C 1
ATOM 2699 O O . SER B 1 74 ? -6.426 -4.52 4.109 1 86.38 74 SER B O 1
ATOM 2701 N N . ALA B 1 75 ? -8.547 -4.254 3.416 1 83.75 75 ALA B N 1
ATOM 2702 C CA . ALA B 1 75 ? -9.117 -4.531 4.734 1 83.75 75 ALA B CA 1
ATOM 2703 C C . ALA B 1 75 ? -9.359 -6.027 4.918 1 83.75 75 ALA B C 1
ATOM 2705 O O . ALA B 1 75 ? -9.766 -6.469 6 1 83.75 75 ALA B O 1
ATOM 2706 N N . THR B 1 76 ? -9.094 -6.746 3.906 1 85.19 76 THR B N 1
ATOM 2707 C CA . THR B 1 76 ? -9.273 -8.195 3.941 1 85.19 76 THR B CA 1
ATOM 2708 C C . THR B 1 76 ? -7.922 -8.898 3.893 1 85.19 76 THR B C 1
ATOM 2710 O O . THR B 1 76 ? -6.879 -8.258 3.775 1 85.19 76 THR B O 1
ATOM 2713 N N . SER B 1 77 ? -7.973 -10.203 3.965 1 89.69 77 SER B N 1
ATOM 2714 C CA . SER B 1 77 ? -6.754 -11.008 3.926 1 89.69 77 SER B CA 1
ATOM 2715 C C . SER B 1 77 ? -6.262 -11.188 2.494 1 89.69 77 SER B C 1
ATOM 2717 O O . SER B 1 77 ? -5.16 -11.695 2.271 1 89.69 77 SER B O 1
ATOM 2719 N N . ALA B 1 78 ? -7.027 -10.742 1.506 1 95.38 78 ALA B N 1
ATOM 2720 C CA . ALA B 1 78 ? -6.648 -10.867 0.101 1 95.38 78 ALA B CA 1
ATOM 2721 C C . ALA B 1 78 ? -6.027 -9.578 -0.417 1 95.38 78 ALA B C 1
ATOM 2723 O O . ALA B 1 78 ? -6.734 -8.602 -0.693 1 95.38 78 ALA B O 1
ATOM 2724 N N . TRP B 1 79 ? -4.738 -9.602 -0.592 1 96.5 79 TRP B N 1
ATOM 2725 C CA . TRP B 1 79 ? -4.023 -8.438 -1.093 1 96.5 79 TRP B CA 1
ATOM 2726 C C . TRP B 1 79 ? -3.861 -8.508 -2.607 1 96.5 79 TRP B C 1
ATOM 2728 O O . TRP B 1 79 ? -3.809 -7.473 -3.279 1 96.5 79 TRP B O 1
ATOM 2738 N N . TRP B 1 80 ? -3.693 -9.75 -3.076 1 98.5 80 TRP B N 1
ATOM 2739 C CA . TRP B 1 80 ? -3.672 -10.016 -4.512 1 98.5 80 TRP B CA 1
ATOM 2740 C C . TRP B 1 80 ? -4.926 -10.766 -4.941 1 98.5 80 TRP B C 1
ATOM 2742 O O . TRP B 1 80 ? -5.316 -11.75 -4.305 1 98.5 80 TRP B O 1
ATOM 2752 N N . ARG B 1 81 ? -5.543 -10.297 -5.996 1 98.44 81 ARG B N 1
ATOM 2753 C CA . ARG B 1 81 ? -6.68 -10.992 -6.59 1 98.44 81 ARG B CA 1
ATOM 2754 C C . ARG B 1 81 ? -6.5 -11.156 -8.094 1 98.44 81 ARG B C 1
ATOM 2756 O O . ARG B 1 81 ? -6.172 -10.195 -8.797 1 98.44 81 ARG B O 1
ATOM 2763 N N . LEU B 1 82 ? -6.566 -12.32 -8.555 1 98.69 82 LEU B N 1
ATOM 2764 C CA . LEU B 1 82 ? -6.488 -12.656 -9.969 1 98.69 82 LEU B CA 1
ATOM 2765 C C . LEU B 1 82 ? -7.789 -13.289 -10.453 1 98.69 82 LEU B C 1
ATOM 2767 O O . LEU B 1 82 ? -8.266 -14.266 -9.867 1 98.69 82 LEU B O 1
ATOM 2771 N N . ARG B 1 83 ? -8.344 -12.703 -11.469 1 98.25 83 ARG B N 1
ATOM 2772 C CA . ARG B 1 83 ? -9.625 -13.172 -11.992 1 98.25 83 ARG B CA 1
ATOM 2773 C C . ARG B 1 83 ? -9.523 -13.453 -13.492 1 98.25 83 ARG B C 1
ATOM 2775 O O . ARG B 1 83 ? -8.891 -12.703 -14.227 1 98.25 83 ARG B O 1
ATOM 2782 N N . ALA B 1 84 ? -10.078 -14.516 -13.891 1 97 84 ALA B N 1
ATOM 2783 C CA . ALA B 1 84 ? -10.273 -14.859 -15.297 1 97 84 ALA B CA 1
ATOM 2784 C C . ALA B 1 84 ? -11.758 -14.891 -15.648 1 97 84 ALA B C 1
ATOM 2786 O O . ALA B 1 84 ? -12.547 -15.555 -14.969 1 97 84 ALA B O 1
ATOM 2787 N N . THR B 1 85 ? -12.148 -14.133 -16.641 1 95.69 85 THR B N 1
ATOM 2788 C CA . THR B 1 85 ? -13.531 -14.156 -17.094 1 95.69 85 THR B CA 1
ATOM 2789 C C . THR B 1 85 ? -13.812 -15.414 -17.891 1 95.69 85 THR B C 1
ATOM 2791 O O . THR B 1 85 ? -12.898 -16.031 -18.438 1 95.69 85 THR B O 1
ATOM 2794 N N . SER B 1 86 ? -15.141 -15.766 -17.812 1 91.38 86 SER B N 1
ATOM 2795 C CA . SER B 1 86 ? -15.531 -16.906 -18.641 1 91.38 86 SER B CA 1
ATOM 2796 C C . SER B 1 86 ? -15.414 -16.578 -20.125 1 91.38 86 SER B C 1
ATOM 2798 O O . SER B 1 86 ? -15.656 -15.445 -20.531 1 91.38 86 SER B O 1
ATOM 2800 N N . ALA B 1 87 ? -14.812 -17.297 -20.828 1 81.75 87 ALA B N 1
ATOM 2801 C CA . ALA B 1 87 ? -14.758 -17.188 -22.281 1 81.75 87 ALA B CA 1
ATOM 2802 C C . ALA B 1 87 ? -15.258 -18.469 -22.938 1 81.75 87 ALA B C 1
ATOM 2804 O O . ALA B 1 87 ? -15.531 -19.469 -22.266 1 81.75 87 ALA B O 1
ATOM 2805 N N . ASP B 1 88 ? -15.32 -18.406 -24.219 1 72.19 88 ASP B N 1
ATOM 2806 C CA . ASP B 1 88 ? -15.812 -19.547 -24.984 1 72.19 88 ASP B CA 1
ATOM 2807 C C . ASP B 1 88 ? -15.469 -20.859 -24.297 1 72.19 88 ASP B C 1
ATOM 2809 O O . ASP B 1 88 ? -14.289 -21.203 -24.141 1 72.19 88 ASP B O 1
ATOM 2813 N N . ASN B 1 89 ? -16.297 -21.656 -23.891 1 73.38 89 ASN B N 1
ATOM 2814 C CA . ASN B 1 89 ? -16.281 -23 -23.328 1 73.38 89 ASN B CA 1
ATOM 2815 C C . ASN B 1 89 ? -15.328 -23.109 -22.141 1 73.38 89 ASN B C 1
ATOM 2817 O O . ASN B 1 89 ? -14.922 -24.203 -21.766 1 73.38 89 ASN B O 1
ATOM 2821 N N . GLU B 1 90 ? -14.664 -21.938 -21.719 1 84.25 90 GLU B N 1
ATOM 2822 C CA . GLU B 1 90 ? -13.805 -21.984 -20.531 1 84.25 90 GLU B CA 1
ATOM 2823 C C . GLU B 1 90 ? -14.453 -21.25 -19.359 1 84.25 90 GLU B C 1
ATOM 2825 O O . GLU B 1 90 ? -14.945 -20.141 -19.516 1 84.25 90 GLU B O 1
ATOM 2830 N N . HIS B 1 91 ? -14.477 -21.906 -18.266 1 89.62 91 HIS B N 1
ATOM 2831 C CA . HIS B 1 91 ? -15.023 -21.312 -17.047 1 89.62 91 HIS B CA 1
ATOM 2832 C C . HIS B 1 91 ? -14.125 -20.203 -16.531 1 89.62 91 HIS B C 1
ATOM 2834 O O . HIS B 1 91 ? -12.898 -20.297 -16.594 1 89.62 91 HIS B O 1
ATOM 2840 N N . GLY B 1 92 ? -14.719 -19.172 -16.141 1 94.88 92 GLY B N 1
ATOM 2841 C CA . GLY B 1 92 ? -13.961 -18.203 -15.359 1 94.88 92 GLY B CA 1
ATOM 2842 C C . GLY B 1 92 ? -13.414 -18.766 -14.062 1 94.88 92 GLY B C 1
ATOM 2843 O O . GLY B 1 92 ? -13.898 -19.797 -13.578 1 94.88 92 GLY B O 1
ATOM 2844 N N . TRP B 1 93 ? -12.383 -18.188 -13.562 1 96 93 TRP B N 1
ATOM 2845 C CA . TRP B 1 93 ? -11.828 -18.656 -12.297 1 96 93 TRP B CA 1
ATOM 2846 C C . TRP B 1 93 ? -11.258 -17.5 -11.477 1 96 93 TRP B C 1
ATOM 2848 O O . TRP B 1 93 ? -11.195 -16.375 -11.961 1 96 93 TRP B O 1
ATOM 2858 N N . TYR B 1 94 ? -10.977 -17.812 -10.234 1 97.5 94 TYR B N 1
ATOM 2859 C CA . TYR B 1 94 ? -10.57 -16.828 -9.25 1 97.5 94 TYR B CA 1
ATOM 2860 C C . TYR B 1 94 ? -9.461 -17.359 -8.352 1 97.5 94 TYR B C 1
ATOM 2862 O O . TYR B 1 94 ? -9.469 -18.531 -7.988 1 97.5 94 TYR B O 1
ATOM 2870 N N . ALA B 1 95 ? -8.484 -16.516 -8.094 1 98.25 95 ALA B N 1
ATOM 2871 C CA . ALA B 1 95 ? -7.441 -16.797 -7.109 1 98.25 95 ALA B CA 1
ATOM 2872 C C . ALA B 1 95 ? -7.133 -15.57 -6.27 1 98.25 95 ALA B C 1
ATOM 2874 O O . ALA B 1 95 ? -7.297 -14.438 -6.73 1 98.25 95 ALA B O 1
ATOM 2875 N N . GLU B 1 96 ? -6.695 -15.719 -5.043 1 98.62 96 GLU B N 1
ATOM 2876 C CA . GLU B 1 96 ? -6.289 -14.609 -4.188 1 98.62 96 GLU B CA 1
ATOM 2877 C C . GLU B 1 96 ? -5.094 -14.984 -3.318 1 98.62 96 GLU B C 1
ATOM 2879 O O . GLU B 1 96 ? -4.875 -16.172 -3.039 1 98.62 96 GLU B O 1
ATOM 2884 N N . PHE B 1 97 ? -4.355 -14.086 -2.896 1 98.62 97 PHE B N 1
ATOM 2885 C CA . PHE B 1 97 ? -3.139 -14.266 -2.117 1 98.62 97 PHE B CA 1
ATOM 2886 C C . PHE B 1 97 ? -3.021 -13.188 -1.041 1 98.62 97 PHE B C 1
ATOM 2888 O O . PHE B 1 97 ? -3.4 -12.039 -1.262 1 98.62 97 PHE B O 1
ATOM 2895 N N . GLY B 1 98 ? -2.463 -13.555 0.061 1 97.56 98 GLY B N 1
ATOM 2896 C CA . GLY B 1 98 ? -2.375 -12.672 1.213 1 97.56 98 GLY B CA 1
ATOM 2897 C C . GLY B 1 98 ? -1.251 -11.656 1.104 1 97.56 98 GLY B C 1
ATOM 2898 O O . GLY B 1 98 ? -0.506 -11.648 0.122 1 97.56 98 GLY B O 1
ATOM 2899 N N . GLU B 1 99 ? -1.143 -10.898 2.088 1 94.56 99 GLU B N 1
ATOM 2900 C CA . GLU B 1 99 ? -0.238 -9.758 2.189 1 94.56 99 GLU B CA 1
ATOM 2901 C C . GLU B 1 99 ? 1.22 -10.195 2.086 1 94.56 99 GLU B C 1
ATOM 2903 O O . GLU B 1 99 ? 2.031 -9.523 1.445 1 94.56 99 GLU B O 1
ATOM 2908 N N . LEU B 1 100 ? 1.505 -11.312 2.676 1 96.56 100 LEU B N 1
ATOM 2909 C CA . LEU B 1 100 ? 2.908 -11.641 2.908 1 96.56 100 LEU B CA 1
ATOM 2910 C C . LEU B 1 100 ? 3.373 -12.742 1.968 1 96.56 100 LEU B C 1
ATOM 2912 O O . LEU B 1 100 ? 4.445 -13.32 2.166 1 96.56 100 LEU B O 1
ATOM 2916 N N . VAL B 1 101 ? 2.514 -13.055 0.961 1 98.12 101 VAL B N 1
ATOM 2917 C CA . VAL B 1 101 ? 2.971 -13.977 -0.077 1 98.12 101 VAL B CA 1
ATOM 2918 C C . VAL B 1 101 ? 4.188 -13.383 -0.789 1 98.12 101 VAL B C 1
ATOM 2920 O O . VAL B 1 101 ? 4.188 -12.211 -1.158 1 98.12 101 VAL B O 1
ATOM 2923 N N . PRO B 1 102 ? 5.238 -14.18 -0.967 1 98.38 102 PRO B N 1
ATOM 2924 C CA . PRO B 1 102 ? 6.375 -13.633 -1.711 1 98.38 102 PRO B CA 1
ATOM 2925 C C . PRO B 1 102 ? 6.031 -13.32 -3.166 1 98.38 102 PRO B C 1
ATOM 2927 O O . PRO B 1 102 ? 5.504 -14.18 -3.879 1 98.38 102 PRO B O 1
ATOM 2930 N N . ALA B 1 103 ? 6.352 -12.156 -3.594 1 98.25 103 ALA B N 1
ATOM 2931 C CA . ALA B 1 103 ? 6.066 -11.719 -4.957 1 98.25 103 ALA B CA 1
ATOM 2932 C C . ALA B 1 103 ? 6.711 -12.656 -5.977 1 98.25 103 ALA B C 1
ATOM 2934 O O . ALA B 1 103 ? 6.148 -12.898 -7.051 1 98.25 103 ALA B O 1
ATOM 2935 N N . GLU B 1 104 ? 7.852 -13.188 -5.656 1 98.31 104 GLU B N 1
ATOM 2936 C CA . GLU B 1 104 ? 8.578 -14.086 -6.551 1 98.31 104 GLU B CA 1
ATOM 2937 C C . GLU B 1 104 ? 7.832 -15.398 -6.754 1 98.31 104 GLU B C 1
ATOM 2939 O O . GLU B 1 104 ? 7.879 -15.984 -7.836 1 98.31 104 GLU B O 1
ATOM 2944 N N . VAL B 1 105 ? 7.188 -15.844 -5.676 1 98.56 105 VAL B N 1
ATOM 2945 C CA . VAL B 1 105 ? 6.379 -17.047 -5.789 1 98.56 105 VAL B CA 1
ATOM 2946 C C . VAL B 1 105 ? 5.145 -16.766 -6.641 1 98.56 105 VAL B C 1
ATOM 2948 O O . VAL B 1 105 ? 4.832 -17.531 -7.562 1 98.56 105 VAL B O 1
ATOM 2951 N N . LEU B 1 106 ? 4.512 -15.664 -6.383 1 98.75 106 LEU B N 1
ATOM 2952 C CA . LEU B 1 106 ? 3.33 -15.266 -7.141 1 98.75 106 LEU B CA 1
ATOM 2953 C C . LEU B 1 106 ? 3.684 -15.008 -8.602 1 98.75 106 LEU B C 1
ATOM 2955 O O . LEU B 1 106 ? 2.9 -15.328 -9.5 1 98.75 106 LEU B O 1
ATOM 2959 N N . SER B 1 107 ? 4.859 -14.461 -8.867 1 98.38 107 SER B N 1
ATOM 2960 C CA . SER B 1 107 ? 5.258 -14.141 -10.234 1 98.38 107 SER B CA 1
ATOM 2961 C C . SER B 1 107 ? 5.418 -15.406 -11.07 1 98.38 107 SER B C 1
ATOM 2963 O O . SER B 1 107 ? 5.207 -15.391 -12.281 1 98.38 107 SER B O 1
ATOM 2965 N N . SER B 1 108 ? 5.816 -16.516 -10.398 1 97.38 108 SER B N 1
ATOM 2966 C CA . SER B 1 108 ? 5.898 -17.766 -11.141 1 97.38 108 SER B CA 1
ATOM 2967 C C . SER B 1 108 ? 4.539 -18.172 -11.695 1 97.38 108 SER B C 1
ATOM 2969 O O . SER B 1 108 ? 4.445 -18.672 -12.812 1 97.38 108 SER B O 1
ATOM 2971 N N . LEU B 1 109 ? 3.5 -18 -10.891 1 97.31 109 LEU B N 1
ATOM 2972 C CA . LEU B 1 109 ? 2.139 -18.266 -11.336 1 97.31 109 LEU B CA 1
ATOM 2973 C C . LEU B 1 109 ? 1.756 -17.344 -12.492 1 97.31 109 LEU B C 1
ATOM 2975 O O . LEU B 1 109 ? 1.23 -17.797 -13.508 1 97.31 109 LEU B O 1
ATOM 2979 N N . THR B 1 110 ? 2.062 -16.047 -12.398 1 98.06 110 THR B N 1
ATOM 2980 C CA . THR B 1 110 ? 1.66 -15.102 -13.438 1 98.06 110 THR B CA 1
ATOM 2981 C C . THR B 1 110 ? 2.502 -15.289 -14.695 1 98.06 110 THR B C 1
ATOM 2983 O O . THR B 1 110 ? 2.02 -15.078 -15.812 1 98.06 110 THR B O 1
ATOM 2986 N N . ASP B 1 111 ? 3.75 -15.656 -14.531 1 96.56 111 ASP B N 1
ATOM 2987 C CA . ASP B 1 111 ? 4.562 -15.984 -15.695 1 96.56 111 ASP B CA 1
ATOM 2988 C C . ASP B 1 111 ? 3.959 -17.156 -16.469 1 96.56 111 ASP B C 1
ATOM 2990 O O . ASP B 1 111 ? 3.947 -17.141 -17.703 1 96.56 111 ASP B O 1
ATOM 2994 N N . ALA B 1 112 ? 3.494 -18.125 -15.719 1 94.81 112 ALA B N 1
ATOM 2995 C CA . ALA B 1 112 ? 2.883 -19.297 -16.344 1 94.81 112 ALA B CA 1
ATOM 2996 C C . ALA B 1 112 ? 1.616 -18.906 -17.109 1 94.81 112 ALA B C 1
ATOM 2998 O O . ALA B 1 112 ? 1.244 -19.562 -18.078 1 94.81 112 ALA B O 1
ATOM 2999 N N . LEU B 1 113 ? 0.965 -17.875 -16.641 1 93 113 LEU B N 1
ATOM 3000 C CA . LEU B 1 113 ? -0.245 -17.375 -17.281 1 93 113 LEU B CA 1
ATOM 3001 C C . LEU B 1 113 ? 0.069 -16.797 -18.656 1 93 113 LEU B C 1
ATOM 3003 O O . LEU B 1 113 ? -0.767 -16.844 -19.562 1 93 113 LEU B O 1
ATOM 3007 N N . ILE B 1 114 ? 1.27 -16.234 -18.844 1 92.44 114 ILE B N 1
ATOM 3008 C CA . ILE B 1 114 ? 1.715 -15.586 -20.078 1 92.44 114 ILE B CA 1
ATOM 3009 C C . ILE B 1 114 ? 2.33 -16.625 -21.016 1 92.44 114 ILE B C 1
ATOM 3011 O O . ILE B 1 114 ? 2.289 -16.469 -22.234 1 92.44 114 ILE B O 1
ATOM 3015 N N . ALA B 1 115 ? 2.865 -17.656 -20.422 1 87 115 ALA B N 1
ATOM 3016 C CA . ALA B 1 115 ? 3.568 -18.688 -21.188 1 87 115 ALA B CA 1
ATOM 3017 C C . ALA B 1 115 ? 2.584 -19.641 -21.859 1 87 115 ALA B C 1
ATOM 3019 O O . ALA B 1 115 ? 1.428 -19.734 -21.453 1 87 115 ALA B O 1
ATOM 3020 N N . PRO B 1 116 ? 3.115 -20.188 -22.969 1 78.62 116 PRO B N 1
ATOM 3021 C CA . PRO B 1 116 ? 2.283 -21.219 -23.594 1 78.62 116 PRO B CA 1
ATOM 3022 C C . PRO B 1 116 ? 1.949 -22.359 -22.625 1 78.62 116 PRO B C 1
ATOM 3024 O O . PRO B 1 116 ? 2.775 -22.734 -21.797 1 78.62 116 PRO B O 1
ATOM 3027 N N . ALA B 1 117 ? 0.697 -22.75 -22.781 1 71.88 117 ALA B N 1
ATOM 3028 C CA . ALA B 1 117 ? 0.233 -23.797 -21.891 1 71.88 117 ALA B CA 1
ATOM 3029 C C . ALA B 1 117 ? 1.117 -25.031 -21.984 1 71.88 117 ALA B C 1
ATOM 3031 O O . ALA B 1 117 ? 1.471 -25.469 -23.094 1 71.88 117 ALA B O 1
ATOM 3032 N N . SER B 1 118 ? 1.895 -25.219 -20.969 1 69.69 118 SER B N 1
ATOM 3033 C CA . SER B 1 118 ? 2.646 -26.469 -20.891 1 69.69 118 SER B CA 1
ATOM 3034 C C . SER B 1 118 ? 1.74 -27.641 -20.531 1 69.69 118 SER B C 1
ATOM 3036 O O . SER B 1 118 ? 0.705 -27.453 -19.891 1 69.69 118 SER B O 1
ATOM 3038 N N . PRO B 1 119 ? 2.033 -28.828 -21.188 1 65.94 119 PRO B N 1
ATOM 3039 C CA . PRO B 1 119 ? 1.196 -29.969 -20.812 1 65.94 119 PRO B CA 1
ATOM 3040 C C . PRO B 1 119 ? 0.984 -30.078 -19.297 1 65.94 119 PRO B C 1
ATOM 3042 O O . PRO B 1 119 ? 1.829 -29.625 -18.531 1 65.94 119 PRO B O 1
ATOM 3045 N N . GLN B 1 120 ? -0.284 -30.438 -18.953 1 63.16 120 GLN B N 1
ATOM 3046 C CA . GLN B 1 120 ? -0.825 -30.469 -17.609 1 63.16 120 GLN B CA 1
ATOM 3047 C C . GLN B 1 120 ? 0.061 -31.297 -16.672 1 63.16 120 GLN B C 1
ATOM 3049 O O . GLN B 1 120 ? 0.327 -32.469 -16.953 1 63.16 120 GLN B O 1
ATOM 3054 N N . SER B 1 121 ? 0.948 -30.609 -15.953 1 74.12 121 SER B N 1
ATOM 3055 C CA . SER B 1 121 ? 1.671 -31.375 -14.938 1 74.12 121 SER B CA 1
ATOM 3056 C C . SER B 1 121 ? 0.906 -31.391 -13.617 1 74.12 121 SER B C 1
ATOM 3058 O O . SER B 1 121 ? 0.102 -30.5 -13.344 1 74.12 121 SER B O 1
ATOM 3060 N N . ASP B 1 122 ? 0.831 -32.625 -12.953 1 88.38 122 ASP B N 1
ATOM 3061 C CA . ASP B 1 122 ? 0.294 -32.75 -11.602 1 88.38 122 ASP B CA 1
ATOM 3062 C C . ASP B 1 122 ? 0.831 -31.656 -10.688 1 88.38 122 ASP B C 1
ATOM 3064 O O . ASP B 1 122 ? 2.035 -31.594 -10.43 1 88.38 122 ASP B O 1
ATOM 3068 N N . PRO B 1 123 ? -0.091 -30.797 -10.281 1 92.31 123 PRO B N 1
ATOM 3069 C CA . PRO B 1 123 ? 0.363 -29.703 -9.438 1 92.31 123 PRO B CA 1
ATOM 3070 C C . PRO B 1 123 ? 1.04 -30.188 -8.148 1 92.31 123 PRO B C 1
ATOM 3072 O O . PRO B 1 123 ? 1.773 -29.422 -7.516 1 92.31 123 PRO B O 1
ATOM 3075 N N . TRP B 1 124 ? 0.854 -31.469 -7.75 1 93.94 124 TRP B N 1
ATOM 3076 C CA . TRP B 1 124 ? 1.438 -32 -6.523 1 93.94 124 TRP B CA 1
ATOM 3077 C C . TRP B 1 124 ? 2.891 -32.406 -6.742 1 93.94 124 TRP B C 1
ATOM 3079 O O . TRP B 1 124 ? 3.645 -32.594 -5.785 1 93.94 124 TRP B O 1
ATOM 3089 N N . GLN B 1 125 ? 3.262 -32.594 -7.957 1 93.31 125 GLN B N 1
ATOM 3090 C CA . GLN B 1 125 ? 4.578 -33.156 -8.273 1 93.31 125 GLN B CA 1
ATOM 3091 C C . GLN B 1 125 ? 5.688 -32.312 -7.648 1 93.31 125 GLN B C 1
ATOM 3093 O O . GLN B 1 125 ? 6.59 -32.844 -7 1 93.31 125 GLN B O 1
ATOM 3098 N N . PRO B 1 126 ? 5.652 -31.016 -7.824 1 94.38 126 PRO B N 1
ATOM 3099 C CA . PRO B 1 126 ? 6.711 -30.219 -7.191 1 94.38 126 PRO B CA 1
ATOM 3100 C C . PRO B 1 126 ? 6.711 -30.328 -5.672 1 94.38 126 PRO B C 1
ATOM 3102 O O . PRO B 1 126 ? 7.77 -30.266 -5.043 1 94.38 126 PRO B O 1
ATOM 3105 N N . VAL B 1 127 ? 5.621 -30.484 -5.055 1 96.62 127 VAL B N 1
ATOM 3106 C CA . VAL B 1 127 ? 5.484 -30.594 -3.607 1 96.62 127 VAL B CA 1
ATOM 3107 C C . VAL B 1 127 ? 6.117 -31.906 -3.129 1 96.62 127 VAL B C 1
ATOM 3109 O O . VAL B 1 127 ? 6.895 -31.906 -2.172 1 96.62 127 VAL B O 1
ATOM 3112 N N . THR B 1 128 ? 5.785 -32.938 -3.877 1 93.62 128 THR B N 1
ATOM 3113 C CA . THR B 1 128 ? 6.336 -34.25 -3.564 1 93.62 128 THR B CA 1
ATOM 3114 C C . THR B 1 128 ? 7.848 -34.281 -3.77 1 93.62 128 THR B C 1
ATOM 3116 O O . THR B 1 128 ? 8.586 -34.781 -2.924 1 93.62 128 THR B O 1
ATOM 3119 N N . SER B 1 129 ? 8.273 -33.688 -4.855 1 93.81 129 SER B N 1
ATOM 3120 C CA . SER B 1 129 ? 9.695 -33.656 -5.199 1 93.81 129 SER B CA 1
ATOM 3121 C C . SER B 1 129 ? 10.5 -32.875 -4.168 1 93.81 129 SER B C 1
ATOM 3123 O O . SER B 1 129 ? 11.68 -33.188 -3.943 1 93.81 129 SER B O 1
ATOM 3125 N N . ALA B 1 130 ? 9.867 -31.922 -3.551 1 95.25 130 ALA B N 1
ATOM 3126 C CA . ALA B 1 130 ? 10.539 -31.078 -2.57 1 95.25 130 ALA B CA 1
ATOM 3127 C C . ALA B 1 130 ? 10.578 -31.75 -1.198 1 95.25 130 ALA B C 1
ATOM 3129 O O . ALA B 1 130 ? 11.188 -31.219 -0.262 1 95.25 130 ALA B O 1
ATOM 3130 N N . GLY B 1 131 ? 9.914 -32.812 -1.054 1 94.12 131 GLY B N 1
ATOM 3131 C CA . GLY B 1 131 ? 9.969 -33.594 0.176 1 94.12 131 GLY B CA 1
ATOM 3132 C C . GLY B 1 131 ? 9 -33.094 1.233 1 94.12 131 GLY B C 1
ATOM 3133 O O . GLY B 1 131 ? 9.203 -33.344 2.428 1 94.12 131 GLY B O 1
ATOM 3134 N N . TRP B 1 132 ? 8 -32.312 0.831 1 96.19 132 TRP B N 1
ATOM 3135 C CA . TRP B 1 132 ? 6.992 -31.906 1.801 1 96.19 132 TRP B CA 1
ATOM 3136 C C . TRP B 1 132 ? 6.195 -33.125 2.291 1 96.19 132 TRP B C 1
ATOM 3138 O O . TRP B 1 132 ? 5.898 -34.031 1.518 1 96.19 132 TRP B O 1
ATOM 3148 N N . ARG B 1 133 ? 5.777 -33.125 3.541 1 93.06 133 ARG B N 1
ATOM 3149 C CA . ARG B 1 133 ? 5.199 -34.281 4.184 1 93.06 133 ARG B CA 1
ATOM 3150 C C . ARG B 1 133 ? 3.68 -34.312 4.031 1 93.06 133 ARG B C 1
ATOM 3152 O O . ARG B 1 133 ? 3.004 -33.344 4.414 1 93.06 133 ARG B O 1
ATOM 3159 N N . PRO B 1 134 ? 3.221 -35.344 3.459 1 92.38 134 PRO B N 1
ATOM 3160 C CA . PRO B 1 134 ? 1.763 -35.469 3.414 1 92.38 134 PRO B CA 1
ATOM 3161 C C . PRO B 1 134 ? 1.16 -35.844 4.762 1 92.38 134 PRO B C 1
ATOM 3163 O O . PRO B 1 134 ? 1.825 -36.469 5.582 1 92.38 134 PRO B O 1
ATOM 3166 N N . ASP B 1 135 ? 0 -35.312 5.035 1 89.12 135 ASP B N 1
ATOM 3167 C CA . ASP B 1 135 ? -0.705 -35.781 6.227 1 89.12 135 ASP B CA 1
ATOM 3168 C C . ASP B 1 135 ? -1.859 -36.719 5.859 1 89.12 135 ASP B C 1
ATOM 3170 O O . ASP B 1 135 ? -2.027 -37.062 4.691 1 89.12 135 ASP B O 1
ATOM 3174 N N . GLU B 1 136 ? -2.67 -37.156 6.832 1 87.25 136 GLU B N 1
ATOM 3175 C CA . GLU B 1 136 ? -3.715 -38.156 6.652 1 87.25 136 GLU B CA 1
ATOM 3176 C C . GLU B 1 136 ? -4.855 -37.625 5.793 1 87.25 136 GLU B C 1
ATOM 3178 O O . GLU B 1 136 ? -5.531 -38.375 5.102 1 87.25 136 GLU B O 1
ATOM 3183 N N . ALA B 1 137 ? -5.023 -36.344 5.773 1 86 137 ALA B N 1
ATOM 3184 C CA . ALA B 1 137 ? -6.137 -35.75 5.059 1 86 137 ALA B CA 1
ATOM 3185 C C . ALA B 1 137 ? -5.754 -35.438 3.615 1 86 137 ALA B C 1
ATOM 3187 O O . ALA B 1 137 ? -6.582 -34.938 2.836 1 86 137 ALA B O 1
ATOM 3188 N N . GLY B 1 138 ? -4.492 -35.75 3.248 1 87.06 138 GLY B N 1
ATOM 3189 C CA . GLY B 1 138 ? -4.051 -35.531 1.882 1 87.06 138 GLY B CA 1
ATOM 3190 C C . GLY B 1 138 ? -3.41 -34.156 1.687 1 87.06 138 GLY B C 1
ATOM 3191 O O . GLY B 1 138 ? -3.076 -33.781 0.562 1 87.06 138 GLY B O 1
ATOM 3192 N N . ALA B 1 139 ? -3.26 -33.438 2.781 1 93 139 ALA B N 1
ATOM 3193 C CA . ALA B 1 139 ? -2.555 -32.156 2.744 1 93 139 ALA B CA 1
ATOM 3194 C C . ALA B 1 139 ? -1.045 -32.375 2.85 1 93 139 ALA B C 1
ATOM 3196 O O . ALA B 1 139 ? -0.582 -33.469 3.172 1 93 139 ALA B O 1
ATOM 3197 N N . ALA B 1 140 ? -0.307 -31.406 2.436 1 96.31 140 ALA B N 1
ATOM 3198 C CA . ALA B 1 140 ? 1.149 -31.438 2.537 1 96.31 140 ALA B CA 1
ATOM 3199 C C . ALA B 1 140 ? 1.668 -30.312 3.43 1 96.31 140 ALA B C 1
ATOM 3201 O O . ALA B 1 140 ? 1.106 -29.219 3.447 1 96.31 140 ALA B O 1
ATOM 3202 N N . HIS B 1 141 ? 2.738 -30.578 4.148 1 95.06 141 HIS B N 1
ATOM 3203 C CA . HIS B 1 141 ? 3.328 -29.609 5.062 1 95.06 141 HIS B CA 1
ATOM 3204 C C . HIS B 1 141 ? 4.797 -29.359 4.734 1 95.06 141 HIS B C 1
ATOM 3206 O 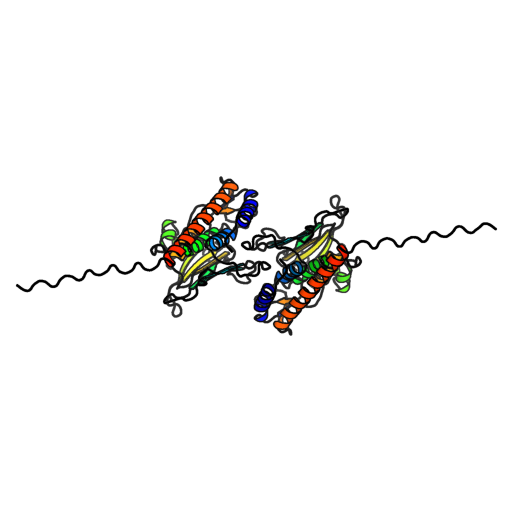O . HIS B 1 141 ? 5.52 -30.297 4.379 1 95.06 141 HIS B O 1
ATOM 3212 N N . SER B 1 142 ? 5.168 -28.094 4.906 1 95.94 142 SER B N 1
ATOM 3213 C CA . SER B 1 142 ? 6.586 -27.781 4.801 1 95.94 142 SER B CA 1
ATOM 3214 C C . SER B 1 142 ? 7.387 -28.453 5.914 1 95.94 142 SER B C 1
ATOM 3216 O O . SER B 1 142 ? 6.82 -28.891 6.918 1 95.94 142 SER B O 1
ATOM 3218 N N . PRO B 1 143 ? 8.711 -28.594 5.684 1 92.56 143 PRO B N 1
ATOM 3219 C CA . PRO B 1 143 ? 9.539 -29.25 6.699 1 92.56 143 PRO B CA 1
ATOM 3220 C C . PRO B 1 143 ? 9.398 -28.609 8.078 1 92.56 143 PRO B C 1
ATOM 3222 O O . PRO B 1 143 ? 9.484 -29.297 9.094 1 92.56 143 PRO B O 1
ATOM 3225 N N . ASP B 1 144 ? 9.25 -27.281 8.172 1 91.19 144 ASP B N 1
ATOM 3226 C CA . ASP B 1 144 ? 9.133 -26.578 9.445 1 91.19 144 ASP B CA 1
ATOM 3227 C C . ASP B 1 144 ? 7.688 -26.609 9.953 1 91.19 144 ASP B C 1
ATOM 3229 O O . ASP B 1 144 ? 7.375 -26.016 10.984 1 91.19 144 ASP B O 1
ATOM 3233 N N . ALA B 1 145 ? 6.754 -27.156 9.148 1 91.62 145 ALA B N 1
ATOM 3234 C CA . ALA B 1 145 ? 5.352 -27.391 9.484 1 91.62 145 ALA B CA 1
ATOM 3235 C C . ALA B 1 145 ? 4.57 -26.078 9.523 1 91.62 145 ALA B C 1
ATOM 3237 O O . ALA B 1 145 ? 3.447 -26.031 10.031 1 91.62 145 ALA B O 1
ATOM 3238 N N . MET B 1 146 ? 5.148 -25.031 8.977 1 94.12 146 MET B N 1
ATOM 3239 C CA . MET B 1 146 ? 4.477 -23.734 9.062 1 94.12 146 MET B CA 1
ATOM 3240 C C . MET B 1 146 ? 3.621 -23.484 7.824 1 94.12 146 MET B C 1
ATOM 3242 O O . MET B 1 146 ? 2.738 -22.625 7.836 1 94.12 146 MET B O 1
ATOM 3246 N N . CYS B 1 147 ? 3.924 -24.141 6.781 1 96 147 CYS B N 1
ATOM 3247 C CA . CYS B 1 147 ? 3.152 -24 5.551 1 96 147 CYS B CA 1
ATOM 3248 C C . CYS B 1 147 ? 2.383 -25.281 5.238 1 96 147 CYS B C 1
ATOM 3250 O O . CYS B 1 147 ? 2.947 -26.375 5.281 1 96 147 CYS B O 1
ATOM 3252 N N . HIS B 1 148 ? 1.136 -25.047 4.887 1 95.19 148 HIS B N 1
ATOM 3253 C CA . HIS B 1 148 ? 0.229 -26.156 4.605 1 95.19 148 HIS B CA 1
ATOM 3254 C C . HIS B 1 148 ? -0.446 -25.984 3.248 1 95.19 148 HIS B C 1
ATOM 3256 O O . HIS B 1 148 ? -0.896 -24.891 2.908 1 95.19 148 HIS B O 1
ATOM 3262 N N . ILE B 1 149 ? -0.477 -27.078 2.465 1 97.31 149 ILE B N 1
ATOM 3263 C CA . ILE B 1 149 ? -1.127 -27.094 1.159 1 97.31 149 ILE B CA 1
ATOM 3264 C C . ILE B 1 149 ? -2.244 -28.141 1.152 1 97.31 149 ILE B C 1
ATOM 3266 O O . ILE B 1 149 ? -2.016 -29.297 1.489 1 97.31 149 ILE B O 1
ATOM 3270 N N . GLU B 1 150 ? -3.416 -27.672 0.781 1 95.31 150 GLU B N 1
ATOM 3271 C CA . GLU B 1 150 ? -4.555 -28.594 0.769 1 95.31 150 GLU B CA 1
ATOM 3272 C C . GLU B 1 150 ? -5.375 -28.438 -0.508 1 95.31 150 GLU B C 1
ATOM 3274 O O . GLU B 1 150 ? -5.676 -27.312 -0.925 1 95.31 150 GLU B O 1
ATOM 3279 N N . ARG B 1 151 ? -5.57 -29.547 -1.138 1 93.5 151 ARG B N 1
ATOM 3280 C CA . ARG B 1 151 ? -6.594 -29.594 -2.178 1 93.5 151 ARG B CA 1
ATOM 3281 C C . ARG B 1 151 ? -7.93 -30.047 -1.604 1 93.5 151 ARG B C 1
ATOM 3283 O O . ARG B 1 151 ? -8.125 -31.234 -1.327 1 93.5 151 ARG B O 1
ATOM 3290 N N . ARG B 1 152 ? -8.781 -29.125 -1.356 1 88.5 152 ARG B N 1
ATOM 3291 C CA . ARG B 1 152 ? -10.023 -29.422 -0.655 1 88.5 152 ARG B CA 1
ATOM 3292 C C . ARG B 1 152 ? -11.086 -29.938 -1.619 1 88.5 152 ARG B C 1
ATOM 3294 O O . ARG B 1 152 ? -11.383 -29.297 -2.631 1 88.5 152 ARG B O 1
ATOM 3301 N N . PRO B 1 153 ? -11.43 -31.219 -1.278 1 75.75 153 PRO B N 1
ATOM 3302 C CA . PRO B 1 153 ? -12.398 -31.859 -2.18 1 75.75 153 PRO B CA 1
ATOM 3303 C C . PRO B 1 153 ? -13.727 -31.109 -2.238 1 75.75 153 PRO B C 1
ATOM 3305 O O . PRO B 1 153 ? -14.008 -30.266 -1.381 1 75.75 153 PRO B O 1
ATOM 3308 N N . THR B 1 154 ? -14.367 -31.516 -3.299 1 65.25 154 THR B N 1
ATOM 3309 C CA . THR B 1 154 ? -15.742 -31.109 -3.6 1 65.25 154 THR B CA 1
ATOM 3310 C C . THR B 1 154 ? -16.656 -31.375 -2.41 1 65.25 154 THR B C 1
ATOM 3312 O O . THR B 1 154 ? -16.422 -32.312 -1.648 1 65.25 154 THR B O 1
ATOM 3315 N N . SER B 1 155 ? -17.266 -30.344 -1.89 1 60.88 155 SER B N 1
ATOM 3316 C CA . SER B 1 155 ? -18.375 -30.578 -0.98 1 60.88 155 SER B CA 1
ATOM 3317 C C . SER B 1 155 ? -19.719 -30.406 -1.695 1 60.88 155 SER B C 1
ATOM 3319 O O . SER B 1 155 ? -19.75 -30.172 -2.904 1 60.88 155 SER B O 1
ATOM 3321 N N . GLU B 1 156 ? -20.828 -30.766 -1.118 1 59.22 156 GLU B N 1
ATOM 3322 C CA . GLU B 1 156 ? -22.156 -30.562 -1.651 1 59.22 156 GLU B CA 1
ATOM 3323 C C . GLU B 1 156 ? -22.266 -29.234 -2.404 1 59.22 156 GLU B C 1
ATOM 3325 O O . GLU B 1 156 ? -23.031 -29.125 -3.361 1 59.22 156 GLU B O 1
ATOM 3330 N N . PHE B 1 157 ? -21.312 -28.391 -2.145 1 54.59 157 PHE B N 1
ATOM 3331 C CA . PHE B 1 157 ? -21.438 -27.031 -2.686 1 54.59 157 PHE B CA 1
ATOM 3332 C C . PHE B 1 157 ? -20.344 -26.766 -3.717 1 54.59 157 PHE B C 1
ATOM 3334 O O . PHE B 1 157 ? -20.375 -25.766 -4.426 1 54.59 157 PHE B O 1
ATOM 3341 N N . HIS B 1 158 ? -19.312 -27.719 -3.703 1 59.53 158 HIS B N 1
ATOM 3342 C CA . HIS B 1 158 ? -18.219 -27.484 -4.645 1 59.53 158 HIS B CA 1
ATOM 3343 C C . HIS B 1 158 ? -18 -28.703 -5.539 1 59.53 158 HIS B C 1
ATOM 3345 O O . HIS B 1 158 ? -17.625 -29.781 -5.051 1 59.53 158 HIS B O 1
ATOM 3351 N N . GLU B 1 159 ? -18.234 -28.625 -6.824 1 65.25 159 GLU B N 1
ATOM 3352 C CA . GLU B 1 159 ? -18.156 -29.719 -7.785 1 65.25 159 GLU B CA 1
ATOM 3353 C C . GLU B 1 159 ? -16.703 -30.062 -8.109 1 65.25 159 GLU B C 1
ATOM 3355 O O . GLU B 1 159 ? -16.406 -31.141 -8.625 1 65.25 159 GLU B O 1
ATOM 3360 N N . ARG B 1 160 ? -15.836 -29.125 -7.867 1 78.62 160 ARG B N 1
ATOM 3361 C CA . ARG B 1 160 ? -14.422 -29.359 -8.156 1 78.62 160 ARG B CA 1
ATOM 3362 C C . ARG B 1 160 ? -13.539 -28.875 -7.008 1 78.62 160 ARG B C 1
ATOM 3364 O O . ARG B 1 160 ? -13.938 -27.984 -6.242 1 78.62 160 ARG B O 1
ATOM 3371 N N . PRO B 1 161 ? -12.484 -29.578 -6.824 1 87.44 161 PRO B N 1
ATOM 3372 C CA . PRO B 1 161 ? -11.641 -29.203 -5.684 1 87.44 161 PRO B CA 1
ATOM 3373 C C . PRO B 1 161 ? -10.953 -27.859 -5.871 1 87.44 161 PRO B C 1
ATOM 3375 O O . PRO B 1 161 ? -10.703 -27.438 -7.004 1 87.44 161 PRO B O 1
ATOM 3378 N N . SER B 1 162 ? -10.758 -27.141 -4.824 1 93.94 162 SER B N 1
ATOM 3379 C CA . SER B 1 162 ? -10.031 -25.875 -4.793 1 93.94 162 SER B CA 1
ATOM 3380 C C . SER B 1 162 ? -8.719 -26.016 -4.023 1 93.94 162 SER B C 1
ATOM 3382 O O . SER B 1 162 ? -8.539 -26.969 -3.264 1 93.94 162 SER B O 1
ATOM 3384 N N . TRP B 1 163 ? -7.816 -25.219 -4.285 1 96.12 163 TRP B N 1
ATOM 3385 C CA . TRP B 1 163 ? -6.516 -25.25 -3.627 1 96.12 163 TRP B CA 1
ATOM 3386 C C . TRP B 1 163 ? -6.445 -24.219 -2.508 1 96.12 163 TRP B C 1
ATOM 3388 O O . TRP B 1 163 ? -6.805 -23.062 -2.705 1 96.12 163 TRP B O 1
ATOM 3398 N N . HIS B 1 164 ? -5.988 -24.641 -1.338 1 96.44 164 HIS B N 1
ATOM 3399 C CA . HIS B 1 164 ? -5.797 -23.797 -0.16 1 96.44 164 HIS B CA 1
ATOM 3400 C C . HIS B 1 164 ? -4.371 -23.922 0.374 1 96.44 164 HIS B C 1
ATOM 3402 O O . HIS B 1 164 ? -3.932 -25.016 0.743 1 96.44 164 HIS B O 1
ATOM 3408 N N . ILE B 1 165 ? -3.676 -22.906 0.366 1 97.69 165 ILE B N 1
ATOM 3409 C CA . ILE B 1 165 ? -2.34 -22.828 0.943 1 97.69 165 ILE B CA 1
ATOM 3410 C C . ILE B 1 165 ? -2.342 -21.859 2.121 1 97.69 165 ILE B C 1
ATOM 3412 O O . ILE B 1 165 ? -2.863 -20.75 2.014 1 97.69 165 ILE B O 1
ATOM 3416 N N . GLU B 1 166 ? -1.773 -22.25 3.23 1 96.5 166 GLU B N 1
ATOM 3417 C CA . GLU B 1 166 ? -1.744 -21.391 4.41 1 96.5 166 GLU B CA 1
ATOM 3418 C C . GLU B 1 166 ? -0.393 -21.469 5.113 1 96.5 166 GLU B C 1
ATOM 3420 O O . GLU B 1 166 ? 0.198 -22.547 5.219 1 96.5 166 GLU B O 1
ATOM 3425 N N . VAL B 1 167 ? 0.122 -20.391 5.488 1 96.5 167 VAL B N 1
ATOM 3426 C CA . VAL B 1 167 ? 1.261 -20.281 6.395 1 96.5 167 VAL B CA 1
ATOM 3427 C C . VAL B 1 167 ? 0.788 -19.812 7.766 1 96.5 167 VAL B C 1
ATOM 3429 O O . VAL B 1 167 ? 0.084 -18.797 7.875 1 96.5 167 VAL B O 1
ATOM 3432 N N . ARG B 1 168 ? 1.141 -20.547 8.766 1 94.56 168 ARG B N 1
ATOM 3433 C CA . ARG B 1 168 ? 0.738 -20.25 10.141 1 94.56 168 ARG B CA 1
ATOM 3434 C C . ARG B 1 168 ? 1.925 -20.344 11.094 1 94.56 168 ARG B C 1
ATOM 3436 O O . ARG B 1 168 ? 2.869 -21.094 10.836 1 94.56 168 ARG B O 1
ATOM 3443 N N . ASP B 1 169 ? 1.837 -19.547 12.18 1 89.06 169 ASP B N 1
ATOM 3444 C CA . ASP B 1 169 ? 2.846 -19.656 13.227 1 89.06 169 ASP B CA 1
ATOM 3445 C C . ASP B 1 169 ? 2.734 -20.984 13.961 1 89.06 169 ASP B C 1
ATOM 3447 O O . ASP B 1 169 ? 1.632 -21.453 14.266 1 89.06 169 ASP B O 1
ATOM 3451 N N . ALA B 1 170 ? 3.789 -21.875 13.906 1 73.62 170 ALA B N 1
ATOM 3452 C CA . ALA B 1 170 ? 3.818 -23.219 14.461 1 73.62 170 ALA B CA 1
ATOM 3453 C C . ALA B 1 170 ? 3.592 -23.203 15.969 1 73.62 170 ALA B C 1
ATOM 3455 O O . ALA B 1 170 ? 4.422 -22.688 16.719 1 73.62 170 ALA B O 1
ATOM 3456 N N . HIS B 1 171 ? 2.561 -22.438 16.484 1 64.56 171 HIS B N 1
ATOM 3457 C CA . HIS B 1 171 ? 2.484 -22.688 17.922 1 64.56 171 HIS B CA 1
ATOM 3458 C C . HIS B 1 171 ? 2.312 -24.172 18.219 1 64.56 171 HIS B C 1
ATOM 3460 O O . HIS B 1 171 ? 2.248 -25 17.297 1 64.56 171 HIS B O 1
ATOM 3466 N N . ASP B 1 172 ? 1.817 -24.594 19.297 1 59.41 172 ASP B N 1
ATOM 3467 C CA . ASP B 1 172 ? 1.663 -25.969 19.766 1 59.41 172 ASP B CA 1
ATOM 3468 C C . ASP B 1 172 ? 0.756 -26.766 18.828 1 59.41 172 ASP B C 1
ATOM 3470 O O . ASP B 1 172 ? -0.099 -26.188 18.141 1 59.41 172 ASP B O 1
ATOM 3474 N N . THR B 1 173 ? 1.323 -27.984 18.266 1 56.41 173 THR B N 1
ATOM 3475 C CA . THR B 1 173 ? 0.658 -28.953 17.406 1 56.41 173 THR B CA 1
ATOM 3476 C C . THR B 1 173 ? -0.85 -28.938 17.641 1 56.41 173 THR B C 1
ATOM 3478 O O . THR B 1 173 ? -1.63 -29.156 16.719 1 56.41 173 THR B O 1
ATOM 3481 N N . GLN B 1 174 ? -1.24 -28.609 18.859 1 60.12 174 GLN B N 1
ATOM 3482 C CA . GLN B 1 174 ? -2.645 -28.734 19.234 1 60.12 174 GLN B CA 1
ATOM 3483 C C . GLN B 1 174 ? -3.398 -27.422 18.969 1 60.12 174 GLN B C 1
ATOM 3485 O O . GLN B 1 174 ? -4.613 -27.438 18.766 1 60.12 174 GLN B O 1
ATOM 3490 N N . TYR B 1 175 ? -2.592 -26.359 18.891 1 68.5 175 TYR B N 1
ATOM 3491 C CA . TYR B 1 175 ? -3.248 -25.062 18.703 1 68.5 175 TYR B CA 1
ATOM 3492 C C . TYR B 1 175 ? -2.592 -24.281 17.578 1 68.5 175 TYR B C 1
ATOM 3494 O O . TYR B 1 175 ? -1.565 -23.625 17.781 1 68.5 175 TYR B O 1
ATOM 3502 N N . PRO B 1 176 ? -3.24 -24.344 16.328 1 74.75 176 PRO B N 1
ATOM 3503 C CA . PRO B 1 176 ? -2.641 -23.625 15.203 1 74.75 176 PRO B CA 1
ATOM 3504 C C . PRO B 1 176 ? -2.49 -22.125 15.484 1 74.75 176 PRO B C 1
ATOM 3506 O O . PRO B 1 176 ? -3.381 -21.516 16.078 1 74.75 176 PRO B O 1
ATOM 3509 N N . GLY B 1 177 ? -1.311 -21.609 15.367 1 82.5 177 GLY B N 1
ATOM 3510 C CA . GLY B 1 177 ? -1.044 -20.188 15.516 1 82.5 177 GLY B CA 1
ATOM 3511 C C . GLY B 1 177 ? -1.778 -19.344 14.492 1 82.5 177 GLY B C 1
ATOM 3512 O O . GLY B 1 177 ? -2.521 -19.859 13.664 1 82.5 177 GLY B O 1
ATOM 3513 N N . PRO B 1 178 ? -1.711 -18.094 14.672 1 89.06 178 PRO B N 1
ATOM 3514 C CA . PRO B 1 178 ? -2.387 -17.188 13.742 1 89.06 178 PRO B CA 1
ATOM 3515 C C . PRO B 1 178 ? -1.895 -17.344 12.305 1 89.06 178 PRO B C 1
ATOM 3517 O O . PRO B 1 178 ? -0.724 -17.672 12.078 1 89.06 178 PRO B O 1
ATOM 3520 N N . ARG B 1 179 ? -2.803 -17.234 11.391 1 93.88 179 ARG B N 1
ATOM 3521 C CA . ARG B 1 179 ? -2.451 -17.25 9.977 1 93.88 179 ARG B CA 1
ATOM 3522 C C . ARG B 1 179 ? -1.531 -16.078 9.625 1 93.88 179 ARG B C 1
ATOM 3524 O O . ARG B 1 179 ? -1.803 -14.938 9.992 1 93.88 179 ARG B O 1
ATOM 3531 N N . ILE B 1 180 ? -0.462 -16.406 8.977 1 95.44 180 ILE B N 1
ATOM 3532 C CA . ILE B 1 180 ? 0.492 -15.406 8.508 1 95.44 180 ILE B CA 1
ATOM 3533 C C . ILE B 1 180 ? 0.091 -14.922 7.113 1 95.44 180 ILE B C 1
ATOM 3535 O O . ILE B 1 180 ? -0.086 -13.719 6.895 1 95.44 180 ILE B O 1
ATOM 3539 N N . TRP B 1 181 ? -0.123 -15.789 6.215 1 97.06 181 TRP B N 1
ATOM 3540 C CA . TRP B 1 181 ? -0.716 -15.477 4.918 1 97.06 181 TRP B CA 1
ATOM 3541 C C . TRP B 1 181 ? -1.353 -16.719 4.297 1 97.06 181 TRP B C 1
ATOM 3543 O O . TRP B 1 181 ? -1.207 -17.828 4.816 1 97.06 181 TRP B O 1
ATOM 3553 N N . HIS B 1 182 ? -2.105 -16.469 3.193 1 97.81 182 HIS B N 1
ATOM 3554 C CA . HIS B 1 182 ? -2.785 -17.578 2.529 1 97.81 182 HIS B CA 1
ATOM 3555 C C . HIS B 1 182 ? -2.795 -17.391 1.016 1 97.81 182 HIS B C 1
ATOM 3557 O O . HIS B 1 182 ? -2.461 -16.312 0.517 1 97.81 182 HIS B O 1
ATOM 3563 N N . ALA B 1 183 ? -3.061 -18.422 0.363 1 98.56 183 ALA B N 1
ATOM 3564 C CA . ALA B 1 183 ? -3.373 -18.453 -1.063 1 98.56 183 ALA B CA 1
ATOM 3565 C C . ALA B 1 183 ? -4.559 -19.375 -1.35 1 98.56 183 ALA B C 1
ATOM 3567 O O . ALA B 1 183 ? -4.691 -20.438 -0.738 1 98.56 183 ALA B O 1
ATOM 3568 N N . TYR B 1 184 ? -5.398 -18.922 -2.18 1 97.88 184 TYR B N 1
ATOM 3569 C CA . TYR B 1 184 ? -6.586 -19.656 -2.58 1 97.88 184 TYR B CA 1
ATOM 3570 C C . TYR B 1 184 ? -6.746 -19.656 -4.098 1 97.88 184 TYR B C 1
ATOM 3572 O O . TYR B 1 184 ? -6.676 -18.609 -4.734 1 97.88 184 TYR B O 1
ATOM 3580 N N . LEU B 1 185 ? -6.879 -20.781 -4.715 1 97.19 185 LEU B N 1
ATOM 3581 C CA . LEU B 1 185 ? -7.219 -20.938 -6.121 1 97.19 185 LEU B CA 1
ATOM 3582 C C . LEU B 1 185 ? -8.484 -21.781 -6.281 1 97.19 185 LEU B C 1
ATOM 3584 O O . LEU B 1 185 ? -8.539 -22.922 -5.816 1 97.19 185 LEU B O 1
ATOM 3588 N N . ASP B 1 186 ? -9.422 -21.203 -6.926 1 94.75 186 ASP B N 1
ATOM 3589 C CA . ASP B 1 186 ? -10.727 -21.875 -6.953 1 94.75 186 ASP B CA 1
ATOM 3590 C C . ASP B 1 186 ? -10.695 -23.094 -7.867 1 94.75 186 ASP B C 1
ATOM 3592 O O . ASP B 1 186 ? -9.641 -23.469 -8.383 1 94.75 186 ASP B O 1
ATOM 3596 N N . GLU B 1 187 ? -11.805 -23.766 -8.047 1 91.38 187 GLU B N 1
ATOM 3597 C CA . GLU B 1 187 ? -11.898 -25.094 -8.656 1 91.38 187 GLU B CA 1
ATOM 3598 C C . GLU B 1 187 ? -11.625 -25.031 -10.156 1 91.38 187 GLU B C 1
ATOM 3600 O O . GLU B 1 187 ? -11.328 -26.047 -10.781 1 91.38 187 GLU B O 1
ATOM 3605 N N . HIS B 1 188 ? -11.734 -23.875 -10.695 1 91.75 188 HIS B N 1
ATOM 3606 C CA . HIS B 1 188 ? -11.586 -23.781 -12.141 1 91.75 188 HIS B CA 1
ATOM 3607 C C . HIS B 1 188 ? -10.219 -23.234 -12.523 1 91.75 188 HIS B C 1
ATOM 3609 O O . HIS B 1 188 ? -9.898 -23.125 -13.711 1 91.75 188 HIS B O 1
ATOM 3615 N N . ALA B 1 189 ? -9.398 -22.891 -11.5 1 93.38 189 ALA B N 1
ATOM 3616 C CA . ALA B 1 189 ? -8.047 -22.438 -11.805 1 93.38 189 ALA B CA 1
ATOM 3617 C C . ALA B 1 189 ? -7.25 -23.531 -12.523 1 93.38 189 ALA B C 1
ATOM 3619 O O . ALA B 1 189 ? -7.223 -24.672 -12.086 1 93.38 189 ALA B O 1
ATOM 3620 N N . PRO B 1 190 ? -6.562 -23.188 -13.641 1 91.44 190 PRO B N 1
ATOM 3621 C CA . PRO B 1 190 ? -5.805 -24.188 -14.391 1 91.44 190 PRO B CA 1
ATOM 3622 C C . PRO B 1 190 ? -4.703 -24.844 -13.555 1 91.44 190 PRO B C 1
ATOM 3624 O O . PRO B 1 190 ? -3.982 -24.156 -12.828 1 91.44 190 PRO B O 1
ATOM 3627 N N . ASP B 1 191 ? -4.496 -26.125 -13.703 1 91.06 191 ASP B N 1
ATOM 3628 C CA . ASP B 1 191 ? -3.545 -26.906 -12.93 1 91.06 191 ASP B CA 1
ATOM 3629 C C . ASP B 1 191 ? -2.117 -26.406 -13.141 1 91.06 191 ASP B C 1
ATOM 3631 O O . ASP B 1 191 ? -1.3 -26.438 -12.219 1 91.06 191 ASP B O 1
ATOM 3635 N N . HIS B 1 192 ? -1.822 -26.016 -14.359 1 92.75 192 HIS B N 1
ATOM 3636 C CA . HIS B 1 192 ? -0.444 -25.625 -14.625 1 92.75 192 HIS B CA 1
ATOM 3637 C C . HIS B 1 192 ? -0.081 -24.344 -13.867 1 92.75 192 HIS B C 1
ATOM 3639 O O . HIS B 1 192 ? 1.083 -24.141 -13.523 1 92.75 192 HIS B O 1
ATOM 3645 N N . LEU B 1 193 ? -1.06 -23.453 -13.641 1 95.12 193 LEU B N 1
ATOM 3646 C CA . LEU B 1 193 ? -0.81 -22.25 -12.836 1 95.12 193 LEU B CA 1
ATOM 3647 C C . LEU B 1 193 ? -0.549 -22.625 -11.383 1 95.12 193 LEU B C 1
ATOM 3649 O O . LEU B 1 193 ? 0.376 -22.094 -10.758 1 95.12 193 LEU B O 1
ATOM 3653 N N . VAL B 1 194 ? -1.361 -23.562 -10.914 1 95.31 194 VAL B N 1
ATOM 3654 C CA . VAL B 1 194 ? -1.174 -24.047 -9.555 1 95.31 194 VAL B CA 1
ATOM 3655 C C . VAL B 1 194 ? 0.207 -24.688 -9.422 1 95.31 194 VAL B C 1
ATOM 3657 O O . VAL B 1 194 ? 0.93 -24.422 -8.461 1 95.31 194 VAL B O 1
ATOM 3660 N N . GLY B 1 195 ? 0.504 -25.5 -10.398 1 94.94 195 GLY B N 1
ATOM 3661 C CA . GLY B 1 195 ? 1.804 -26.156 -10.398 1 94.94 195 GLY B CA 1
ATOM 3662 C C . GLY B 1 195 ? 2.963 -25.172 -10.359 1 94.94 195 GLY B C 1
ATOM 3663 O O . GLY B 1 195 ? 3.941 -25.391 -9.648 1 94.94 195 GLY B O 1
ATOM 3664 N N . ALA B 1 196 ? 2.889 -24.109 -11.148 1 95.88 196 ALA B N 1
ATOM 3665 C CA . ALA B 1 196 ? 3.93 -23.078 -11.18 1 95.88 196 ALA B CA 1
ATOM 3666 C C . ALA B 1 196 ? 4.082 -22.422 -9.82 1 95.88 196 ALA B C 1
ATOM 3668 O O . ALA B 1 196 ? 5.199 -22.188 -9.352 1 95.88 196 ALA B O 1
ATOM 3669 N N . PHE B 1 197 ? 2.973 -22.156 -9.211 1 97.81 197 PHE B N 1
ATOM 3670 C CA . PHE B 1 197 ? 2.975 -21.531 -7.891 1 97.81 197 PHE B CA 1
ATOM 3671 C C . PHE B 1 197 ? 3.619 -22.453 -6.859 1 97.81 197 PHE B C 1
ATOM 3673 O O . PHE B 1 197 ? 4.512 -22.031 -6.117 1 97.81 197 PHE B O 1
ATOM 3680 N N . LEU B 1 198 ? 3.154 -23.672 -6.816 1 97.69 198 LEU B N 1
ATOM 3681 C CA . LEU B 1 198 ? 3.643 -24.625 -5.824 1 97.69 198 LEU B CA 1
ATOM 3682 C C . LEU B 1 198 ? 5.109 -24.953 -6.066 1 97.69 198 LEU B C 1
ATOM 3684 O O . LEU B 1 198 ? 5.871 -25.141 -5.113 1 97.69 198 LEU B O 1
ATOM 3688 N N . SER B 1 199 ? 5.516 -25.031 -7.336 1 96.75 199 SER B N 1
ATOM 3689 C CA . SER B 1 199 ? 6.926 -25.266 -7.648 1 96.75 199 SER B CA 1
ATOM 3690 C C . SER B 1 199 ? 7.801 -24.141 -7.082 1 96.75 199 SER B C 1
ATOM 3692 O O . SER B 1 199 ? 8.844 -24.422 -6.488 1 96.75 199 SER B O 1
ATOM 3694 N N . ALA B 1 200 ? 7.348 -22.938 -7.254 1 98 200 ALA B N 1
ATOM 3695 C CA . ALA B 1 200 ? 8.094 -21.797 -6.723 1 98 200 ALA B CA 1
ATOM 3696 C C . ALA B 1 200 ? 8.086 -21.797 -5.199 1 98 200 ALA B C 1
ATOM 3698 O O . ALA B 1 200 ? 9.086 -21.453 -4.562 1 98 200 ALA B O 1
ATOM 3699 N N . LEU B 1 201 ? 6.953 -22.125 -4.617 1 98.44 201 LEU B N 1
ATOM 3700 C CA . LEU B 1 201 ? 6.781 -22.109 -3.17 1 98.44 201 LEU B CA 1
ATOM 3701 C C . LEU B 1 201 ? 7.695 -23.141 -2.506 1 98.44 201 LEU B C 1
ATOM 3703 O O . LEU B 1 201 ? 8.281 -22.859 -1.455 1 98.44 201 LEU B O 1
ATOM 3707 N N . THR B 1 202 ? 7.867 -24.266 -3.18 1 97.56 202 THR B N 1
ATOM 3708 C CA . THR B 1 202 ? 8.586 -25.375 -2.557 1 97.56 202 THR B CA 1
ATOM 3709 C C . THR B 1 202 ? 10.062 -25.344 -2.951 1 97.56 202 THR B C 1
ATOM 3711 O O . THR B 1 202 ? 10.844 -26.172 -2.48 1 97.56 202 THR B O 1
ATOM 3714 N N . ASP B 1 203 ? 10.414 -24.453 -3.844 1 97.38 203 ASP B N 1
ATOM 3715 C CA . ASP B 1 203 ? 11.82 -24.266 -4.207 1 97.38 203 ASP B CA 1
ATOM 3716 C C . ASP B 1 203 ? 12.656 -23.891 -2.986 1 97.38 203 ASP B C 1
ATOM 3718 O O . ASP B 1 203 ? 12.258 -23.062 -2.176 1 97.38 203 ASP B O 1
ATOM 3722 N N . GLN B 1 204 ? 13.812 -24.484 -2.838 1 96 204 GLN B N 1
ATOM 3723 C CA . GLN B 1 204 ? 14.625 -24.312 -1.638 1 96 204 GLN B CA 1
ATOM 3724 C C . GLN B 1 204 ? 15.57 -23.125 -1.784 1 96 204 GLN B C 1
ATOM 3726 O O . GLN B 1 204 ? 16.172 -22.688 -0.804 1 96 204 GLN B O 1
ATOM 3731 N N . SER B 1 205 ? 15.695 -22.641 -2.984 1 96.75 205 SER B N 1
ATOM 3732 C CA . SER B 1 205 ? 16.562 -21.484 -3.172 1 96.75 205 SER B CA 1
ATOM 3733 C C . SER B 1 205 ? 16.016 -20.266 -2.424 1 96.75 205 SER B C 1
ATOM 3735 O O . SER B 1 205 ? 14.805 -20.031 -2.4 1 96.75 205 SER B O 1
ATOM 3737 N N . PRO B 1 206 ? 16.891 -19.531 -1.816 1 97.19 206 PRO B N 1
ATOM 3738 C CA . PRO B 1 206 ? 16.422 -18.391 -1.036 1 97.19 206 PRO B CA 1
ATOM 3739 C C . PRO B 1 206 ? 15.945 -17.234 -1.913 1 97.19 206 PRO B C 1
ATOM 3741 O O . PRO B 1 206 ? 16.172 -17.234 -3.127 1 97.19 206 PRO B O 1
ATOM 3744 N N . LEU B 1 207 ? 15.211 -16.344 -1.326 1 97.38 207 LEU B N 1
ATOM 3745 C CA . LEU B 1 207 ? 14.797 -15.094 -1.961 1 97.38 207 LEU B CA 1
ATOM 3746 C C . LEU B 1 207 ? 15.625 -13.922 -1.451 1 97.38 207 LEU B C 1
ATOM 3748 O O . LEU B 1 207 ? 16.031 -13.906 -0.287 1 97.38 207 LEU B O 1
ATOM 3752 N N . GLN B 1 208 ? 15.828 -12.961 -2.283 1 95.75 208 GLN B N 1
ATOM 3753 C CA . GLN B 1 208 ? 16.672 -11.828 -1.904 1 95.75 208 GLN B CA 1
ATOM 3754 C C . GLN B 1 208 ? 15.836 -10.734 -1.235 1 95.75 208 GLN B C 1
ATOM 3756 O O . GLN B 1 208 ? 14.773 -10.359 -1.735 1 95.75 208 GLN B O 1
ATOM 3761 N N . ARG B 1 209 ? 16.281 -10.305 -0.122 1 95.06 209 ARG B N 1
ATOM 3762 C CA . ARG B 1 209 ? 15.672 -9.211 0.631 1 95.06 209 ARG B CA 1
ATOM 3763 C C . ARG B 1 209 ? 16.719 -8.188 1.054 1 95.06 209 ARG B C 1
ATOM 3765 O O . ARG B 1 209 ? 17.891 -8.531 1.235 1 95.06 209 ARG B O 1
ATOM 3772 N N . GLY B 1 210 ? 16.281 -6.922 1.053 1 90.38 210 GLY B N 1
ATOM 3773 C CA . GLY B 1 210 ? 17.141 -5.922 1.653 1 90.38 210 GLY B CA 1
ATOM 3774 C C . GLY B 1 210 ? 17.25 -6.047 3.162 1 90.38 210 GLY B C 1
ATOM 3775 O O . GLY B 1 210 ? 16.469 -6.781 3.781 1 90.38 210 GLY B O 1
ATOM 3776 N N . MET B 1 211 ? 18.172 -5.324 3.705 1 83.31 211 MET B N 1
ATOM 3777 C CA . MET B 1 211 ? 18.453 -5.391 5.133 1 83.31 211 MET B CA 1
ATOM 3778 C C . MET B 1 211 ? 17.219 -5.059 5.961 1 83.31 211 MET B C 1
ATOM 3780 O O . MET B 1 211 ? 16.953 -5.707 6.973 1 83.31 211 MET B O 1
ATOM 3784 N N . PHE B 1 212 ? 16.328 -4.172 5.496 1 83.25 212 PHE B N 1
ATOM 3785 C CA . PHE B 1 212 ? 15.227 -3.703 6.324 1 83.25 212 PHE B CA 1
ATOM 3786 C C . PHE B 1 212 ? 13.891 -4.156 5.746 1 83.25 212 PHE B C 1
ATOM 3788 O O . PHE B 1 212 ? 12.836 -3.691 6.18 1 83.25 212 PHE B O 1
ATOM 3795 N N . ASP B 1 213 ? 14.047 -5.062 4.789 1 88.94 213 ASP B N 1
ATOM 3796 C CA . ASP B 1 213 ? 12.805 -5.578 4.223 1 88.94 213 ASP B CA 1
ATOM 3797 C C . ASP B 1 213 ? 12.031 -6.395 5.254 1 88.94 213 ASP B C 1
ATOM 3799 O O . ASP B 1 213 ? 12.625 -7.117 6.055 1 88.94 213 ASP B O 1
ATOM 3803 N N . ARG B 1 214 ? 10.711 -6.25 5.152 1 86.81 214 ARG B N 1
ATOM 3804 C CA . ARG B 1 214 ? 9.82 -7.008 6.023 1 86.81 214 ARG B CA 1
ATOM 3805 C C . ARG B 1 214 ? 9.852 -8.492 5.68 1 86.81 214 ARG B C 1
ATOM 3807 O O . ARG B 1 214 ? 9.789 -8.867 4.508 1 86.81 214 ARG B O 1
ATOM 3814 N N . THR B 1 215 ? 10.016 -9.344 6.707 1 91.06 215 THR B N 1
ATOM 3815 C CA . THR B 1 215 ? 9.836 -10.789 6.551 1 91.06 215 THR B CA 1
ATOM 3816 C C . THR B 1 215 ? 8.445 -11.211 7.016 1 91.06 215 THR B C 1
ATOM 3818 O O . THR B 1 215 ? 7.715 -10.414 7.617 1 91.06 215 THR B O 1
ATOM 3821 N N . ALA B 1 216 ? 8.055 -12.422 6.691 1 91.88 216 ALA B N 1
ATOM 3822 C CA . ALA B 1 216 ? 6.734 -12.914 7.07 1 91.88 216 ALA B CA 1
ATOM 3823 C C . ALA B 1 216 ? 6.715 -13.375 8.523 1 91.88 216 ALA B C 1
ATOM 3825 O O . ALA B 1 216 ? 5.668 -13.344 9.18 1 91.88 216 ALA B O 1
ATOM 3826 N N . HIS B 1 217 ? 7.828 -13.82 8.977 1 90.81 217 HIS B N 1
ATOM 3827 C CA . HIS B 1 217 ? 7.957 -14.367 10.328 1 90.81 217 HIS B CA 1
ATOM 3828 C C . HIS B 1 217 ? 9.367 -14.172 10.867 1 90.81 217 HIS B C 1
ATOM 3830 O O . HIS B 1 217 ? 10.336 -14.172 10.109 1 90.81 217 HIS B O 1
ATOM 3836 N N . TYR B 1 218 ? 9.461 -14.086 12.156 1 88.62 218 TYR B N 1
ATOM 3837 C CA . TYR B 1 218 ? 10.75 -13.836 12.781 1 88.62 218 TYR B CA 1
ATOM 3838 C C . TYR B 1 218 ? 11.68 -15.039 12.617 1 88.62 218 TYR B C 1
ATOM 3840 O O . TYR B 1 218 ? 12.898 -14.906 12.734 1 88.62 218 TYR B O 1
ATOM 3848 N N . SER B 1 219 ? 11.133 -16.25 12.359 1 89.75 219 SER B N 1
ATOM 3849 C CA . SER B 1 219 ? 11.945 -17.453 12.227 1 89.75 219 SER B CA 1
ATOM 3850 C C . SER B 1 219 ? 12.594 -17.531 10.852 1 89.75 219 SER B C 1
ATOM 3852 O O . SER B 1 219 ? 13.422 -18.406 10.602 1 89.75 219 SER B O 1
ATOM 3854 N N . ALA B 1 220 ? 12.188 -16.609 9.945 1 92.75 220 ALA B N 1
ATOM 3855 C CA . ALA B 1 220 ? 12.867 -16.562 8.648 1 92.75 220 ALA B CA 1
ATOM 3856 C C . ALA B 1 220 ? 14.367 -16.359 8.828 1 92.75 220 ALA B C 1
ATOM 3858 O O . ALA B 1 220 ? 14.789 -15.523 9.633 1 92.75 220 ALA B O 1
ATOM 3859 N N . VAL B 1 221 ? 15.102 -17.078 8.141 1 92 221 VAL B N 1
ATOM 3860 C CA . VAL B 1 221 ? 16.562 -16.969 8.211 1 92 221 VAL B CA 1
ATOM 3861 C C . VAL B 1 221 ? 17.047 -15.984 7.152 1 92 221 VAL B C 1
ATOM 3863 O O . VAL B 1 221 ? 16.781 -16.156 5.961 1 92 221 VAL B O 1
ATOM 3866 N N . LYS B 1 222 ? 17.656 -14.977 7.609 1 92.56 222 LYS B N 1
ATOM 3867 C CA . LYS B 1 222 ? 18.266 -14.008 6.707 1 92.56 222 LYS B CA 1
ATOM 3868 C C . LYS B 1 222 ? 19.797 -14.023 6.824 1 92.56 222 LYS B C 1
ATOM 3870 O O . LYS B 1 222 ? 20.344 -13.828 7.91 1 92.56 222 LYS B O 1
ATOM 3875 N N . GLU B 1 223 ? 20.5 -14.328 5.738 1 95.12 223 GLU B N 1
ATOM 3876 C CA . GLU B 1 223 ? 21.953 -14.312 5.684 1 95.12 223 GLU B CA 1
ATOM 3877 C C . GLU B 1 223 ? 22.453 -13.469 4.508 1 95.12 223 GLU B C 1
ATOM 3879 O O . GLU B 1 223 ? 21.781 -13.375 3.48 1 95.12 223 GLU B O 1
ATOM 3884 N N . PRO B 1 224 ? 23.609 -12.859 4.711 1 93.69 224 PRO B N 1
ATOM 3885 C CA . PRO B 1 224 ? 24.125 -12.109 3.564 1 93.69 224 PRO B CA 1
ATOM 3886 C C . PRO B 1 224 ? 24.172 -12.938 2.285 1 93.69 224 PRO B C 1
ATOM 3888 O O . PRO B 1 224 ? 24.609 -14.094 2.311 1 93.69 224 PRO B O 1
ATOM 3891 N N . SER B 1 225 ? 23.703 -12.398 1.317 1 94.81 225 SER B N 1
ATOM 3892 C CA . SER B 1 225 ? 23.672 -13.078 0.029 1 94.81 225 SER B CA 1
ATOM 3893 C C . SER B 1 225 ? 25.016 -12.984 -0.683 1 94.81 225 SER B C 1
ATOM 3895 O O . SER B 1 225 ? 25.672 -11.938 -0.639 1 94.81 225 SER B O 1
ATOM 3897 N N . PRO B 1 226 ? 25.453 -14.062 -1.336 1 94.06 226 PRO B N 1
ATOM 3898 C CA . PRO B 1 226 ? 26.656 -13.977 -2.154 1 94.06 226 PRO B CA 1
ATOM 3899 C C . PRO B 1 226 ? 26.453 -13.156 -3.426 1 94.06 226 PRO B C 1
ATOM 3901 O O . PRO B 1 226 ? 27.422 -12.82 -4.113 1 94.06 226 PRO B O 1
ATOM 3904 N N . LEU B 1 227 ? 25.281 -12.789 -3.68 1 94.25 227 LEU B N 1
ATOM 3905 C CA . LEU B 1 227 ? 24.969 -12.039 -4.891 1 94.25 227 LEU B CA 1
ATOM 3906 C C . LEU B 1 227 ? 25.266 -10.555 -4.699 1 94.25 227 LEU B C 1
ATOM 3908 O O . LEU B 1 227 ? 25.031 -10 -3.623 1 94.25 227 LEU B O 1
ATOM 3912 N N . ARG B 1 228 ? 25.797 -9.953 -5.727 1 93.25 228 ARG B N 1
ATOM 3913 C CA . ARG B 1 228 ? 25.859 -8.5 -5.773 1 93.25 228 ARG B CA 1
ATOM 3914 C C . ARG B 1 228 ? 24.5 -7.898 -6.137 1 93.25 228 ARG B C 1
ATOM 3916 O O . ARG B 1 228 ? 23.703 -8.531 -6.836 1 93.25 228 ARG B O 1
ATOM 3923 N N . PRO B 1 229 ? 24.281 -6.676 -5.73 1 93 229 PRO B N 1
ATOM 3924 C CA . PRO B 1 229 ? 23.016 -6.023 -6.074 1 93 229 PRO B CA 1
ATOM 3925 C C . PRO B 1 229 ? 22.734 -6.023 -7.574 1 93 229 PRO B C 1
ATOM 3927 O O . PRO B 1 229 ? 21.609 -6.285 -8 1 93 229 PRO B O 1
ATOM 3930 N N . GLN B 1 230 ? 23.75 -5.809 -8.375 1 93.06 230 GLN B N 1
ATOM 3931 C CA . GLN B 1 230 ? 23.594 -5.746 -9.828 1 93.06 230 GLN B CA 1
ATOM 3932 C C . GLN B 1 230 ? 23.125 -7.09 -10.383 1 93.06 230 GLN B C 1
ATOM 3934 O O . GLN B 1 230 ? 22.375 -7.137 -11.367 1 93.06 230 GLN B O 1
ATOM 3939 N N . GLN B 1 231 ? 23.5 -8.156 -9.789 1 94.94 231 GLN B N 1
ATOM 3940 C CA . GLN B 1 231 ? 23.078 -9.477 -10.25 1 94.94 231 GLN B CA 1
ATOM 3941 C C . GLN B 1 231 ? 21.578 -9.695 -10.031 1 94.94 231 GLN B C 1
ATOM 3943 O O . GLN B 1 231 ? 20.922 -10.352 -10.836 1 94.94 231 GLN B O 1
ATOM 3948 N N . VAL B 1 232 ? 21.109 -9.141 -8.961 1 94.19 232 VAL B N 1
ATOM 3949 C CA . VAL B 1 232 ? 19.688 -9.219 -8.664 1 94.19 232 VAL B CA 1
ATOM 3950 C C . VAL B 1 232 ? 18.891 -8.445 -9.719 1 94.19 232 VAL B C 1
ATOM 3952 O O . VAL B 1 232 ? 17.906 -8.945 -10.25 1 94.19 232 VAL B O 1
ATOM 3955 N N . VAL B 1 233 ? 19.375 -7.297 -10.07 1 95.38 233 VAL B N 1
ATOM 3956 C CA . VAL B 1 233 ? 18.734 -6.445 -11.078 1 95.38 233 VAL B CA 1
ATOM 3957 C C . VAL B 1 233 ? 18.812 -7.117 -12.445 1 95.38 233 VAL B C 1
ATOM 3959 O O . VAL B 1 233 ? 17.844 -7.133 -13.195 1 95.38 233 VAL B O 1
ATOM 3962 N N . ASP B 1 234 ? 19.953 -7.707 -12.75 1 95.75 234 ASP B N 1
ATOM 3963 C CA . ASP B 1 234 ? 20.156 -8.383 -14.031 1 95.75 234 ASP B CA 1
ATOM 3964 C C . ASP B 1 234 ? 19.203 -9.57 -14.18 1 95.75 234 ASP B C 1
ATOM 3966 O O . ASP B 1 234 ? 18.656 -9.797 -15.258 1 95.75 234 ASP B O 1
ATOM 3970 N N . ALA B 1 235 ? 19.078 -10.336 -13.133 1 95.88 235 ALA B N 1
ATOM 3971 C CA . ALA B 1 235 ? 18.172 -11.477 -13.164 1 95.88 235 ALA B CA 1
ATOM 3972 C C . ALA B 1 235 ? 16.734 -11.031 -13.453 1 95.88 235 ALA B C 1
ATOM 3974 O O . ALA B 1 235 ? 16.031 -11.664 -14.242 1 95.88 235 ALA B O 1
ATOM 3975 N N . HIS B 1 236 ? 16.344 -9.938 -12.82 1 96.5 236 HIS B N 1
ATOM 3976 C CA . HIS B 1 236 ? 15.016 -9.391 -13.031 1 96.5 236 HIS B CA 1
ATOM 3977 C C . HIS B 1 236 ? 14.828 -8.922 -14.469 1 96.5 236 HIS B C 1
ATOM 3979 O O . HIS B 1 236 ? 13.836 -9.258 -15.117 1 96.5 236 HIS B O 1
ATOM 3985 N N . THR B 1 237 ? 15.766 -8.242 -14.984 1 96.19 237 THR B N 1
ATOM 3986 C CA . THR B 1 237 ? 15.695 -7.695 -16.344 1 96.19 237 THR B CA 1
ATOM 3987 C C . THR B 1 237 ? 15.688 -8.812 -17.375 1 96.19 237 THR B C 1
ATOM 3989 O O . THR B 1 237 ? 14.945 -8.75 -18.359 1 96.19 237 THR B O 1
ATOM 3992 N N . SER B 1 238 ? 16.5 -9.812 -17.141 1 96.88 238 SER B N 1
ATOM 3993 C CA . SER B 1 238 ? 16.531 -10.969 -18.031 1 96.88 238 SER B CA 1
ATOM 3994 C C . SER B 1 238 ? 15.172 -11.672 -18.062 1 96.88 238 SER B C 1
ATOM 3996 O O . SER B 1 238 ? 14.688 -12.039 -19.125 1 96.88 238 SER B O 1
ATOM 3998 N N . ARG B 1 239 ? 14.641 -11.859 -16.891 1 96.44 239 ARG B N 1
ATOM 3999 C CA . ARG B 1 239 ? 13.32 -12.484 -16.797 1 96.44 239 ARG B CA 1
ATOM 4000 C C . ARG B 1 239 ? 12.281 -11.688 -17.578 1 96.44 239 ARG B C 1
ATOM 4002 O O . ARG B 1 239 ? 11.508 -12.266 -18.344 1 96.44 239 ARG B O 1
ATOM 4009 N N . VAL B 1 240 ? 12.266 -10.406 -17.406 1 96.81 240 VAL B N 1
ATOM 4010 C CA . VAL B 1 240 ? 11.32 -9.523 -18.062 1 96.81 240 VAL B CA 1
ATOM 4011 C C . VAL B 1 240 ? 11.477 -9.633 -19.578 1 96.81 240 VAL B C 1
ATOM 4013 O O . VAL B 1 240 ? 10.484 -9.68 -20.312 1 96.81 240 VAL B O 1
ATOM 4016 N N . LYS B 1 241 ? 12.695 -9.734 -20.016 1 95.81 241 LYS B N 1
ATOM 4017 C CA . LYS B 1 241 ? 12.969 -9.875 -21.453 1 95.81 241 LYS B CA 1
ATOM 4018 C C . LYS B 1 241 ? 12.406 -11.195 -21.984 1 95.81 241 LYS B C 1
ATOM 4020 O O . LYS B 1 241 ? 11.82 -11.234 -23.062 1 95.81 241 LYS B O 1
ATOM 4025 N N . VAL B 1 242 ? 12.625 -12.203 -21.234 1 96 242 VAL B N 1
ATOM 4026 C CA . VAL B 1 242 ? 12.125 -13.516 -21.625 1 96 242 VAL B CA 1
ATOM 4027 C C . VAL B 1 242 ? 10.602 -13.484 -21.734 1 96 242 VAL B C 1
ATOM 4029 O O . VAL B 1 242 ? 10.031 -13.984 -22.703 1 96 242 VAL B O 1
ATOM 4032 N N . LEU B 1 243 ? 9.93 -12.859 -20.766 1 96 243 LEU B N 1
ATOM 4033 C CA . LEU B 1 243 ? 8.469 -12.797 -20.75 1 96 243 LEU B CA 1
ATOM 4034 C C . LEU B 1 243 ? 7.949 -11.969 -21.906 1 96 243 LEU B C 1
ATOM 4036 O O . LEU B 1 243 ? 6.922 -12.312 -22.516 1 96 243 LEU B O 1
ATOM 4040 N N . ARG B 1 244 ? 8.633 -10.93 -22.203 1 95.31 244 ARG B N 1
ATOM 4041 C CA . ARG B 1 244 ? 8.258 -10.109 -23.359 1 95.31 244 ARG B CA 1
ATOM 4042 C C . ARG B 1 244 ? 8.32 -10.906 -24.656 1 95.31 244 ARG B C 1
ATOM 4044 O O . ARG B 1 244 ? 7.398 -10.859 -25.469 1 95.31 244 ARG B O 1
ATOM 4051 N N . ALA B 1 245 ? 9.383 -11.641 -24.781 1 94.81 245 ALA B N 1
ATOM 4052 C CA . ALA B 1 245 ? 9.555 -12.469 -25.969 1 94.81 245 ALA B CA 1
ATOM 4053 C C . ALA B 1 245 ? 8.477 -13.547 -26.047 1 94.81 245 ALA B C 1
ATOM 4055 O O . ALA B 1 245 ? 7.941 -13.812 -27.125 1 94.81 245 ALA B O 1
ATOM 4056 N N . GLN B 1 246 ? 8.195 -14.141 -24.969 1 93.31 246 GLN B N 1
ATOM 4057 C CA . GLN B 1 246 ? 7.164 -15.172 -24.922 1 93.31 246 GLN B CA 1
ATOM 4058 C C . GLN B 1 246 ? 5.805 -14.609 -25.312 1 93.31 246 GLN B C 1
ATOM 4060 O O . GLN B 1 246 ? 5.059 -15.227 -26.062 1 93.31 246 GLN B O 1
ATOM 4065 N N . ALA B 1 247 ? 5.48 -13.492 -24.75 1 93.19 247 ALA B N 1
ATOM 4066 C CA . ALA B 1 247 ? 4.199 -12.859 -25.047 1 93.19 247 ALA B CA 1
ATOM 4067 C C . ALA B 1 247 ? 4.074 -12.531 -26.531 1 93.19 247 ALA B C 1
ATOM 4069 O O . ALA B 1 247 ? 3.014 -12.719 -27.125 1 93.19 247 ALA B O 1
ATOM 4070 N N . ARG B 1 248 ? 5.148 -12.047 -27.109 1 91.25 248 ARG B N 1
ATOM 4071 C CA . ARG B 1 248 ? 5.148 -11.727 -28.531 1 91.25 248 ARG B CA 1
ATOM 4072 C C . ARG B 1 248 ? 4.949 -12.984 -29.375 1 91.25 248 ARG B C 1
ATOM 4074 O O . ARG B 1 248 ? 4.215 -12.961 -30.359 1 91.25 248 ARG B O 1
ATOM 4081 N N . ALA B 1 249 ? 5.602 -13.992 -28.953 1 90.12 249 ALA B N 1
ATOM 4082 C CA . ALA B 1 249 ? 5.477 -15.258 -29.672 1 90.12 249 ALA B CA 1
ATOM 4083 C C . ALA B 1 249 ? 4.043 -15.781 -29.609 1 90.12 249 ALA B C 1
ATOM 4085 O O . ALA B 1 249 ? 3.514 -16.281 -30.609 1 90.12 249 ALA B O 1
ATOM 4086 N N . MET B 1 250 ? 3.439 -15.648 -28.516 1 88 250 MET B N 1
ATOM 4087 C CA . MET B 1 250 ? 2.07 -16.125 -28.344 1 88 250 MET B CA 1
ATOM 4088 C C . MET B 1 250 ? 1.098 -15.312 -29.188 1 88 250 MET B C 1
ATOM 4090 O O . MET B 1 250 ? 0.165 -15.859 -29.781 1 88 250 MET B O 1
ATOM 4094 N N . ARG B 1 251 ? 1.285 -14.078 -29.312 1 86.69 251 ARG B N 1
ATOM 4095 C CA . ARG B 1 251 ? 0.422 -13.211 -30.109 1 86.69 251 ARG B CA 1
ATOM 4096 C C . ARG B 1 251 ? 0.556 -13.523 -31.594 1 86.69 251 ARG B C 1
ATOM 4098 O O . ARG B 1 251 ? -0.432 -13.5 -32.312 1 86.69 251 ARG B O 1
ATOM 4105 N N . ARG B 1 252 ? 1.745 -13.82 -31.984 1 86.56 252 ARG B N 1
ATOM 4106 C CA . ARG B 1 252 ? 1.991 -14.18 -33.375 1 86.56 252 ARG B CA 1
ATOM 4107 C C . ARG B 1 252 ? 1.32 -15.5 -33.719 1 86.56 252 ARG B C 1
ATOM 4109 O O . ARG B 1 252 ? 0.797 -15.656 -34.844 1 86.56 252 ARG B O 1
ATOM 4116 N N . GLN B 1 253 ? 1.331 -16.375 -32.844 1 83.62 253 GLN B N 1
ATOM 4117 C CA . GLN B 1 253 ? 0.716 -17.688 -33.062 1 83.62 253 GLN B CA 1
ATOM 4118 C C . GLN B 1 253 ? -0.803 -17.562 -33.156 1 83.62 253 GLN B C 1
ATOM 4120 O O . GLN B 1 253 ? -1.445 -18.312 -33.906 1 83.62 253 GLN B O 1
ATOM 4125 N N . GLN B 1 254 ? -1.366 -16.609 -32.469 1 80.06 254 GLN B N 1
ATOM 4126 C CA . GLN B 1 254 ? -2.814 -16.438 -32.469 1 80.06 254 GLN B CA 1
ATOM 4127 C C . GLN B 1 254 ? -3.291 -15.719 -33.719 1 80.06 254 GLN B C 1
ATOM 4129 O O . GLN B 1 254 ? -4.426 -15.906 -34.156 1 80.06 254 GLN B O 1
ATOM 4134 N N . THR B 1 255 ? -2.502 -14.867 -34.281 1 74.44 255 THR B N 1
ATOM 4135 C CA . THR B 1 255 ? -2.91 -14.109 -35.438 1 74.44 255 THR B CA 1
ATOM 4136 C C . THR B 1 255 ? -2.49 -14.828 -36.719 1 74.44 255 THR B C 1
ATOM 4138 O O . THR B 1 255 ? -2.805 -14.375 -37.844 1 74.44 255 THR B O 1
ATOM 4141 N N . ALA B 1 256 ? -1.744 -15.891 -36.688 1 69 256 ALA B N 1
ATOM 4142 C CA . ALA B 1 256 ? -1.326 -16.609 -37.906 1 69 256 ALA B CA 1
ATOM 4143 C C . ALA B 1 256 ? -2.508 -17.312 -38.562 1 69 256 ALA B C 1
ATOM 4145 O O . ALA B 1 256 ? -3.305 -17.969 -37.875 1 69 256 ALA B O 1
ATOM 4146 N N . PRO B 1 257 ? -2.887 -16.797 -39.75 1 61 257 PRO B N 1
ATOM 4147 C CA . PRO B 1 257 ? -3.992 -17.422 -40.5 1 61 257 PRO B CA 1
ATOM 4148 C C . PRO B 1 257 ? -3.889 -18.938 -40.531 1 61 257 PRO B C 1
ATOM 4150 O O . PRO B 1 257 ? -2.785 -19.484 -40.562 1 61 257 PRO B O 1
ATOM 4153 N N . ALA B 1 258 ? -4.977 -19.703 -40.094 1 59.38 258 ALA B N 1
ATOM 4154 C CA . ALA B 1 258 ? -5.105 -21.156 -40.188 1 59.38 258 ALA B CA 1
ATOM 4155 C C . ALA B 1 258 ? -4.57 -21.672 -41.531 1 59.38 258 ALA B C 1
ATOM 4157 O O . ALA B 1 258 ? -4.789 -21.047 -42.562 1 59.38 258 ALA B O 1
ATOM 4158 N N . LYS B 1 259 ? -3.469 -22.375 -41.531 1 59.03 259 LYS B N 1
ATOM 4159 C CA . LYS B 1 259 ? -2.99 -23 -42.75 1 59.03 259 LYS B CA 1
ATOM 4160 C C . LYS B 1 259 ? -4.133 -23.656 -43.531 1 59.03 259 LYS B C 1
ATOM 4162 O O . LYS B 1 259 ? -4.945 -24.375 -42.938 1 59.03 259 LYS B O 1
ATOM 4167 N N . PRO B 1 260 ? -4.492 -23.25 -44.688 1 60.41 260 PRO B N 1
ATOM 4168 C CA . PRO B 1 260 ? -5.527 -23.938 -45.469 1 60.41 260 PRO B CA 1
ATOM 4169 C C . PRO B 1 260 ? -5.34 -25.438 -45.5 1 60.41 260 PRO B C 1
ATOM 4171 O O . PRO B 1 260 ? -4.207 -25.938 -45.469 1 60.41 260 PRO B O 1
ATOM 4174 N N . PRO B 1 261 ? -6.316 -26.234 -45.094 1 59.66 261 PRO B N 1
ATOM 4175 C CA . PRO B 1 261 ? -6.172 -27.688 -45.188 1 59.66 261 PRO B CA 1
ATOM 4176 C C . PRO B 1 261 ? -5.543 -28.141 -46.5 1 59.66 261 PRO B C 1
ATOM 4178 O O . PRO B 1 261 ? -5.723 -27.469 -47.531 1 59.66 261 PRO B O 1
ATOM 4181 N N . ALA B 1 262 ? -4.516 -28.906 -46.5 1 62.69 262 ALA B N 1
ATOM 4182 C CA . ALA B 1 262 ? -3.902 -29.469 -47.719 1 62.69 262 ALA B CA 1
ATOM 4183 C C . ALA B 1 262 ? -4.961 -30.016 -48.656 1 62.69 262 ALA B C 1
ATOM 4185 O O . ALA B 1 262 ? -5.969 -30.578 -48.219 1 62.69 262 ALA B O 1
ATOM 4186 N N . PRO B 1 263 ? -5.047 -29.672 -49.844 1 59.66 263 PRO B N 1
ATOM 4187 C CA . PRO B 1 263 ? -6.016 -30.234 -50.781 1 59.66 263 PRO B CA 1
ATOM 4188 C C . PRO B 1 263 ? -6.004 -31.766 -50.812 1 59.66 263 PRO B C 1
ATOM 4190 O O . PRO B 1 263 ? -4.934 -32.375 -50.812 1 59.66 263 PRO B O 1
ATOM 4193 N N . THR B 1 264 ? -6.938 -32.469 -50.156 1 57.12 264 THR B N 1
ATOM 4194 C CA . THR B 1 264 ? -7.102 -33.906 -50.312 1 57.12 264 THR B CA 1
ATOM 4195 C C . THR B 1 264 ? -7.004 -34.312 -51.781 1 57.12 264 THR B C 1
ATOM 4197 O O . THR B 1 264 ? -7.785 -33.844 -52.625 1 57.12 264 THR B O 1
ATOM 4200 N N . THR B 1 265 ? -5.852 -34.594 -52.344 1 54.81 265 THR B N 1
ATOM 4201 C CA . THR B 1 265 ? -5.695 -35.156 -53.688 1 54.81 265 THR B CA 1
ATOM 4202 C C . THR B 1 265 ? -6.75 -36.25 -53.938 1 54.81 265 THR B C 1
ATOM 4204 O O . THR B 1 265 ? -6.898 -37.188 -53.156 1 54.81 265 THR B O 1
ATOM 4207 N N . ALA B 1 266 ? -7.758 -36.062 -54.781 1 57.88 266 ALA B N 1
ATOM 4208 C CA . ALA B 1 266 ? -8.75 -36.969 -55.344 1 57.88 266 ALA B CA 1
ATOM 4209 C C . ALA B 1 266 ? -8.086 -38.219 -55.875 1 57.88 266 ALA B C 1
ATOM 4211 O O . ALA B 1 266 ? -7.176 -38.156 -56.719 1 57.88 266 ALA B O 1
ATOM 4212 N N . VAL B 1 267 ? -8.07 -39.312 -55.156 1 54.81 267 VAL B N 1
ATOM 4213 C CA . VAL B 1 267 ? -7.695 -40.625 -55.688 1 54.81 267 VAL B CA 1
ATOM 4214 C C . VAL B 1 267 ? -8.453 -40.906 -56.969 1 54.81 267 VAL B C 1
ATOM 4216 O O . VAL B 1 267 ? -9.672 -40.75 -57.031 1 54.81 267 VAL B O 1
ATOM 4219 N N . GLN B 1 268 ? -7.871 -40.812 -58.188 1 55.28 268 GLN B N 1
ATOM 4220 C CA . GLN B 1 268 ? -8.352 -41.188 -59.5 1 55.28 268 GLN B CA 1
ATOM 4221 C C . GLN B 1 268 ? -8.977 -42.562 -59.5 1 55.28 268 GLN B C 1
ATOM 4223 O O . GLN B 1 268 ? -8.414 -43.5 -58.938 1 55.28 268 GLN B O 1
ATOM 4228 N N . PRO B 1 269 ? -10.312 -42.719 -59.781 1 55.59 269 PRO B N 1
ATOM 4229 C CA . PRO B 1 269 ? -11.008 -44 -59.875 1 55.59 269 PRO B CA 1
ATOM 4230 C C . PRO B 1 269 ? -10.281 -45 -60.781 1 55.59 269 PRO B C 1
ATOM 4232 O O . PRO B 1 269 ? -9.688 -44.625 -61.781 1 55.59 269 PRO B O 1
ATOM 4235 N N . ALA B 1 270 ? -9.773 -46.156 -60.344 1 56.53 270 ALA B N 1
ATOM 4236 C CA . ALA B 1 270 ? -9.195 -47.281 -61.062 1 56.53 270 ALA B CA 1
ATOM 4237 C C . ALA B 1 270 ? -10.062 -47.656 -62.25 1 56.53 270 ALA B C 1
ATOM 4239 O O . ALA B 1 270 ? -11.281 -47.781 -62.125 1 56.53 270 ALA B O 1
ATOM 4240 N N . ALA B 1 271 ? -9.727 -47.375 -63.5 1 53.69 271 ALA B N 1
ATOM 4241 C CA . ALA B 1 271 ? -10.32 -47.844 -64.75 1 53.69 271 ALA B CA 1
ATOM 4242 C C . ALA B 1 271 ? -10.609 -49.344 -64.688 1 53.69 271 ALA B C 1
ATOM 4244 O O . ALA B 1 271 ? -9.742 -50.125 -64.312 1 53.69 271 ALA B O 1
ATOM 4245 N N . ARG B 1 272 ? -11.836 -49.719 -64.438 1 52.06 272 ARG B N 1
ATOM 4246 C CA . ARG B 1 272 ? -12.266 -51.094 -64.625 1 52.06 272 ARG B CA 1
ATOM 4247 C C . ARG B 1 272 ? -11.805 -51.625 -65.938 1 52.06 272 ARG B C 1
ATOM 4249 O O . ARG B 1 272 ? -12.156 -51.094 -67 1 52.06 272 ARG B O 1
ATOM 4256 N N . ARG B 1 273 ? -10.648 -52.312 -66 1 43.09 273 ARG B N 1
ATOM 4257 C CA . ARG B 1 273 ? -10.492 -53.25 -67.125 1 43.09 273 ARG B CA 1
ATOM 4258 C C . ARG B 1 273 ? -11.523 -54.344 -67.062 1 43.09 273 ARG B C 1
ATOM 4260 O O . ARG B 1 273 ? -11.852 -54.844 -66 1 43.09 273 ARG B O 1
#

Solvent-accessible surface area (backbone atoms only — not comparable to full-atom values): 28462 Å² total; per-residue (Å²): 91,63,62,48,70,64,52,54,48,51,52,34,57,63,42,52,75,33,66,35,21,30,18,30,58,38,81,25,35,10,24,72,59,60,43,54,35,42,44,37,44,15,34,47,47,20,28,71,74,43,50,76,61,42,50,42,41,31,33,30,38,77,84,64,44,35,39,39,37,40,31,74,77,47,68,57,69,53,21,32,40,40,38,34,54,63,48,89,100,38,72,39,30,42,33,37,27,15,70,32,47,29,20,66,28,53,21,37,22,54,49,46,69,57,38,76,84,58,81,79,47,68,41,56,50,41,39,55,74,57,61,36,45,67,50,94,85,68,28,34,24,39,91,82,58,29,36,39,39,33,70,44,67,50,48,104,85,29,95,44,45,27,40,40,34,39,30,31,47,72,43,57,97,87,44,82,33,63,75,61,31,41,36,39,32,39,51,54,46,58,48,46,37,50,22,34,26,39,37,45,49,47,38,83,66,57,41,76,34,45,86,68,52,57,56,52,40,88,83,35,43,72,41,82,35,94,56,53,29,63,55,56,40,48,54,52,52,52,51,32,50,52,38,28,51,42,29,52,51,52,53,52,62,69,66,50,75,77,74,72,78,74,80,78,77,77,77,75,80,80,77,82,123,93,63,62,47,69,66,52,53,50,51,52,34,57,65,42,54,77,30,67,34,21,30,18,28,59,39,81,25,36,10,24,71,60,60,43,54,34,41,44,35,43,15,35,48,47,21,30,70,74,44,50,76,61,43,52,42,41,31,35,32,37,78,84,64,44,35,38,40,37,38,31,74,77,48,67,56,70,55,21,32,38,40,39,35,53,62,46,90,100,38,72,39,29,42,34,37,27,14,71,32,46,28,20,68,29,53,20,36,22,56,49,46,69,59,38,75,85,59,80,81,47,67,41,58,50,43,39,55,74,58,61,38,44,68,50,94,86,67,26,34,24,40,91,82,58,28,35,38,40,33,71,43,68,50,48,105,86,30,95,44,45,27,40,41,34,39,30,32,46,71,45,56,96,88,44,81,34,63,75,63,30,40,36,39,33,38,52,56,45,59,50,47,35,50,22,32,27,38,36,46,48,48,38,82,66,59,41,77,35,44,86,68,53,55,56,51,40,90,82,35,43,73,40,82,36,92,56,54,29,62,55,56,41,49,52,51,53,50,50,32,51,52,38,27,53,43,29,52,52,52,52,51,63,69,67,51,74,78,75,72,78,74,78,79,77,78,79,75,80,79,77,83,124

InterPro domains:
  IPR005523 Domain of unknown function DUF317, SPDY [PF03771] (61-118)
  IPR005523 Domain of unknown function DUF317, SPDY [PF03771] (141-206)

Nearest PDB structures (foldseek):
  3i0a-assembly1_A  TM=1.601E-01  e=4.911E-01  Homo sapiens
  8ow1-assembly1_PP  TM=1.956E-01  e=4.102E+00  Saccharomyces cerevisiae
  6m5a-assembly1_A  TM=1.733E-01  e=2.775E+00  Bifidobacterium longum
  3k3l-assembly2_B  TM=1.533E-01  e=3.669E+00  Homo sapiens
  4k19-assembly2_B  TM=2.004E-01  e=5.736E+00  Homo sapiens